Protein AF-0000000067829157 (afdb_homodimer)

Sequence (468 aa):
MIIGLIGLFISGYERGKSITTNKYKAIVAKLESEYAKNDQARYQAIAEAEQQARIRLQQQTEHIRSLMKELGEVRKTLTKERNEFKGKINEVSKRADSYCLGLPSEWVSTYNQVLGLTSSSNNTRGKNAHTRGSASDTGTAGTTNARIQQNQLAYSSSLIQQHTSKQNNQSNVLEKESFIKQSSNNTLPASSSQTNESIVTPKDLLSHIQDYGLYCRRIETQLHAIGELLEAQQMIIGLIGLFISGYERGKSITTNKYKAIVAKLESEYAKNDQARYQAIAEAEQQARIRLQQQTEHIRSLMKELGEVRKTLTKERNEFKGKINEVSKRADSYCLGLPSEWVSTYNQVLGLTSSSNNTRGKNAHTRGSASDTGTAGTTNARIQQNQLAYSSSLIQQHTSKQNNQSNVLEKESFIKQSSNNTLPASSSQTNESIVTPKDLLSHIQDYGLYCRRIETQLHAIGELLEAQQ

Solvent-accessible surface area (backbone atoms only — not comparable to full-atom values): 24348 Å² total; per-residue (Å²): 110,70,69,59,54,53,49,36,22,50,51,19,18,52,51,18,28,52,56,36,46,53,54,44,52,51,51,47,50,51,53,52,50,52,50,50,51,53,50,48,52,50,52,49,52,49,50,51,38,49,51,51,22,49,53,43,36,52,52,44,51,52,51,50,51,52,48,49,52,50,52,51,49,50,53,51,50,52,54,53,50,53,62,60,41,52,61,51,46,56,55,38,26,59,63,30,45,81,36,23,78,20,37,43,54,66,44,50,51,49,51,32,48,42,52,50,29,39,80,75,58,57,58,68,73,65,64,64,64,67,64,66,66,75,64,75,76,78,79,77,70,57,83,60,43,56,47,28,51,6,38,28,26,29,47,40,40,52,47,44,39,62,65,60,17,68,59,55,57,45,48,54,50,51,50,50,48,51,49,23,54,42,50,68,46,71,52,57,75,61,74,92,83,83,81,91,73,61,46,46,38,62,45,40,50,48,54,49,44,34,54,51,23,47,52,41,51,51,52,49,51,50,45,49,50,53,50,50,54,44,54,66,69,90,111,70,69,58,53,53,48,36,21,51,51,17,19,52,51,19,28,50,56,36,46,54,54,44,52,51,53,48,50,50,52,53,50,52,50,51,52,54,49,50,53,49,52,49,53,49,49,51,38,48,51,51,24,50,52,42,38,51,53,43,51,52,50,50,51,52,49,49,52,50,52,51,49,50,52,50,50,53,54,52,49,53,61,61,43,53,62,51,46,56,56,40,26,61,64,32,46,82,37,22,77,20,38,44,54,67,44,51,51,49,52,31,47,44,53,49,30,38,81,76,56,56,61,64,71,67,66,64,66,67,64,67,66,76,63,72,77,76,77,74,71,59,82,60,44,55,46,26,50,5,39,26,28,28,47,39,40,51,47,42,38,62,64,60,17,69,59,55,57,45,50,54,50,51,51,52,49,49,49,23,54,41,50,68,57,69,46,58,75,61,80,88,86,85,81,91,70,61,49,46,38,62,46,38,51,48,54,50,43,33,54,51,24,48,51,42,50,50,51,49,50,50,44,48,50,53,50,50,53,43,53,66,70,90

Secondary structure (DSSP, 8-state):
-HHHHHHHHHHHHHHHHHHHHHHHHHHHHHHHHHHHHHHHHHHHHHHHHHHHHHHHHHHHHHHHHHHHHHHHHHHHHHHHHHHHHHHHHHHHHHHHTTTB--B-HHHHHHHHHHTT-SGGGGTTTSSTTT-S----------HHHHHHHHHHHHHHHHHHHHHS-HHHHHHHHHHHHHHHHHHHSS-S---S---SS-PBPHHHHHHHHHHHHHHHHHHHHHHHHHHHHHHHT-/-HHHHHHHHHHHHHHHHHHHHHHHHHHHHHHHHHHHHHHHHHHHHHHHHHHHHHHHHHHHHHHHHHHHHHHHHHHHHHHHHHHHHHHHHHHHHHHHTTTB--B-HHHHHHHHHHTT-SGGGGGTTSSTTT-S----------HHHHHHHHHHHHHHHHHHHHHS-HHHHHHHHHHHHHHHHHHHTT-S---S---SS-PBPHHHHHHHHHHHHHHHHHHHHHHHHHHHHHHHT-

pLDDT: mean 71.31, std 21.66, range [22.89, 96.38]

Organism: Lawsonia intracellularis (strain PHE/MN1-00) (NCBI:txid363253)

Foldseek 3Di:
DVVVVVVVVVVVVVVVVVVVVVVVVVVVVVVVVVVVVVVVVVVVVVVVVVVVVVVVVVVVVVVVVVVVVVVVVVVVVVVVVVVVCVVVCVVVVVVCCVVDVDDDPVLVVLLCVLLLNDPVSPPDPVVVVPPPDDPDPPPDDDPVVVVVLVVVVVVLVVVLPVVCDVVVVVVLVVLVVVVVVCVVVVCLPDPDDDDDDRDQDSVSVSVSSSSVSVSVVVVVVSVVVVVSSVSVSD/DVVVVVVVVVVVVVVVVVVVVVVVVVVVVVVVVVVVVVVVVVVVVVVVVVVVVVVVVVVVVVVVVVVVVVVVVVVVVVVVVVVVCVVVCVVVVVVCCVVDVDDDPVLVVLLCVLLLNDPVSPPDDVVVVPPPDPPDPPPDDDDVVVVVLVVVVVVLVVVLPVVCDPVVVVVLVVLVVVVVVCVVVVALPQPDDDDDDRDQDS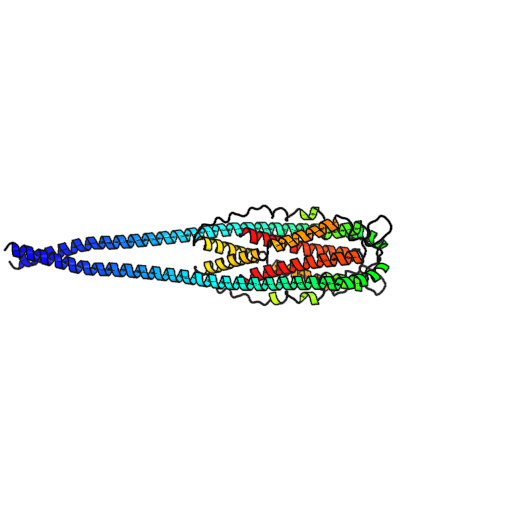VSVSVSSSSVSVSVVVVVVSVVVVVSSVSVSD

Structure (mmCIF, N/CA/C/O backbone):
data_AF-0000000067829157-model_v1
#
loop_
_entity.id
_entity.type
_entity.pdbx_description
1 polymer NA
#
loop_
_atom_site.group_PDB
_atom_site.id
_atom_site.type_symbol
_atom_site.label_atom_id
_atom_site.label_alt_id
_atom_site.label_comp_id
_atom_site.label_asym_id
_atom_site.label_entity_id
_atom_site.label_seq_id
_atom_site.pdbx_PDB_ins_code
_atom_site.Cartn_x
_atom_site.Cartn_y
_atom_site.Cartn_z
_atom_site.occupancy
_atom_site.B_iso_or_equiv
_atom_site.auth_seq_id
_atom_site.auth_comp_id
_atom_site.auth_asym_id
_atom_site.auth_atom_id
_atom_site.pdbx_PDB_model_num
ATOM 1 N N . MET A 1 1 ? 4.711 -92.625 -34 1 72 1 MET A N 1
ATOM 2 C CA . MET A 1 1 ? 4.418 -91.688 -35.062 1 72 1 MET A CA 1
ATOM 3 C C . MET A 1 1 ? 3.568 -90.5 -34.562 1 72 1 MET A C 1
ATOM 5 O O . MET A 1 1 ? 3.916 -89.375 -34.75 1 72 1 MET A O 1
ATOM 9 N N . ILE A 1 2 ? 2.598 -90.875 -33.812 1 80.44 2 ILE A N 1
ATOM 10 C CA . ILE A 1 2 ? 1.7 -89.812 -33.281 1 80.44 2 ILE A CA 1
ATOM 11 C C . ILE A 1 2 ? 2.434 -89 -32.25 1 80.44 2 ILE A C 1
ATOM 13 O O . ILE A 1 2 ? 2.307 -87.75 -32.25 1 80.44 2 ILE A O 1
ATOM 17 N N . ILE A 1 3 ? 3.338 -89.5 -31.438 1 82.25 3 ILE A N 1
ATOM 18 C CA . ILE A 1 3 ? 4.078 -88.812 -30.359 1 82.25 3 ILE A CA 1
ATOM 19 C C . ILE A 1 3 ? 5.066 -87.812 -30.969 1 82.25 3 ILE A C 1
ATOM 21 O O . ILE A 1 3 ? 5.223 -86.688 -30.453 1 82.25 3 ILE A O 1
ATOM 25 N N . GLY A 1 4 ? 5.621 -88.125 -32.094 1 81.94 4 GLY A N 1
ATOM 26 C CA . GLY A 1 4 ? 6.562 -87.25 -32.781 1 81.94 4 GLY A CA 1
ATOM 27 C C . GLY A 1 4 ? 5.906 -86 -33.438 1 81.94 4 GLY A C 1
ATOM 28 O O . GLY A 1 4 ? 6.453 -84.938 -33.375 1 81.94 4 GLY A O 1
ATOM 29 N N . LEU A 1 5 ? 4.625 -86.312 -33.969 1 85.56 5 LEU A N 1
ATOM 30 C CA . LEU A 1 5 ? 3.861 -85.25 -34.594 1 85.56 5 LEU A CA 1
ATOM 31 C C . LEU A 1 5 ? 3.402 -84.188 -33.562 1 85.56 5 LEU A C 1
ATOM 33 O O . LEU A 1 5 ? 3.463 -83 -33.812 1 85.56 5 LEU A O 1
ATOM 37 N N . ILE A 1 6 ? 3.049 -84.625 -32.375 1 85.38 6 ILE A N 1
ATOM 38 C CA . ILE A 1 6 ? 2.646 -83.75 -31.266 1 85.38 6 ILE A CA 1
ATOM 39 C C . ILE A 1 6 ? 3.848 -82.938 -30.766 1 85.38 6 ILE A C 1
ATOM 41 O O . ILE A 1 6 ? 3.73 -81.75 -30.5 1 85.38 6 ILE A O 1
ATOM 45 N N . GLY A 1 7 ? 4.992 -83.5 -30.75 1 87.75 7 GLY A N 1
ATOM 46 C CA . GLY A 1 7 ? 6.227 -82.875 -30.344 1 87.75 7 GLY A CA 1
ATOM 47 C C . GLY A 1 7 ? 6.625 -81.688 -31.25 1 87.75 7 GLY A C 1
ATOM 48 O O . GLY A 1 7 ? 7.074 -80.688 -30.781 1 87.75 7 GLY A O 1
ATOM 49 N N . LEU A 1 8 ? 6.395 -81.938 -32.625 1 88.81 8 LEU A N 1
ATOM 50 C CA . LEU A 1 8 ? 6.73 -80.938 -33.594 1 88.81 8 LEU A CA 1
ATOM 51 C C . LEU A 1 8 ? 5.797 -79.75 -33.469 1 88.81 8 LEU A C 1
ATOM 53 O O . LEU A 1 8 ? 6.238 -78.625 -33.594 1 88.81 8 LEU A O 1
ATOM 57 N N . PHE A 1 9 ? 4.504 -79.938 -33.312 1 89 9 PHE A N 1
ATOM 58 C CA . PHE A 1 9 ? 3.539 -78.812 -33.094 1 89 9 PHE A CA 1
ATOM 59 C C . PHE A 1 9 ? 3.896 -78.062 -31.828 1 89 9 PHE A C 1
ATOM 61 O O . PHE A 1 9 ? 3.902 -76.812 -31.844 1 89 9 PHE A O 1
ATOM 68 N N . ILE A 1 10 ? 4.258 -78.812 -30.719 1 90 10 ILE A N 1
ATOM 69 C CA . ILE A 1 10 ? 4.578 -78.188 -29.438 1 90 10 ILE A CA 1
ATOM 70 C C . ILE A 1 10 ? 5.852 -77.375 -29.578 1 90 10 ILE A C 1
ATOM 72 O O . ILE A 1 10 ? 5.938 -76.25 -29.047 1 90 10 ILE A O 1
ATOM 76 N N . SER A 1 11 ? 6.805 -77.812 -30.344 1 91.06 11 SER A N 1
ATOM 77 C CA . SER A 1 11 ? 8.047 -77.062 -30.578 1 91.06 11 SER A CA 1
ATOM 78 C C . SER A 1 11 ? 7.801 -75.75 -31.344 1 91.06 11 SER A C 1
ATOM 80 O O . SER A 1 11 ? 8.352 -74.75 -31 1 91.06 11 SER A O 1
ATOM 82 N N . GLY A 1 12 ? 6.957 -75.875 -32.375 1 91.25 12 GLY A N 1
ATOM 83 C CA . GLY A 1 12 ? 6.559 -74.688 -33.125 1 91.25 12 GLY A CA 1
ATOM 84 C C . GLY A 1 12 ? 5.824 -73.688 -32.25 1 91.25 12 GLY A C 1
ATOM 85 O O . GLY A 1 12 ? 6.113 -72.5 -32.312 1 91.25 12 GLY A O 1
ATOM 86 N N . TYR A 1 13 ? 4.918 -74.188 -31.453 1 92.5 13 TYR A N 1
ATOM 87 C CA . TYR A 1 13 ? 4.145 -73.375 -30.531 1 92.5 13 TYR A CA 1
ATOM 88 C C . TYR A 1 13 ? 5.059 -72.562 -29.562 1 92.5 13 TYR A C 1
ATOM 90 O O . TYR A 1 13 ? 4.922 -71.375 -29.391 1 92.5 13 TYR A O 1
ATOM 98 N N . GLU A 1 14 ? 5.996 -73.25 -29 1 93.5 14 GLU A N 1
ATOM 99 C CA . GLU A 1 14 ? 6.902 -72.688 -28.016 1 93.5 14 GLU A CA 1
ATOM 100 C C . GLU A 1 14 ? 7.824 -71.625 -28.656 1 93.5 14 GLU A C 1
ATOM 102 O O . GLU A 1 14 ? 8.117 -70.625 -28.062 1 93.5 14 GLU A O 1
ATOM 107 N N . ARG A 1 15 ? 8.219 -71.938 -29.922 1 92.25 15 ARG A N 1
ATOM 108 C CA . ARG A 1 15 ? 9.062 -71 -30.641 1 92.25 15 ARG A CA 1
ATOM 109 C C . ARG A 1 15 ? 8.289 -69.75 -30.984 1 92.25 15 ARG A C 1
ATOM 111 O O . ARG A 1 15 ? 8.789 -68.625 -30.797 1 92.25 15 ARG A O 1
ATOM 118 N N . GLY A 1 16 ? 7.07 -69.875 -31.422 1 92.69 16 GLY A N 1
ATOM 119 C CA . GLY A 1 16 ? 6.207 -68.75 -31.703 1 92.69 16 GLY A CA 1
ATOM 120 C C . GLY A 1 16 ? 5.918 -67.875 -30.469 1 92.69 16 GLY A C 1
ATOM 121 O O . GLY A 1 16 ? 6.008 -66.688 -30.5 1 92.69 16 GLY A O 1
ATOM 122 N N . LYS A 1 17 ? 5.66 -68.562 -29.422 1 94 17 LYS A N 1
ATOM 123 C CA . LYS A 1 17 ? 5.398 -67.938 -28.141 1 94 17 LYS A CA 1
ATOM 124 C C . LYS A 1 17 ? 6.617 -67.125 -27.656 1 94 17 LYS A C 1
ATOM 126 O O . LYS A 1 17 ? 6.5 -66 -27.25 1 94 17 LYS A O 1
ATOM 131 N N . SER A 1 18 ? 7.758 -67.75 -27.781 1 94.12 18 SER A N 1
ATOM 132 C CA . SER A 1 18 ? 8.992 -67.188 -27.266 1 94.12 18 SER A CA 1
ATOM 133 C C . SER A 1 18 ? 9.383 -65.938 -28.047 1 94.12 18 SER A C 1
ATOM 135 O O . SER A 1 18 ? 9.688 -64.875 -27.453 1 94.12 18 SER A O 1
ATOM 137 N N . ILE A 1 19 ? 9.266 -65.938 -29.391 1 95.12 19 ILE A N 1
ATOM 138 C CA . ILE A 1 19 ? 9.648 -64.812 -30.25 1 95.12 19 ILE A CA 1
ATOM 139 C C . ILE A 1 19 ? 8.703 -63.656 -30.031 1 95.12 19 ILE A C 1
ATOM 141 O O . ILE A 1 19 ? 9.141 -62.531 -29.891 1 95.12 19 ILE A O 1
ATOM 145 N N . THR A 1 20 ? 7.48 -64 -29.922 1 96.31 20 THR A N 1
ATOM 146 C CA . THR A 1 20 ? 6.457 -62.969 -29.75 1 96.31 20 THR A CA 1
ATOM 147 C C . THR A 1 20 ? 6.555 -62.344 -28.359 1 96.31 20 THR A C 1
ATOM 149 O O . THR A 1 20 ? 6.41 -61.125 -28.219 1 96.31 20 THR A O 1
ATOM 152 N N . THR A 1 21 ? 6.805 -63.125 -27.344 1 95.5 21 THR A N 1
ATOM 153 C CA . THR A 1 21 ? 6.988 -62.656 -25.984 1 95.5 21 THR A CA 1
ATOM 154 C C . THR A 1 21 ? 8.141 -61.656 -25.922 1 95.5 21 THR A C 1
ATOM 156 O O . THR A 1 21 ? 7.992 -60.562 -25.359 1 95.5 21 THR A O 1
ATOM 159 N N . ASN A 1 22 ? 9.219 -62 -26.625 1 95.75 22 ASN A N 1
ATOM 160 C CA . ASN A 1 22 ? 10.383 -61.125 -26.609 1 95.75 22 ASN A CA 1
ATOM 161 C C . ASN A 1 22 ? 10.102 -59.781 -27.312 1 95.75 22 ASN A C 1
ATOM 163 O O . ASN A 1 22 ? 10.516 -58.719 -26.844 1 95.75 22 ASN A O 1
ATOM 167 N N . LYS A 1 23 ? 9.359 -59.875 -28.406 1 95.69 23 LYS A N 1
ATOM 168 C CA . LYS A 1 23 ? 8.984 -58.656 -29.156 1 95.69 23 LYS A CA 1
ATOM 169 C C . LYS A 1 23 ? 8.141 -57.719 -28.297 1 95.69 23 LYS A C 1
ATOM 171 O O . LYS A 1 23 ? 8.43 -56.531 -28.203 1 95.69 23 LYS A O 1
ATOM 176 N N . TYR A 1 24 ? 7.238 -58.281 -27.641 1 95.69 24 TYR A N 1
ATOM 177 C CA . TYR A 1 24 ? 6.289 -57.438 -26.922 1 95.69 24 TYR A CA 1
ATOM 178 C C . TYR A 1 24 ? 6.875 -56.969 -25.578 1 95.69 24 TYR A C 1
ATOM 180 O O . TYR A 1 24 ? 6.574 -55.875 -25.109 1 95.69 24 TYR A O 1
ATOM 188 N N . LYS A 1 25 ? 7.715 -57.781 -24.984 1 94.75 25 LYS A N 1
ATOM 189 C CA . LYS A 1 25 ? 8.445 -57.312 -23.812 1 94.75 25 LYS A CA 1
ATOM 190 C C . LYS A 1 25 ? 9.266 -56.062 -24.125 1 94.75 25 LYS A C 1
ATOM 192 O O . LYS A 1 25 ? 9.328 -55.125 -23.328 1 94.75 25 LYS A O 1
ATOM 197 N N . ALA A 1 26 ? 9.773 -56.031 -25.312 1 95.81 26 ALA A N 1
ATOM 198 C CA . ALA A 1 26 ? 10.539 -54.844 -25.75 1 95.81 26 ALA A CA 1
ATOM 199 C C . ALA A 1 26 ? 9.633 -53.656 -25.953 1 95.81 26 ALA A C 1
ATOM 201 O O . ALA A 1 26 ? 9.992 -52.531 -25.578 1 95.81 26 ALA A O 1
ATOM 202 N N . ILE A 1 27 ? 8.469 -53.875 -26.484 1 95.31 27 ILE A N 1
ATOM 203 C CA . ILE A 1 27 ? 7.5 -52.812 -26.719 1 95.31 27 ILE A CA 1
ATOM 204 C C . ILE A 1 27 ? 7.047 -52.25 -25.391 1 95.31 27 ILE A C 1
ATOM 206 O O . ILE A 1 27 ? 7.023 -51.031 -25.203 1 95.31 27 ILE A O 1
ATOM 210 N N . VAL A 1 28 ? 6.754 -53.094 -24.469 1 95.31 28 VAL A N 1
ATOM 211 C CA . VAL A 1 28 ? 6.301 -52.688 -23.141 1 95.31 28 VAL A CA 1
ATOM 212 C C . VAL A 1 28 ? 7.414 -51.906 -22.438 1 95.31 28 VAL A C 1
ATOM 214 O O . VAL A 1 28 ? 7.164 -50.875 -21.828 1 95.31 28 VAL A O 1
ATOM 217 N N . ALA A 1 29 ? 8.57 -52.406 -22.547 1 94.75 29 ALA A N 1
ATOM 218 C CA . ALA A 1 29 ? 9.711 -51.75 -21.922 1 94.75 29 ALA A CA 1
ATOM 219 C C . ALA A 1 29 ? 9.922 -50.344 -22.484 1 94.75 29 ALA A C 1
ATOM 221 O O . ALA A 1 29 ? 10.203 -49.406 -21.75 1 94.75 29 ALA A O 1
ATOM 222 N N . LYS A 1 30 ? 9.758 -50.219 -23.766 1 94.75 30 LYS A N 1
ATOM 223 C CA . LYS A 1 30 ? 9.906 -48.906 -24.406 1 94.75 30 LYS A CA 1
ATOM 224 C C . LYS A 1 30 ? 8.828 -47.938 -23.953 1 94.75 30 LYS A C 1
ATOM 226 O O . LYS A 1 30 ? 9.117 -46.781 -23.656 1 94.75 30 LYS A O 1
ATOM 231 N N . LEU A 1 31 ? 7.633 -48.406 -23.859 1 93.19 31 LEU A N 1
ATOM 232 C CA . LEU A 1 31 ? 6.516 -47.594 -23.406 1 93.19 31 LEU A CA 1
ATOM 233 C C . LEU A 1 31 ? 6.723 -47.125 -21.969 1 93.19 31 LEU A C 1
ATOM 235 O O . LEU A 1 31 ? 6.527 -45.938 -21.656 1 93.19 31 LEU A O 1
ATOM 239 N N . GLU A 1 32 ? 7.141 -48.031 -21.156 1 93 32 GLU A N 1
ATOM 240 C CA . GLU A 1 32 ? 7.395 -47.688 -19.75 1 93 32 GLU A CA 1
ATOM 241 C C . GLU A 1 32 ? 8.523 -46.688 -19.609 1 93 32 GLU A C 1
ATOM 243 O O . GLU A 1 32 ? 8.453 -45.781 -18.781 1 93 32 GLU A O 1
ATOM 248 N N . SER A 1 33 ? 9.508 -46.875 -20.391 1 94.06 33 SER A N 1
ATOM 249 C CA . SER A 1 33 ? 10.633 -45.938 -20.359 1 94.06 33 SER A CA 1
ATOM 250 C C . SER A 1 33 ? 10.203 -44.531 -20.781 1 94.06 33 SER A C 1
ATOM 252 O O . SER A 1 33 ? 10.617 -43.531 -20.172 1 94.06 33 SER A O 1
ATOM 254 N N . GLU A 1 34 ? 9.422 -44.438 -21.812 1 93.06 34 GLU A N 1
ATOM 255 C CA . GLU A 1 34 ? 8.93 -43.156 -22.281 1 93.06 34 GLU A CA 1
ATOM 256 C C . GLU A 1 34 ? 8.07 -42.469 -21.234 1 93.06 34 GLU A C 1
ATOM 258 O O . GLU A 1 34 ? 8.219 -41.25 -21 1 93.06 34 GLU A O 1
ATOM 263 N N . TYR A 1 35 ? 7.289 -43.188 -20.562 1 91.38 35 TYR A N 1
ATOM 264 C CA . TYR A 1 35 ? 6.441 -42.625 -19.516 1 91.38 35 TYR A CA 1
ATOM 265 C C . TYR A 1 35 ? 7.277 -42.156 -18.328 1 91.38 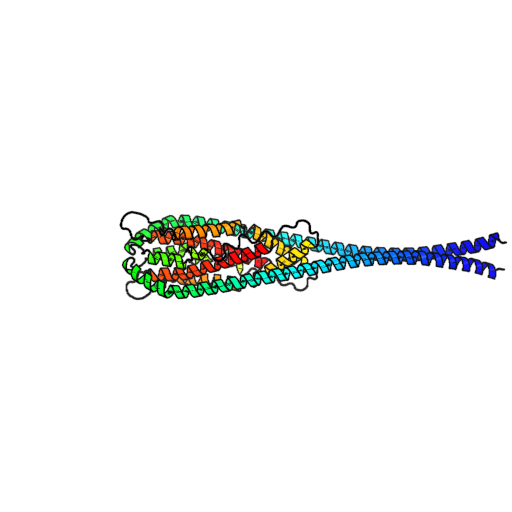35 TYR A C 1
ATOM 267 O O . TYR A 1 35 ? 7.023 -41.094 -17.766 1 91.38 35 TYR A O 1
ATOM 275 N N . ALA A 1 36 ? 8.211 -42.938 -18.031 1 90.75 36 ALA A N 1
ATOM 276 C CA . ALA A 1 36 ? 9.102 -42.594 -16.938 1 90.75 36 ALA A CA 1
ATOM 277 C C . ALA A 1 36 ? 9.867 -41.312 -17.234 1 90.75 36 ALA A C 1
ATOM 279 O O . ALA A 1 36 ? 10.031 -40.438 -16.375 1 90.75 36 ALA A O 1
ATOM 280 N N . LYS A 1 37 ? 10.266 -41.156 -18.453 1 93.31 37 LYS A N 1
ATOM 281 C CA . LYS A 1 37 ? 10.984 -39.969 -18.875 1 93.31 37 LYS A CA 1
ATOM 282 C C . LYS A 1 37 ? 10.086 -38.719 -18.797 1 93.31 37 LYS A C 1
ATOM 284 O O . LYS A 1 37 ? 10.516 -37.656 -18.328 1 93.31 37 LYS A O 1
ATOM 289 N N . ASN A 1 38 ? 8.906 -38.875 -19.203 1 89.88 38 ASN A N 1
ATOM 290 C CA . ASN A 1 38 ? 7.949 -37.781 -19.141 1 89.88 38 ASN A CA 1
ATOM 291 C C . ASN A 1 38 ? 7.648 -37.375 -17.703 1 89.88 38 ASN A C 1
ATOM 293 O O . ASN A 1 38 ? 7.59 -36.188 -17.391 1 89.88 38 ASN A O 1
ATOM 297 N N . ASP A 1 39 ? 7.551 -38.375 -16.875 1 85.94 39 ASP A N 1
ATOM 298 C CA . ASP A 1 39 ? 7.297 -38.125 -15.469 1 85.94 39 ASP A CA 1
ATOM 299 C C . ASP A 1 39 ? 8.477 -37.406 -14.82 1 85.94 39 ASP A C 1
ATOM 301 O O . ASP A 1 39 ? 8.281 -36.438 -14.047 1 85.94 39 ASP A O 1
ATOM 305 N N . GLN A 1 40 ? 9.586 -37.812 -15.172 1 90.44 40 GLN A N 1
ATOM 306 C CA . GLN A 1 40 ? 10.781 -37.188 -14.625 1 90.44 40 GLN A CA 1
ATOM 307 C C . GLN A 1 40 ? 10.898 -35.75 -15.078 1 90.44 40 GLN A C 1
ATOM 309 O O . GLN A 1 40 ? 11.25 -34.875 -14.289 1 90.44 40 GLN A O 1
ATOM 314 N N . ALA A 1 41 ? 10.617 -35.531 -16.281 1 86.88 41 ALA A N 1
ATOM 315 C CA . ALA A 1 41 ? 10.656 -34.156 -16.812 1 86.88 41 ALA A CA 1
ATOM 316 C C . ALA A 1 41 ? 9.656 -33.281 -16.094 1 86.88 41 ALA A C 1
ATOM 318 O O . ALA A 1 41 ? 9.961 -32.125 -15.781 1 86.88 41 ALA A O 1
ATOM 319 N N . ARG A 1 42 ? 8.594 -33.812 -15.805 1 81.12 42 ARG A N 1
ATOM 320 C CA . ARG A 1 42 ? 7.555 -33.062 -15.109 1 81.12 42 ARG A CA 1
ATOM 321 C C . ARG A 1 42 ? 7.98 -32.719 -13.68 1 81.12 42 ARG A C 1
ATOM 323 O O . ARG A 1 42 ? 7.816 -31.609 -13.211 1 81.12 42 ARG A O 1
ATOM 330 N N . TYR A 1 43 ? 8.523 -33.688 -13.055 1 80.31 43 TYR A N 1
ATOM 331 C CA . TYR A 1 43 ? 8.969 -33.5 -11.68 1 80.31 43 TYR A CA 1
ATOM 332 C C . TYR A 1 43 ? 10.086 -32.469 -11.617 1 80.31 43 TYR A C 1
ATOM 334 O O . TYR A 1 43 ? 10.109 -31.625 -10.711 1 80.31 43 TYR A O 1
ATOM 342 N N . GLN A 1 44 ? 10.859 -32.531 -12.555 1 82.44 44 GLN A N 1
ATOM 343 C CA . GLN A 1 44 ? 11.961 -31.562 -12.602 1 82.44 44 GLN A CA 1
ATOM 344 C C . GLN A 1 44 ? 11.438 -30.156 -12.844 1 82.44 44 GLN A C 1
ATOM 346 O O . GLN A 1 44 ? 11.906 -29.188 -12.227 1 82.44 44 GLN A O 1
ATOM 351 N N . ALA A 1 45 ? 10.492 -30.062 -13.641 1 77.62 45 ALA A N 1
ATOM 352 C CA . ALA A 1 45 ? 9.891 -28.766 -13.922 1 77.62 45 ALA A CA 1
ATOM 353 C C . ALA A 1 45 ? 9.219 -28.188 -12.68 1 77.62 45 ALA A C 1
ATOM 355 O O . ALA A 1 45 ? 9.359 -27 -12.391 1 77.62 45 ALA A O 1
ATOM 356 N N . ILE A 1 46 ? 8.664 -29.047 -11.945 1 69.06 46 ILE A N 1
ATOM 357 C CA . ILE A 1 46 ? 7.984 -28.609 -10.727 1 69.06 46 ILE A CA 1
ATOM 358 C C . ILE A 1 46 ? 9.016 -28.203 -9.68 1 69.06 46 ILE A C 1
ATOM 360 O O . ILE A 1 46 ? 8.867 -27.172 -9.023 1 69.06 46 ILE A O 1
ATOM 364 N N . ALA A 1 47 ? 9.977 -28.953 -9.602 1 75.31 47 ALA A N 1
ATOM 365 C CA . ALA A 1 47 ? 11.039 -28.672 -8.641 1 75.31 47 ALA A CA 1
ATOM 366 C C . ALA A 1 47 ? 11.711 -27.328 -8.953 1 75.31 47 ALA A C 1
ATOM 368 O O . ALA A 1 47 ? 11.992 -26.547 -8.047 1 75.31 47 ALA A O 1
ATOM 369 N N . GLU A 1 48 ? 11.914 -27.141 -10.172 1 78.12 48 GLU A N 1
ATOM 370 C CA . GLU A 1 48 ? 12.523 -25.891 -10.594 1 78.12 48 GLU A CA 1
ATOM 371 C C . GLU A 1 48 ? 11.602 -24.703 -10.32 1 78.12 48 GLU A C 1
ATOM 373 O O . GLU A 1 48 ? 12.055 -23.656 -9.852 1 78.12 48 GLU A O 1
ATOM 378 N N . ALA A 1 49 ? 10.453 -24.922 -10.531 1 66.06 49 ALA A N 1
ATOM 379 C CA . ALA A 1 49 ? 9.477 -23.875 -10.266 1 66.06 49 ALA A CA 1
ATOM 380 C C . ALA A 1 49 ? 9.398 -23.562 -8.773 1 66.06 49 ALA A C 1
ATOM 382 O O . ALA A 1 49 ? 9.312 -22.391 -8.383 1 66.06 49 ALA A O 1
ATOM 383 N N . GLU A 1 50 ? 9.523 -24.578 -7.996 1 67.31 50 GLU A N 1
ATOM 384 C CA . GLU A 1 50 ? 9.5 -24.422 -6.547 1 67.31 50 GLU A CA 1
ATOM 385 C C . GLU A 1 50 ? 10.742 -23.703 -6.047 1 67.31 50 GLU A C 1
ATOM 387 O O . GLU A 1 50 ? 10.664 -22.859 -5.152 1 67.31 50 GLU A O 1
ATOM 392 N N . GLN A 1 51 ? 11.773 -24.125 -6.645 1 75.81 51 GLN A N 1
ATOM 393 C CA . GLN A 1 51 ? 13.023 -23.469 -6.258 1 75.81 51 GLN A CA 1
ATOM 394 C C . GLN A 1 51 ? 12.992 -21.984 -6.609 1 75.81 51 GLN A C 1
ATOM 396 O O . GLN A 1 51 ? 13.391 -21.141 -5.801 1 75.81 51 GLN A O 1
ATOM 401 N N . GLN A 1 52 ? 12.5 -21.672 -7.715 1 70.44 52 GLN A N 1
ATOM 402 C CA . GLN A 1 52 ? 12.406 -20.266 -8.141 1 70.44 52 GLN A CA 1
ATOM 403 C C . GLN A 1 52 ? 11.445 -19.484 -7.25 1 70.44 52 GLN A C 1
ATOM 405 O O . GLN A 1 52 ? 11.719 -18.344 -6.883 1 70.44 52 GLN A O 1
ATOM 410 N N . ALA A 1 53 ? 10.469 -20.156 -6.855 1 62.88 53 ALA A N 1
ATOM 411 C CA . ALA A 1 53 ? 9.492 -19.516 -5.969 1 62.88 53 ALA A CA 1
ATOM 412 C C . ALA A 1 53 ? 10.102 -19.234 -4.602 1 62.88 53 ALA A C 1
ATOM 414 O O . ALA A 1 53 ? 9.859 -18.172 -4.016 1 62.88 53 ALA A O 1
ATOM 415 N N . ARG A 1 54 ? 10.914 -20.109 -4.18 1 70.19 54 ARG A N 1
ATOM 416 C CA . ARG A 1 54 ? 11.562 -19.938 -2.883 1 70.19 54 ARG A CA 1
ATOM 417 C C . ARG A 1 54 ? 12.57 -18.797 -2.922 1 70.19 54 ARG A C 1
ATOM 419 O O . ARG A 1 54 ? 12.641 -18 -1.983 1 70.19 54 ARG A O 1
ATOM 426 N N . ILE A 1 55 ? 13.266 -18.719 -3.963 1 70.81 55 ILE A N 1
ATOM 427 C CA . ILE A 1 55 ? 14.25 -17.656 -4.121 1 70.81 55 ILE A CA 1
ATOM 428 C C . ILE A 1 55 ? 13.547 -16.297 -4.152 1 70.81 55 ILE A C 1
ATOM 430 O O . ILE A 1 55 ? 13.961 -15.359 -3.469 1 70.81 55 ILE A O 1
ATOM 434 N N . ARG A 1 56 ? 12.539 -16.172 -4.781 1 64.75 56 ARG A N 1
ATOM 435 C CA . ARG A 1 56 ? 11.781 -14.938 -4.887 1 64.75 56 ARG A CA 1
ATOM 436 C C . ARG A 1 56 ? 11.195 -14.531 -3.537 1 64.75 56 ARG A C 1
ATOM 438 O O . ARG A 1 56 ? 11.234 -13.359 -3.164 1 64.75 56 ARG A O 1
ATOM 445 N N . LEU A 1 57 ? 10.75 -15.594 -2.885 1 61.75 57 LEU A N 1
ATOM 446 C CA . LEU A 1 57 ? 10.195 -15.336 -1.56 1 61.75 57 LEU A CA 1
ATOM 447 C C . LEU A 1 57 ? 11.266 -14.789 -0.621 1 61.75 57 LEU A C 1
ATOM 449 O O . LEU A 1 57 ? 11.008 -13.859 0.148 1 61.75 57 LEU A O 1
ATOM 453 N N . GLN A 1 58 ? 12.297 -15.359 -0.749 1 70.69 58 GLN A N 1
ATOM 454 C CA . GLN A 1 58 ? 13.398 -14.906 0.093 1 70.69 58 GLN A CA 1
ATOM 455 C C . GLN A 1 58 ? 13.805 -13.477 -0.245 1 70.69 58 GLN A C 1
ATOM 457 O O . GLN A 1 58 ? 14.031 -12.664 0.652 1 70.69 58 GLN A O 1
ATOM 462 N N . GLN A 1 59 ? 13.836 -13.133 -1.444 1 70.12 59 GLN A N 1
ATOM 463 C CA . GLN A 1 59 ? 14.195 -11.789 -1.888 1 70.12 59 GLN A CA 1
ATOM 464 C C . GLN A 1 59 ? 13.148 -10.773 -1.442 1 70.12 59 GLN A C 1
ATOM 466 O O . GLN A 1 59 ? 13.492 -9.688 -0.97 1 70.12 59 GLN A O 1
ATOM 471 N N . GLN A 1 60 ? 11.977 -11.148 -1.491 1 64.38 60 GLN A N 1
ATOM 472 C CA . GLN A 1 60 ? 10.883 -10.266 -1.077 1 64.38 60 GLN A CA 1
ATOM 473 C C . GLN A 1 60 ? 10.906 -10.039 0.432 1 64.38 60 GLN A C 1
ATOM 475 O O . GLN A 1 60 ? 10.688 -8.922 0.899 1 64.38 60 GLN A O 1
ATOM 480 N N . THR A 1 61 ? 11.164 -11.102 1.075 1 65.81 61 THR A N 1
ATOM 481 C CA . THR A 1 61 ? 11.227 -11.008 2.529 1 65.81 61 THR A CA 1
ATOM 482 C C . THR A 1 61 ? 12.359 -10.086 2.965 1 65.81 61 THR A C 1
ATOM 484 O O . THR A 1 61 ? 12.195 -9.273 3.877 1 65.81 61 THR A O 1
ATOM 487 N N . GLU A 1 62 ? 13.438 -10.18 2.285 1 73.44 62 GLU A N 1
ATOM 488 C CA . GLU A 1 62 ? 14.578 -9.328 2.609 1 73.44 62 GLU A CA 1
ATOM 489 C C . GLU A 1 62 ? 14.289 -7.871 2.279 1 73.44 62 GLU A C 1
ATOM 491 O O . GLU A 1 62 ? 14.664 -6.973 3.035 1 73.44 62 GLU A O 1
ATOM 496 N N . HIS A 1 63 ? 13.633 -7.668 1.195 1 70.88 63 HIS A N 1
ATOM 497 C CA . HIS A 1 63 ? 13.258 -6.316 0.813 1 70.88 63 HIS A CA 1
ATOM 498 C C . HIS A 1 63 ? 12.297 -5.703 1.833 1 70.88 63 HIS A C 1
ATOM 500 O O . HIS A 1 63 ? 12.484 -4.559 2.254 1 70.88 63 HIS A O 1
ATOM 506 N N . ILE A 1 64 ? 11.344 -6.473 2.279 1 65.31 64 ILE A N 1
ATOM 507 C CA . ILE A 1 64 ? 10.359 -6.016 3.258 1 65.31 64 ILE A CA 1
ATOM 508 C C . ILE A 1 64 ? 11.062 -5.699 4.578 1 65.31 64 ILE A C 1
ATOM 510 O O . ILE A 1 64 ? 10.773 -4.68 5.207 1 65.31 64 ILE A O 1
ATOM 514 N N . ARG A 1 65 ? 11.953 -6.516 4.938 1 69.62 65 ARG A N 1
ATOM 515 C CA . ARG A 1 65 ? 12.695 -6.297 6.172 1 69.62 65 ARG A CA 1
ATOM 516 C C . ARG A 1 65 ? 13.484 -4.996 6.117 1 69.62 65 ARG A C 1
ATOM 518 O O . ARG A 1 65 ? 13.523 -4.246 7.094 1 69.62 65 ARG A O 1
ATOM 525 N N . SER A 1 66 ? 14.078 -4.785 5.027 1 75.5 66 SER A N 1
ATOM 526 C CA . SER A 1 66 ? 14.844 -3.557 4.844 1 75.5 66 SER A CA 1
ATOM 527 C C . SER A 1 66 ? 13.945 -2.328 4.93 1 75.5 66 SER A C 1
ATOM 529 O O . SER A 1 66 ? 14.297 -1.336 5.57 1 75.5 66 SER A O 1
ATOM 531 N N . LEU A 1 67 ? 12.773 -2.387 4.363 1 70.12 67 LEU A N 1
ATOM 532 C CA . LEU A 1 67 ? 11.812 -1.284 4.375 1 70.12 67 LEU A CA 1
ATOM 533 C C . LEU A 1 67 ? 11.297 -1.031 5.789 1 70.12 67 LEU A C 1
ATOM 535 O O . LEU A 1 67 ? 11.141 0.121 6.199 1 70.12 67 LEU A O 1
ATOM 539 N N . MET A 1 68 ? 11.133 -2.078 6.477 1 70.12 68 MET A N 1
ATOM 540 C CA . MET A 1 68 ? 10.641 -1.948 7.848 1 70.12 68 MET A CA 1
ATOM 541 C C . MET A 1 68 ? 11.703 -1.315 8.742 1 70.12 68 MET A C 1
ATOM 543 O O . MET A 1 68 ? 11.375 -0.523 9.633 1 70.12 68 MET A O 1
ATOM 547 N N . LYS A 1 69 ? 12.844 -1.719 8.5 1 75.88 69 LYS A N 1
ATOM 548 C CA . LYS A 1 69 ? 13.938 -1.094 9.234 1 75.88 69 LYS A CA 1
ATOM 549 C C . LYS A 1 69 ? 14.008 0.404 8.953 1 75.88 69 LYS A C 1
ATOM 551 O O . LYS A 1 69 ? 14.18 1.208 9.867 1 75.88 69 LYS A O 1
ATOM 556 N N . GLU A 1 70 ? 13.844 0.764 7.738 1 74.25 70 GLU A N 1
ATOM 557 C CA . GLU A 1 70 ? 13.852 2.168 7.34 1 74.25 70 GLU A CA 1
ATOM 558 C C . GLU A 1 70 ? 12.703 2.932 7.98 1 74.25 70 GLU A C 1
ATOM 560 O O . GLU A 1 70 ? 12.883 4.047 8.477 1 74.25 70 GLU A O 1
ATOM 565 N N . LEU A 1 71 ? 11.5 2.309 8.008 1 73.31 71 LEU A N 1
ATOM 566 C CA . LEU A 1 71 ? 10.336 2.943 8.617 1 73.31 71 LEU A CA 1
ATOM 567 C C . LEU A 1 71 ? 10.555 3.146 10.109 1 73.31 71 LEU A C 1
ATOM 569 O O . LEU A 1 71 ? 10.18 4.184 10.664 1 73.31 71 LEU A O 1
ATOM 573 N N . GLY A 1 72 ? 11.164 2.164 10.688 1 74.75 72 GLY A N 1
ATOM 574 C CA . GLY A 1 72 ? 11.5 2.289 12.102 1 74.75 72 GLY A CA 1
ATOM 575 C C . GLY A 1 72 ? 12.477 3.418 12.383 1 74.75 72 GLY A C 1
ATOM 576 O O . GLY A 1 72 ? 12.312 4.16 13.352 1 74.75 72 GLY A O 1
ATOM 577 N N . GLU A 1 73 ? 13.438 3.615 11.508 1 81.31 73 GLU A N 1
ATOM 578 C CA . GLU A 1 73 ? 14.422 4.688 11.656 1 81.31 73 GLU A CA 1
ATOM 579 C C . GLU A 1 73 ? 13.773 6.055 11.461 1 81.31 73 GLU A C 1
ATOM 581 O O . GLU A 1 73 ? 14.094 7.004 12.18 1 81.31 73 GLU A O 1
ATOM 586 N N . VAL A 1 74 ? 12.883 6.109 10.531 1 77.94 74 VAL A N 1
ATOM 587 C CA . VAL A 1 74 ? 12.164 7.359 10.305 1 77.94 74 VAL A CA 1
ATOM 588 C C . VAL A 1 74 ? 11.344 7.723 11.539 1 77.94 74 VAL A C 1
ATOM 590 O O . VAL A 1 74 ? 11.344 8.875 11.977 1 77.94 74 VAL A O 1
ATOM 593 N N . ARG A 1 75 ? 10.703 6.75 12.141 1 77.75 75 ARG A N 1
ATOM 594 C CA . ARG A 1 75 ? 9.906 6.992 13.336 1 77.75 75 ARG A CA 1
ATOM 595 C C . ARG A 1 75 ? 10.773 7.492 14.484 1 77.75 75 ARG A C 1
ATOM 597 O O . ARG A 1 75 ? 10.391 8.406 15.211 1 77.75 75 ARG A O 1
ATOM 604 N N . LYS A 1 76 ? 11.922 6.871 14.562 1 82.88 76 LYS A N 1
ATOM 605 C CA . LYS A 1 76 ? 12.859 7.301 15.602 1 82.88 76 LYS A CA 1
ATOM 606 C C . LYS A 1 76 ? 13.328 8.734 15.359 1 82.88 76 LYS A C 1
ATOM 608 O O . LYS A 1 76 ? 13.398 9.531 16.297 1 82.88 76 LYS A O 1
ATOM 613 N N . THR A 1 77 ? 13.625 9.039 14.156 1 84.94 77 THR A N 1
ATOM 614 C CA . THR A 1 77 ? 14.078 10.375 13.789 1 84.94 77 THR A CA 1
ATOM 615 C C . THR A 1 77 ? 12.992 11.414 14.078 1 84.94 77 THR A C 1
ATOM 617 O O . THR A 1 77 ? 13.273 12.477 14.633 1 84.94 77 THR A O 1
ATOM 620 N N . LEU A 1 78 ? 11.711 11.102 13.766 1 81.75 78 LEU A N 1
ATOM 621 C CA . LEU A 1 78 ? 10.594 12.008 13.992 1 81.75 78 LEU A CA 1
ATOM 622 C C . LEU A 1 78 ? 10.375 12.234 15.484 1 81.75 78 LEU A C 1
ATOM 624 O O . LEU A 1 78 ? 10.094 13.359 15.914 1 81.75 78 LEU A O 1
ATOM 628 N N . THR A 1 79 ? 10.578 11.18 16.25 1 82.56 79 THR A N 1
ATOM 629 C CA . THR A 1 79 ? 10.438 11.305 17.688 1 82.56 79 THR A CA 1
ATOM 630 C C . THR A 1 79 ? 11.539 12.188 18.266 1 82.56 79 THR A C 1
ATOM 632 O O . THR A 1 79 ? 11.281 13.023 19.141 1 82.56 79 THR A O 1
ATOM 635 N N . LYS A 1 80 ? 12.734 11.992 17.781 1 87.69 80 LYS A N 1
ATOM 636 C CA . LYS A 1 80 ? 13.852 12.828 18.203 1 87.69 80 LYS A CA 1
ATOM 637 C C . LYS A 1 80 ? 13.617 14.297 17.844 1 87.69 80 LYS A C 1
ATOM 639 O O . LYS A 1 80 ? 13.867 15.188 18.656 1 87.69 80 LYS A O 1
ATOM 644 N N . GLU A 1 81 ? 13.156 14.539 16.625 1 84.69 81 GLU A N 1
ATOM 645 C CA . GLU A 1 81 ? 12.844 15.891 16.172 1 84.69 81 GLU A CA 1
ATOM 646 C C . GLU A 1 81 ? 11.797 16.547 17.062 1 84.69 81 GLU A C 1
ATOM 648 O O . GLU A 1 81 ? 11.898 17.734 17.375 1 84.69 81 GLU A O 1
ATOM 653 N N . ARG A 1 82 ? 10.812 15.805 17.516 1 84.94 82 ARG A N 1
ATOM 654 C CA . ARG A 1 82 ? 9.758 16.328 18.391 1 84.94 82 ARG A CA 1
ATOM 655 C C . ARG A 1 82 ? 10.352 16.906 19.672 1 84.94 82 ARG A C 1
ATOM 657 O O . ARG A 1 82 ? 9.977 18 20.094 1 84.94 82 ARG A O 1
ATOM 664 N N . ASN A 1 83 ? 11.258 16.156 20.188 1 88 83 ASN A N 1
ATOM 665 C CA . ASN A 1 83 ? 11.859 16.562 21.438 1 88 83 ASN A CA 1
ATOM 666 C C . ASN A 1 83 ? 12.766 17.781 21.266 1 88 83 ASN A C 1
ATOM 668 O O . ASN A 1 83 ? 12.836 18.641 22.141 1 88 83 ASN A O 1
ATOM 672 N N . GLU A 1 84 ? 13.422 17.906 20.156 1 87.25 84 GLU A N 1
ATOM 673 C CA . GLU A 1 84 ? 14.305 19.016 19.859 1 87.25 84 GLU A CA 1
ATOM 674 C C . GLU A 1 84 ? 13.508 20.312 19.656 1 87.25 84 GLU A C 1
ATOM 676 O O . GLU A 1 84 ? 13.938 21.375 20.094 1 87.25 84 GLU A O 1
ATOM 681 N N . PHE A 1 85 ? 12.297 20.125 19.141 1 90.5 85 PHE A N 1
ATOM 682 C CA . PHE A 1 85 ? 11.523 21.312 18.812 1 90.5 85 PHE A CA 1
ATOM 683 C C . PHE A 1 85 ? 10.766 21.828 20.031 1 90.5 85 PHE A C 1
ATOM 685 O O . PHE A 1 85 ? 10.375 23 20.078 1 90.5 85 PHE A O 1
ATOM 692 N N . LYS A 1 86 ? 10.648 21.047 21.078 1 86.88 86 LYS A N 1
ATOM 693 C CA . LYS A 1 86 ? 9.914 21.484 22.266 1 86.88 86 LYS A CA 1
ATOM 694 C C . LYS A 1 86 ? 10.516 22.766 22.844 1 86.88 86 LYS A C 1
ATOM 696 O O . LYS A 1 86 ? 9.789 23.703 23.156 1 86.88 86 LYS A O 1
ATOM 701 N N . GLY A 1 87 ? 11.828 22.797 22.984 1 87.69 87 GLY A N 1
ATOM 702 C CA . GLY A 1 87 ? 12.508 23.984 23.484 1 87.69 87 GLY A CA 1
ATOM 703 C C . GLY A 1 87 ? 12.406 25.172 22.547 1 87.69 87 GLY A C 1
ATOM 704 O O . GLY A 1 87 ? 12.125 26.297 22.969 1 87.69 87 GLY A O 1
ATOM 705 N N . LYS A 1 88 ? 12.578 24.891 21.281 1 91.38 88 LYS A N 1
ATOM 706 C CA . LYS A 1 88 ? 12.516 25.938 20.266 1 91.38 88 LYS A CA 1
ATOM 707 C C . LYS A 1 88 ? 11.117 26.547 20.172 1 91.38 88 LYS A C 1
ATOM 709 O O . LYS A 1 88 ? 10.961 27.766 20.047 1 91.38 88 LYS A O 1
ATOM 714 N N . ILE A 1 89 ? 10.07 25.75 20.281 1 93 89 ILE A N 1
ATOM 715 C CA . ILE A 1 89 ? 8.68 26.203 20.219 1 93 89 ILE A CA 1
ATOM 716 C C . ILE A 1 89 ? 8.398 27.172 21.359 1 93 89 ILE A C 1
ATOM 718 O O . ILE A 1 89 ? 7.777 28.219 21.141 1 93 89 ILE A O 1
ATOM 722 N N . ASN A 1 90 ? 8.914 26.828 22.562 1 91.5 90 ASN A N 1
ATOM 723 C CA . ASN A 1 90 ? 8.719 27.719 23.703 1 91.5 90 ASN A CA 1
ATOM 724 C C . ASN A 1 90 ? 9.367 29.078 23.469 1 91.5 90 ASN A C 1
ATOM 726 O O . ASN A 1 90 ? 8.75 30.125 23.719 1 91.5 90 ASN A O 1
ATOM 730 N N . GLU A 1 91 ? 10.547 29.094 22.875 1 92.62 91 GLU A N 1
ATOM 731 C CA . GLU A 1 91 ? 11.312 30.328 22.656 1 92.62 91 GLU A CA 1
ATOM 732 C C . GLU A 1 91 ? 10.664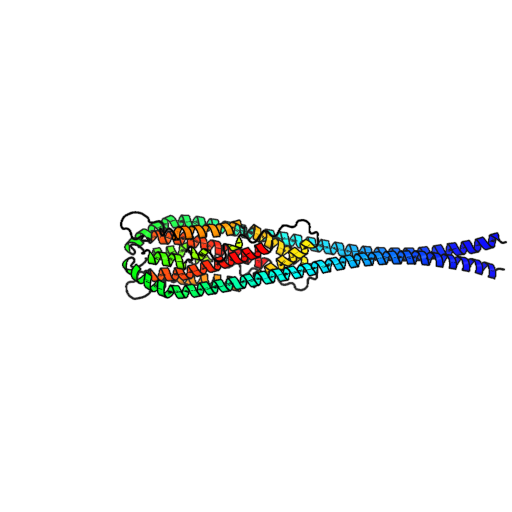 31.203 21.594 1 92.62 91 GLU A C 1
ATOM 734 O O . GLU A 1 91 ? 10.414 32.406 21.844 1 92.62 91 GLU A O 1
ATOM 739 N N . VAL A 1 92 ? 10.336 30.625 20.453 1 91.88 92 VAL A N 1
ATOM 740 C CA . VAL A 1 92 ? 9.82 31.422 19.344 1 91.88 92 VAL A CA 1
ATOM 741 C C . VAL A 1 92 ? 8.406 31.891 19.656 1 91.88 92 VAL A C 1
ATOM 743 O O . VAL A 1 92 ? 7.984 32.969 19.203 1 91.88 92 VAL A O 1
ATOM 746 N N . SER A 1 93 ? 7.672 31.125 20.438 1 92.25 93 SER A N 1
ATOM 747 C CA . SER A 1 93 ? 6.305 31.5 20.797 1 92.25 93 SER A CA 1
ATOM 748 C C . SER A 1 93 ? 6.285 32.688 21.75 1 92.25 93 SER A C 1
ATOM 750 O O . SER A 1 93 ? 5.371 33.5 21.703 1 92.25 93 SER A O 1
ATOM 752 N N . LYS A 1 94 ? 7.301 32.781 22.641 1 91.19 94 LYS A N 1
ATOM 753 C CA . LYS A 1 94 ? 7.395 33.906 23.547 1 91.19 94 LYS A CA 1
ATOM 754 C C . LYS A 1 94 ? 7.527 35.219 22.766 1 91.19 94 LYS A C 1
ATOM 756 O O . LYS A 1 94 ? 6.887 36.219 23.109 1 91.19 94 LYS A O 1
ATOM 761 N N . ARG A 1 95 ? 8.242 35.188 21.719 1 89.5 95 ARG A N 1
ATOM 762 C CA . ARG A 1 95 ? 8.414 36.375 20.891 1 89.5 95 ARG A CA 1
ATOM 763 C C . ARG A 1 95 ? 7.145 36.688 20.094 1 89.5 95 ARG A C 1
ATOM 765 O O . ARG A 1 95 ? 6.797 37.844 19.891 1 89.5 95 ARG A O 1
ATOM 772 N N . ALA A 1 96 ? 6.473 35.625 19.688 1 91.81 96 ALA A N 1
ATOM 773 C CA . ALA A 1 96 ? 5.258 35.781 18.875 1 91.81 96 ALA A CA 1
ATOM 774 C C . ALA A 1 96 ? 4.105 36.312 19.719 1 91.81 96 ALA A C 1
ATOM 776 O O . ALA A 1 96 ? 3.162 36.906 19.188 1 91.81 96 ALA A O 1
ATOM 777 N N . ASP A 1 97 ? 4.203 36.188 21.016 1 90.38 97 ASP A N 1
ATOM 778 C CA . ASP A 1 97 ? 3.133 36.625 21.906 1 90.38 97 ASP A CA 1
ATOM 779 C C . ASP A 1 97 ? 2.922 38.125 21.844 1 90.38 97 ASP A C 1
ATOM 781 O O . ASP A 1 97 ? 1.826 38.625 22.109 1 90.38 97 ASP A O 1
ATOM 785 N N . SER A 1 98 ? 3.947 38.812 21.484 1 88.19 98 SER A N 1
ATOM 786 C CA . SER A 1 98 ? 3.838 40.25 21.391 1 88.19 98 SER A CA 1
ATOM 787 C C . SER A 1 98 ? 3.059 40.656 20.141 1 88.19 98 SER A C 1
ATOM 789 O O . SER A 1 98 ? 2.551 41.781 20.062 1 88.19 98 SER A O 1
ATOM 791 N N . TYR A 1 99 ? 2.939 39.719 19.156 1 88.44 99 TYR A N 1
ATOM 792 C CA . TYR A 1 99 ? 2.305 40.031 17.875 1 88.44 99 TYR A CA 1
ATOM 793 C C . TYR A 1 99 ? 0.923 39.406 17.781 1 88.44 99 TYR A C 1
ATOM 795 O O . TYR A 1 99 ? 0.1 39.812 16.953 1 88.44 99 TYR A O 1
ATOM 803 N N . CYS A 1 100 ? 0.722 38.438 18.594 1 90.81 100 CYS A N 1
ATOM 804 C CA . CYS A 1 100 ? -0.518 37.688 18.562 1 90.81 100 CYS A CA 1
ATOM 805 C C . CYS A 1 100 ? -0.975 37.312 19.969 1 90.81 100 CYS A C 1
ATOM 807 O O . CYS A 1 100 ? -0.336 36.5 20.641 1 90.81 100 CYS A O 1
ATOM 809 N N . LEU A 1 101 ? -2.082 37.875 20.328 1 87.12 101 LEU A N 1
ATOM 810 C CA . LEU A 1 101 ? -2.611 37.656 21.672 1 87.12 101 LEU A CA 1
ATOM 811 C C . LEU A 1 101 ? -3.361 36.312 21.734 1 87.12 101 LEU A C 1
ATOM 813 O O . LEU A 1 101 ? -3.678 35.844 22.828 1 87.12 101 LEU A O 1
ATOM 817 N N . GLY A 1 102 ? -3.598 35.781 20.578 1 88.56 102 GLY A N 1
ATOM 818 C CA . GLY A 1 102 ? -4.359 34.531 20.5 1 88.56 102 GLY A CA 1
ATOM 819 C C . GLY A 1 102 ? -5.348 34.531 19.344 1 88.56 102 GLY A C 1
ATOM 820 O O . GLY A 1 102 ? -5.66 35.594 18.766 1 88.56 102 GLY A O 1
ATOM 821 N N . LEU A 1 103 ? -5.711 33.344 19 1 90.75 103 LEU A N 1
ATOM 822 C CA . LEU A 1 103 ? -6.672 33.188 17.906 1 90.75 103 LEU A CA 1
ATOM 823 C C . LEU A 1 103 ? -8.039 32.781 18.453 1 90.75 103 LEU A C 1
ATOM 825 O O . LEU A 1 103 ? -8.133 31.906 19.328 1 90.75 103 LEU A O 1
ATOM 829 N N . PRO A 1 104 ? -9.094 33.438 18 1 87.81 104 PRO A N 1
ATOM 830 C CA . PRO A 1 104 ? -10.43 33.188 18.547 1 87.81 104 PRO A CA 1
ATOM 831 C C . PRO A 1 104 ? -10.977 31.797 18.188 1 87.81 104 PRO A C 1
ATOM 833 O O . PRO A 1 104 ? -10.484 31.156 17.25 1 87.81 104 PRO A O 1
ATOM 836 N N . SER A 1 105 ? -12.039 31.406 18.797 1 86 105 SER A N 1
ATOM 837 C CA . SER A 1 105 ? -12.625 30.062 18.719 1 86 105 SER A CA 1
ATOM 838 C C . SER A 1 105 ? -13.117 29.766 17.312 1 86 105 SER A C 1
ATOM 840 O O . SER A 1 105 ? -12.992 28.625 16.844 1 86 105 SER A O 1
ATOM 842 N N . GLU A 1 106 ? -13.672 30.688 16.641 1 88.56 106 GLU A N 1
ATOM 843 C CA . GLU A 1 106 ? -14.172 30.438 15.297 1 88.56 106 GLU A CA 1
ATOM 844 C C . GLU A 1 106 ? -13.039 30.125 14.336 1 88.56 106 GLU A C 1
ATOM 846 O O . GLU A 1 106 ? -13.188 29.281 13.453 1 88.56 106 GLU A O 1
ATOM 851 N N . TRP A 1 107 ? -11.945 30.906 14.477 1 92.12 107 TRP A N 1
ATOM 852 C CA . TRP A 1 107 ? -10.758 30.625 13.672 1 92.12 107 TRP A CA 1
ATOM 853 C C . TRP A 1 107 ? -10.242 29.219 13.945 1 92.12 107 TRP A C 1
ATOM 855 O O . TRP A 1 107 ? -9.945 28.469 13.016 1 92.12 107 TRP A O 1
ATOM 865 N N . VAL A 1 108 ? -10.219 28.844 15.188 1 90.56 108 VAL A N 1
ATOM 866 C CA . VAL A 1 108 ? -9.719 27.531 15.594 1 90.56 108 VAL A CA 1
ATOM 867 C C . VAL A 1 108 ? -10.656 26.438 15.094 1 90.56 108 VAL A C 1
ATOM 869 O O . VAL A 1 108 ? -10.211 25.375 14.656 1 90.56 108 VAL A O 1
ATOM 872 N N . SER A 1 109 ? -11.906 26.656 15.18 1 88.12 109 SER A N 1
ATOM 873 C CA . SER A 1 109 ? -12.883 25.719 14.656 1 88.12 109 SER A CA 1
ATOM 874 C C . SER A 1 109 ? -12.672 25.469 13.164 1 88.12 109 SER A C 1
ATOM 876 O O . SER A 1 109 ? -12.688 24.312 12.711 1 88.12 109 SER A O 1
ATOM 878 N N . THR A 1 110 ? -12.492 26.531 12.414 1 89.75 110 THR A N 1
ATOM 879 C CA . THR A 1 110 ? -12.227 26.406 10.984 1 89.75 110 THR A CA 1
ATOM 880 C C . THR A 1 110 ? -10.906 25.672 10.734 1 89.75 110 THR A C 1
ATOM 882 O O . THR A 1 110 ? -10.812 24.828 9.836 1 89.75 110 THR A O 1
ATOM 885 N N . TYR A 1 111 ? -9.859 26.062 11.578 1 91.81 111 TYR A N 1
ATOM 886 C CA . TYR A 1 111 ? -8.57 25.391 11.547 1 91.81 111 TYR A CA 1
ATOM 887 C C . TYR A 1 111 ? -8.75 23.875 11.688 1 91.81 111 TYR A C 1
ATOM 889 O O . TYR A 1 111 ? -8.203 23.109 10.898 1 91.81 111 TYR A O 1
ATOM 897 N N . ASN A 1 112 ? -9.539 23.438 12.594 1 89.25 112 ASN A N 1
ATOM 898 C CA . ASN A 1 112 ? -9.789 22.016 12.82 1 89.25 112 ASN A CA 1
ATOM 899 C C . ASN A 1 112 ? -10.594 21.391 11.672 1 89.25 112 ASN A C 1
ATOM 901 O O . ASN A 1 112 ? -10.336 20.266 11.273 1 89.25 112 ASN A O 1
ATOM 905 N N . GLN A 1 113 ? -11.5 22.109 11.172 1 87.88 113 GLN A N 1
ATOM 906 C CA . GLN A 1 113 ? -12.328 21.609 10.078 1 87.88 113 GLN A CA 1
ATOM 907 C C . GLN A 1 113 ? -11.5 21.344 8.828 1 87.88 113 GLN A C 1
ATOM 909 O O . GLN A 1 113 ? -11.641 20.297 8.188 1 87.88 113 GLN A O 1
ATOM 914 N N . VAL A 1 114 ? -10.625 22.297 8.523 1 89.31 114 VAL A N 1
ATOM 915 C CA . VAL A 1 114 ? -9.883 22.172 7.273 1 89.31 114 VAL A CA 1
ATOM 916 C C . VAL A 1 114 ? -8.844 21.062 7.406 1 89.31 114 VAL A C 1
ATOM 918 O O . VAL A 1 114 ? -8.414 20.484 6.402 1 89.31 114 VAL A O 1
ATOM 921 N N . LEU A 1 115 ? -8.469 20.719 8.641 1 88.94 115 LEU A N 1
ATOM 922 C CA . LEU A 1 115 ? -7.57 19.594 8.891 1 88.94 115 LEU A CA 1
ATOM 923 C C . LEU A 1 115 ? -8.344 18.281 8.922 1 88.94 115 LEU A C 1
ATOM 925 O O . LEU A 1 115 ? -7.75 17.203 9.008 1 88.94 115 LEU A O 1
ATOM 929 N N . GLY A 1 116 ? -9.656 18.391 8.852 1 85 116 GLY A N 1
ATOM 930 C CA . GLY A 1 116 ? -10.492 17.203 8.898 1 85 116 GLY A CA 1
ATOM 931 C C . GLY A 1 116 ? -10.625 16.625 10.297 1 85 116 GLY A C 1
ATOM 932 O O . GLY A 1 116 ? -10.789 15.414 10.453 1 85 116 GLY A O 1
ATOM 933 N N . LEU A 1 117 ? -10.438 17.375 11.336 1 84.5 117 LEU A N 1
ATOM 934 C CA . LEU A 1 117 ? -10.422 16.891 12.711 1 84.5 117 LEU A CA 1
ATOM 935 C C . LEU A 1 117 ? -11.797 17.062 13.359 1 84.5 117 LEU A C 1
ATOM 937 O O . LEU A 1 117 ? -11.891 17.234 14.57 1 84.5 117 LEU A O 1
ATOM 941 N N . THR A 1 118 ? -12.766 17.203 12.617 1 77.12 118 THR A N 1
ATOM 942 C CA . THR A 1 118 ? -14.117 17.297 13.156 1 77.12 118 THR A CA 1
ATOM 943 C C . THR A 1 118 ? -14.82 15.938 13.102 1 77.12 118 THR A C 1
ATOM 945 O O . THR A 1 118 ? -14.438 15.062 12.328 1 77.12 118 THR A O 1
ATOM 948 N N . SER A 1 119 ? -15.539 15.586 14.203 1 58.28 119 SER A N 1
ATOM 949 C CA . SER A 1 119 ? -16.219 14.305 14.359 1 58.28 119 SER A CA 1
ATOM 950 C C . SER A 1 119 ? -16.828 13.844 13.039 1 58.28 119 SER A C 1
ATOM 952 O O . SER A 1 119 ? -16.922 12.641 12.781 1 58.28 119 SER A O 1
ATOM 954 N N . SER A 1 120 ? -17.375 14.641 12.297 1 50.78 120 SER A N 1
ATOM 955 C CA . SER A 1 120 ? -18.047 14.203 11.078 1 50.78 120 SER A CA 1
ATOM 956 C C . SER A 1 120 ? -17.047 13.664 10.062 1 50.78 120 SER A C 1
ATOM 958 O O . SER A 1 120 ? -17.438 13.039 9.07 1 50.78 120 SER A O 1
ATOM 960 N N . SER A 1 121 ? -15.914 14.125 10.18 1 48.22 121 SER A N 1
ATOM 961 C CA . SER A 1 121 ? -14.922 13.781 9.164 1 48.22 121 SER A CA 1
ATOM 962 C C . SER A 1 121 ? -14.523 12.312 9.258 1 48.22 121 SER A C 1
ATOM 964 O O . SER A 1 121 ? -13.898 11.773 8.336 1 48.22 121 SER A O 1
ATOM 966 N N . ASN A 1 122 ? -14.672 11.688 10.484 1 41.72 122 ASN A N 1
ATOM 967 C CA . ASN A 1 122 ? -14.328 10.289 10.695 1 41.72 122 ASN A CA 1
ATOM 968 C C . ASN A 1 122 ? -15.133 9.367 9.781 1 41.72 122 ASN A C 1
ATOM 970 O O . ASN A 1 122 ? -14.891 8.156 9.742 1 41.72 122 ASN A O 1
ATOM 974 N N . ASN A 1 123 ? -16.422 9.734 9.633 1 37.91 123 ASN A N 1
ATOM 975 C CA . ASN A 1 123 ? -17.359 8.695 9.219 1 37.91 123 ASN A CA 1
ATOM 976 C C . ASN A 1 123 ? -16.938 8.047 7.902 1 37.91 123 ASN A C 1
ATOM 978 O O . ASN A 1 123 ? -17.641 7.168 7.391 1 37.91 123 ASN A O 1
ATOM 982 N N . THR A 1 124 ? -16.391 8.789 7.145 1 37.03 124 THR A N 1
ATOM 983 C CA . THR A 1 124 ? -16.578 7.984 5.941 1 37.03 124 THR A CA 1
ATOM 984 C C . THR A 1 124 ? -15.93 6.609 6.109 1 37.03 124 THR A C 1
ATOM 986 O O . THR A 1 124 ? -16.562 5.586 5.832 1 37.03 124 THR A O 1
ATOM 989 N N . ARG A 1 125 ? -14.602 6.336 5.59 1 38.19 125 ARG A N 1
ATOM 990 C CA . ARG A 1 125 ? -14.203 4.965 5.289 1 38.19 125 ARG A CA 1
ATOM 991 C C . ARG A 1 125 ? -13.625 4.277 6.523 1 38.19 125 ARG A C 1
ATOM 993 O O . ARG A 1 125 ? -13.227 3.111 6.465 1 38.19 125 ARG A O 1
ATOM 1000 N N . GLY A 1 126 ? -13.438 4.887 7.746 1 32.81 126 GLY A N 1
ATOM 1001 C CA . GLY A 1 126 ? -12.867 4.098 8.828 1 32.81 126 GLY A CA 1
ATOM 1002 C C . GLY A 1 126 ? -13.719 2.9 9.203 1 32.81 126 GLY A C 1
ATOM 1003 O O . GLY A 1 126 ? -13.281 2.035 9.969 1 32.81 126 GLY A O 1
ATOM 1004 N N . LYS A 1 127 ? -15.055 3.27 9.477 1 31.2 127 LYS A N 1
ATOM 1005 C CA . LYS A 1 127 ? -15.867 2.195 10.047 1 31.2 127 LYS A CA 1
ATOM 1006 C C . LYS A 1 127 ? -15.781 0.935 9.188 1 31.2 127 LYS A C 1
ATOM 1008 O O . LYS A 1 127 ? -16.094 -0.163 9.656 1 31.2 127 LYS A O 1
ATOM 1013 N N . ASN A 1 128 ? -15.914 1.039 7.922 1 28.53 128 ASN A N 1
ATOM 1014 C CA . ASN A 1 128 ? -16.188 -0.223 7.246 1 28.53 128 ASN A CA 1
ATOM 1015 C C . ASN A 1 128 ? -14.961 -1.121 7.203 1 28.53 128 ASN A C 1
ATOM 1017 O O . ASN A 1 128 ? -14.961 -2.152 6.527 1 28.53 128 ASN A O 1
ATOM 1021 N N . ALA A 1 129 ? -13.914 -0.465 7.492 1 30.03 129 ALA A N 1
ATOM 1022 C CA . ALA A 1 129 ? -12.828 -1.438 7.398 1 30.03 129 ALA A CA 1
ATOM 1023 C C . ALA A 1 129 ? -12.922 -2.475 8.516 1 30.03 129 ALA A C 1
ATOM 1025 O O . ALA A 1 129 ? -12.148 -3.432 8.547 1 30.03 129 ALA A O 1
ATOM 1026 N N . HIS A 1 130 ? -13.578 -2.15 9.703 1 27.73 130 HIS A N 1
ATOM 1027 C CA . HIS A 1 130 ? -13.578 -3.219 10.695 1 27.73 130 HIS A CA 1
ATOM 1028 C C . HIS A 1 130 ? -14.133 -4.516 10.109 1 27.73 130 HIS A C 1
ATOM 1030 O O . HIS A 1 130 ? -13.758 -5.605 10.539 1 27.73 130 HIS A O 1
ATOM 1036 N N . THR A 1 131 ? -15.5 -4.414 9.727 1 25.88 131 THR A N 1
ATOM 1037 C CA . THR A 1 131 ? -16.266 -5.66 9.742 1 25.88 131 THR A CA 1
ATOM 1038 C C . THR A 1 131 ? -15.844 -6.57 8.594 1 25.88 131 THR A C 1
ATOM 1040 O O . THR A 1 131 ? -16.5 -7.57 8.312 1 25.88 131 THR A O 1
ATOM 1043 N N . ARG A 1 132 ? -15.32 -5.926 7.625 1 26.5 132 ARG A N 1
ATOM 1044 C CA . ARG A 1 132 ? -15.391 -7.055 6.703 1 26.5 132 ARG A CA 1
ATOM 1045 C C . ARG A 1 132 ? -14.539 -8.219 7.195 1 26.5 132 ARG A C 1
ATOM 1047 O O . ARG A 1 132 ? -13.367 -8.031 7.551 1 26.5 132 ARG A O 1
ATOM 1054 N N . GLY A 1 133 ? -15.125 -9.289 7.652 1 22.92 133 GLY A N 1
ATOM 1055 C CA . GLY A 1 133 ? -14.805 -10.617 8.164 1 22.92 133 GLY A CA 1
ATOM 1056 C C . GLY A 1 133 ? -13.578 -11.219 7.512 1 22.92 133 GLY A C 1
ATOM 1057 O O . GLY A 1 133 ? -13.297 -10.953 6.34 1 22.92 133 GLY A O 1
ATOM 1058 N N . SER A 1 134 ? -12.641 -11.578 8.352 1 24.88 134 SER A N 1
ATOM 1059 C CA . SER A 1 134 ? -11.609 -12.586 8.117 1 24.88 134 SER A CA 1
ATOM 1060 C C . SER A 1 134 ? -12.102 -13.656 7.145 1 24.88 134 SER A C 1
ATOM 1062 O O . SER A 1 134 ? -13.062 -14.367 7.426 1 24.88 134 SER A O 1
ATOM 1064 N N . ALA A 1 135 ? -12.188 -13.328 5.922 1 26.42 135 ALA A N 1
ATOM 1065 C CA . ALA A 1 135 ? -12.391 -14.578 5.203 1 26.42 135 ALA A CA 1
ATOM 1066 C C . ALA A 1 135 ? -11.625 -15.727 5.871 1 26.42 135 ALA A C 1
ATOM 1068 O O . ALA A 1 135 ? -10.531 -15.523 6.395 1 26.42 135 ALA A O 1
ATOM 1069 N N . SER A 1 136 ? -12.328 -16.688 6.398 1 22.97 136 SER A N 1
ATOM 1070 C CA . SER A 1 136 ? -11.922 -17.984 6.926 1 22.97 136 SER A CA 1
ATOM 1071 C C . SER A 1 136 ? -10.719 -18.547 6.164 1 22.97 136 SER A C 1
ATOM 1073 O O . SER A 1 136 ? -10.648 -18.406 4.941 1 22.97 136 SER A O 1
ATOM 1075 N N . ASP A 1 137 ? -9.578 -18.625 6.82 1 25.97 137 ASP A N 1
ATOM 1076 C CA . ASP A 1 137 ? -8.461 -19.531 6.566 1 25.97 137 ASP A CA 1
ATOM 1077 C C . ASP A 1 137 ? -8.953 -20.891 6.082 1 25.97 137 ASP A C 1
ATOM 1079 O O . ASP A 1 137 ? -9.328 -21.75 6.887 1 25.97 137 ASP A O 1
ATOM 1083 N N . THR A 1 138 ? -9.992 -21.062 5.332 1 24.59 138 THR A N 1
ATOM 1084 C CA . THR A 1 138 ? -10.102 -22.5 5.102 1 24.59 138 THR A CA 1
ATOM 1085 C C . THR A 1 138 ? -8.742 -23.094 4.727 1 24.59 138 THR A C 1
ATOM 1087 O O . THR A 1 138 ? -8.047 -22.562 3.859 1 24.59 138 THR A O 1
ATOM 1090 N N . GLY A 1 139 ? -7.98 -23.844 5.684 1 24.38 139 GLY A N 1
ATOM 1091 C CA . GLY A 1 139 ? -6.891 -24.781 5.879 1 24.38 139 GLY A CA 1
ATOM 1092 C C . GLY A 1 139 ? -6.5 -25.516 4.609 1 24.38 139 GLY A C 1
ATOM 1093 O O . GLY A 1 139 ? -5.328 -25.844 4.41 1 24.38 139 GLY A O 1
ATOM 1094 N N . THR A 1 140 ? -7.398 -26.469 4.16 1 23.73 140 THR A N 1
ATOM 1095 C CA . THR A 1 140 ? -6.973 -27.719 3.57 1 23.73 140 THR A CA 1
ATOM 1096 C C . THR A 1 140 ? -6.352 -27.5 2.197 1 23.73 140 THR A C 1
ATOM 1098 O O . THR A 1 140 ? -6.137 -28.453 1.442 1 23.73 140 THR A O 1
ATOM 1101 N N . ALA A 1 141 ? -6.703 -26.391 1.452 1 25.84 141 ALA A N 1
ATOM 1102 C CA . ALA A 1 141 ? -6.676 -26.719 0.031 1 25.84 141 ALA A CA 1
ATOM 1103 C C . ALA A 1 141 ? -5.242 -26.922 -0.457 1 25.84 141 ALA A C 1
ATOM 1105 O O . ALA A 1 141 ? -4.355 -26.125 -0.129 1 25.84 141 ALA A O 1
ATOM 1106 N N . GLY A 1 142 ? -4.836 -28.078 -0.913 1 25.48 142 GLY A N 1
ATOM 1107 C CA . GLY A 1 142 ? -3.648 -28.719 -1.462 1 25.48 142 GLY A CA 1
ATOM 1108 C C . GLY A 1 142 ? -2.83 -27.797 -2.342 1 25.48 142 GLY A C 1
ATOM 1109 O O . GLY A 1 142 ? -3.188 -26.625 -2.527 1 25.48 142 GLY A O 1
ATOM 1110 N N . THR A 1 143 ? -1.846 -28.359 -3.066 1 30.94 143 THR A N 1
ATOM 1111 C CA . THR A 1 143 ? -0.767 -27.922 -3.943 1 30.94 143 THR A CA 1
ATOM 1112 C C . THR A 1 143 ? -1.271 -26.891 -4.941 1 30.94 143 THR A C 1
ATOM 1114 O O . THR A 1 143 ? -0.529 -25.984 -5.336 1 30.94 143 THR A O 1
ATOM 1117 N N . THR A 1 144 ? -2.453 -27.125 -5.41 1 34.66 144 THR A N 1
ATOM 1118 C CA . THR A 1 144 ? -2.996 -26.297 -6.477 1 34.66 144 THR A CA 1
ATOM 1119 C C . THR A 1 144 ? -3.354 -24.906 -5.953 1 34.66 144 THR A C 1
ATOM 1121 O O . THR A 1 144 ? -3.324 -23.938 -6.699 1 34.66 144 THR A O 1
ATOM 1124 N N . ASN A 1 145 ? -3.688 -24.906 -4.625 1 38.94 145 ASN A N 1
ATOM 1125 C CA . ASN A 1 145 ? -4.23 -23.719 -3.992 1 38.94 145 ASN A CA 1
ATOM 1126 C C . ASN A 1 145 ? -3.176 -22.625 -3.855 1 38.94 145 ASN A C 1
ATOM 1128 O O . ASN A 1 145 ? -3.484 -21.438 -3.98 1 38.94 145 ASN A O 1
ATOM 1132 N N . ALA A 1 146 ? -2.049 -23.141 -3.664 1 39.16 146 ALA A N 1
ATOM 1133 C CA . ALA A 1 146 ? -0.975 -22.172 -3.506 1 39.16 146 ALA A CA 1
ATOM 1134 C C . ALA A 1 146 ? -0.796 -21.344 -4.773 1 39.16 146 ALA A C 1
ATOM 1136 O O . ALA A 1 146 ? -0.565 -20.125 -4.707 1 39.16 146 ALA A O 1
ATOM 1137 N N . ARG A 1 147 ? -1.035 -22.062 -5.957 1 42.94 147 ARG A N 1
ATOM 1138 C CA . ARG A 1 147 ? -0.863 -21.359 -7.234 1 42.94 147 ARG A CA 1
ATOM 1139 C C . ARG A 1 147 ? -1.923 -20.281 -7.418 1 42.94 147 ARG A C 1
ATOM 1141 O O . ARG A 1 147 ? -1.625 -19.188 -7.906 1 42.94 147 ARG A O 1
ATOM 1148 N N . ILE A 1 148 ? -3 -20.703 -6.988 1 44.84 148 ILE A N 1
ATOM 1149 C CA . ILE A 1 148 ? -4.121 -19.797 -7.18 1 44.84 148 ILE A CA 1
ATOM 1150 C C . ILE A 1 148 ? -3.934 -18.562 -6.293 1 44.84 148 ILE A C 1
ATOM 1152 O O . ILE A 1 148 ? -4.137 -17.422 -6.742 1 44.84 148 ILE A O 1
ATOM 1156 N N . GLN A 1 149 ? -3.562 -18.875 -5.215 1 46.66 149 GLN A N 1
ATOM 1157 C CA . GLN A 1 149 ? -3.387 -17.781 -4.27 1 46.66 149 GLN A CA 1
ATOM 1158 C C . GLN A 1 149 ? -2.289 -16.828 -4.727 1 46.66 149 GLN A C 1
ATOM 1160 O O . GLN A 1 149 ? -2.434 -15.609 -4.617 1 46.66 149 GLN A O 1
ATOM 1165 N N . GLN A 1 150 ? -1.332 -17.469 -5.352 1 45.34 150 GLN A N 1
ATOM 1166 C CA . GLN A 1 150 ? -0.195 -16.672 -5.824 1 45.34 150 GLN A CA 1
ATOM 1167 C C . GLN A 1 150 ? -0.595 -15.773 -6.988 1 45.34 150 GLN A C 1
ATOM 1169 O O . GLN A 1 150 ? -0.19 -14.617 -7.047 1 45.34 150 GLN A O 1
ATOM 1174 N N . ASN A 1 151 ? -1.364 -16.344 -7.859 1 46.31 151 ASN A N 1
ATOM 1175 C CA . ASN A 1 151 ? -1.831 -15.586 -9.016 1 46.31 151 ASN A CA 1
ATOM 1176 C C . ASN A 1 151 ? -2.695 -14.406 -8.594 1 46.31 151 ASN A C 1
ATOM 1178 O O . ASN A 1 151 ? -2.598 -13.32 -9.172 1 46.31 151 ASN A O 1
ATOM 1182 N N . GLN A 1 152 ? -3.242 -14.633 -7.59 1 48.53 152 GLN A N 1
ATOM 1183 C CA . GLN A 1 152 ? -4.16 -13.602 -7.129 1 48.53 152 GLN A CA 1
ATOM 1184 C C . GLN A 1 152 ? -3.402 -12.406 -6.547 1 48.53 152 GLN A C 1
ATOM 1186 O O . GLN A 1 152 ? -3.754 -11.258 -6.805 1 48.53 152 GLN A O 1
ATOM 1191 N N . LEU A 1 153 ? -2.502 -12.742 -5.863 1 47.34 153 LEU A N 1
ATOM 1192 C CA . LEU A 1 153 ? -1.735 -11.688 -5.203 1 47.34 153 LEU A CA 1
ATOM 1193 C C . LEU A 1 153 ? -0.94 -10.875 -6.219 1 47.34 153 LEU A C 1
ATOM 1195 O O . LEU A 1 153 ? -0.852 -9.648 -6.105 1 47.34 153 LEU A O 1
ATOM 1199 N N . ALA A 1 154 ? -0.315 -11.617 -7.195 1 48.12 154 ALA A N 1
ATOM 1200 C CA . ALA A 1 154 ? 0.407 -10.914 -8.25 1 48.12 154 ALA A CA 1
ATOM 1201 C C . ALA A 1 154 ? -0.512 -9.945 -8.992 1 48.12 154 ALA A C 1
ATOM 1203 O O . ALA A 1 154 ? -0.112 -8.828 -9.312 1 48.12 154 ALA A O 1
ATOM 1204 N N . TYR A 1 155 ? -1.528 -10.438 -9.219 1 48.34 155 TYR A N 1
ATOM 1205 C CA . TYR A 1 155 ? -2.486 -9.609 -9.938 1 48.34 155 TYR A CA 1
ATOM 1206 C C . TYR A 1 155 ? -2.881 -8.391 -9.109 1 48.34 155 TYR A C 1
ATOM 1208 O O . TYR A 1 155 ? -2.932 -7.27 -9.625 1 48.34 155 TYR A O 1
ATOM 1216 N N . SER A 1 156 ? -3.004 -8.703 -7.898 1 49.84 156 SER A N 1
ATOM 1217 C CA . SER A 1 156 ? -3.383 -7.602 -7.02 1 49.84 156 SER A CA 1
ATOM 1218 C C . SER A 1 156 ? -2.287 -6.547 -6.949 1 49.84 156 SER A C 1
ATOM 1220 O O . SER A 1 156 ? -2.568 -5.348 -7 1 49.84 156 SER A O 1
ATOM 1222 N N . SER A 1 157 ? -1.105 -7.043 -6.828 1 50.31 157 SER A N 1
ATOM 1223 C CA . SER A 1 157 ? 0.013 -6.109 -6.766 1 50.31 157 SER A CA 1
ATOM 1224 C C . SER A 1 157 ? 0.11 -5.277 -8.039 1 50.31 157 SER A C 1
ATOM 1226 O O . SER A 1 157 ? 0.365 -4.07 -7.984 1 50.31 157 SER A O 1
ATOM 1228 N N . SER A 1 158 ? -0.096 -6.012 -9.117 1 51 158 SER A N 1
ATOM 1229 C CA . SER A 1 158 ? -0.061 -5.305 -10.391 1 51 158 SER A CA 1
ATOM 1230 C C . SER A 1 158 ? -1.155 -4.246 -10.469 1 51 158 SER A C 1
ATOM 1232 O O . SER A 1 158 ? -0.931 -3.15 -10.984 1 51 158 SER A O 1
ATOM 1234 N N . LEU A 1 159 ? -2.146 -4.676 -9.922 1 49.66 159 LEU A N 1
ATOM 1235 C CA . LEU A 1 159 ? -3.279 -3.76 -9.969 1 49.66 159 LEU A CA 1
ATOM 1236 C C . LEU A 1 159 ? -3.055 -2.574 -9.039 1 49.66 159 LEU A C 1
ATOM 1238 O O . LEU A 1 159 ? -3.367 -1.434 -9.391 1 49.66 159 LEU A O 1
ATOM 1242 N N . ILE A 1 160 ? -2.574 -2.969 -7.941 1 53 160 ILE A N 1
ATOM 1243 C CA . ILE A 1 160 ? -2.279 -1.912 -6.98 1 53 160 ILE A CA 1
ATOM 1244 C C . ILE A 1 160 ? -1.255 -0.946 -7.574 1 53 160 ILE A C 1
ATOM 1246 O O . ILE A 1 160 ? -1.387 0.272 -7.43 1 53 160 ILE A O 1
ATOM 1250 N N . GLN A 1 161 ? -0.339 -1.536 -8.172 1 52.22 161 GLN A N 1
ATOM 1251 C CA . GLN A 1 161 ? 0.689 -0.721 -8.812 1 52.22 161 GLN A CA 1
ATOM 1252 C C . GLN A 1 161 ? 0.079 0.224 -9.844 1 52.22 161 GLN A C 1
ATOM 1254 O O . GLN A 1 161 ? 0.476 1.388 -9.938 1 52.22 161 GLN A O 1
ATOM 1259 N N . GLN A 1 162 ? -0.66 -0.418 -10.594 1 46.84 162 GLN A N 1
ATOM 1260 C CA . GLN A 1 162 ? -1.283 0.369 -11.648 1 46.84 162 GLN A CA 1
ATOM 1261 C C . GLN A 1 162 ? -2.084 1.532 -11.07 1 46.84 162 GLN A C 1
ATOM 1263 O O . GLN A 1 162 ? -2.137 2.611 -11.664 1 46.84 162 GLN A O 1
ATOM 1268 N N . HIS A 1 163 ? -2.619 1.219 -10.031 1 43.06 163 HIS A N 1
ATOM 1269 C CA . HIS A 1 163 ? -3.568 2.199 -9.516 1 43.06 163 HIS A CA 1
ATOM 1270 C C . HIS A 1 163 ? -2.934 3.061 -8.43 1 43.06 163 HIS A C 1
ATOM 1272 O O . HIS A 1 163 ? -3.469 4.113 -8.078 1 43.06 163 HIS A O 1
ATOM 1278 N N . THR A 1 164 ? -2.117 2.43 -7.609 1 47.31 164 THR A N 1
ATOM 1279 C CA . THR A 1 164 ? -1.264 3.32 -6.832 1 47.31 164 THR A CA 1
ATOM 1280 C C . THR A 1 164 ? -0.238 4.004 -7.73 1 47.31 164 THR A C 1
ATOM 1282 O O . THR A 1 164 ? 0.845 3.467 -7.969 1 47.31 164 THR A O 1
ATOM 1285 N N . SER A 1 165 ? -0.852 4.359 -8.781 1 48.75 165 SER A N 1
ATOM 1286 C CA . SER A 1 165 ? -0.107 4.828 -9.945 1 48.75 165 SER A CA 1
ATOM 1287 C C . SER A 1 165 ? 1.106 5.652 -9.531 1 48.75 165 SER A C 1
ATOM 1289 O O . SER A 1 165 ? 1.082 6.328 -8.5 1 48.75 165 SER A O 1
ATOM 1291 N N . LYS A 1 166 ? 2.219 5.215 -10.047 1 55 166 LYS A N 1
ATOM 1292 C CA . LYS A 1 166 ? 3.371 6.109 -10.125 1 55 166 LYS A CA 1
ATOM 1293 C C . LYS A 1 166 ? 2.932 7.57 -10.203 1 55 166 LYS A C 1
ATOM 1295 O O . LYS A 1 166 ? 3.551 8.438 -9.586 1 55 166 LYS A O 1
ATOM 1300 N N . GLN A 1 167 ? 1.768 7.5 -10.742 1 55.56 167 GLN A N 1
ATOM 1301 C CA . GLN A 1 167 ? 1.284 8.859 -10.984 1 55.56 167 GLN A CA 1
ATOM 1302 C C . GLN A 1 167 ? 0.805 9.508 -9.695 1 55.56 167 GLN A C 1
ATOM 1304 O O . GLN A 1 167 ? 1.078 10.688 -9.445 1 55.56 167 GLN A O 1
ATOM 1309 N N . ASN A 1 168 ? 0.104 8.688 -8.852 1 58.22 168 ASN A N 1
ATOM 1310 C CA . ASN A 1 168 ? -0.405 9.273 -7.617 1 58.22 168 ASN A CA 1
ATOM 1311 C C . ASN A 1 168 ? 0.724 9.594 -6.641 1 58.22 168 ASN A C 1
ATOM 1313 O O . ASN A 1 168 ? 0.718 10.641 -5.996 1 58.22 168 ASN A O 1
ATOM 1317 N N . ASN A 1 169 ? 1.623 8.695 -6.582 1 64.19 169 ASN A N 1
ATOM 1318 C CA . ASN A 1 169 ? 2.789 8.961 -5.742 1 64.19 169 ASN A CA 1
ATOM 1319 C C . ASN A 1 169 ? 3.576 10.172 -6.242 1 64.19 169 ASN A C 1
ATOM 1321 O O . ASN A 1 169 ? 4.047 10.977 -5.441 1 64.19 169 ASN A O 1
ATOM 1325 N N . GLN A 1 170 ? 3.557 10.219 -7.535 1 69.38 170 GLN A N 1
ATOM 1326 C CA . GLN A 1 170 ? 4.262 11.359 -8.117 1 69.38 170 GLN A CA 1
ATOM 1327 C C . GLN A 1 170 ? 3.541 12.672 -7.809 1 69.38 170 GLN A C 1
ATOM 1329 O O . GLN A 1 170 ? 4.184 13.688 -7.551 1 69.38 170 GLN A O 1
ATOM 1334 N N . SER A 1 171 ? 2.246 12.594 -7.816 1 74.75 171 SER A N 1
ATOM 1335 C CA . SER A 1 171 ? 1.468 13.789 -7.508 1 74.75 171 SER A CA 1
ATOM 1336 C C . SER A 1 171 ? 1.681 14.234 -6.066 1 74.75 171 SER A C 1
ATOM 1338 O O . SER A 1 171 ? 1.813 15.43 -5.789 1 74.75 171 SER A O 1
ATOM 1340 N N . ASN A 1 172 ? 1.751 13.289 -5.129 1 76.19 172 ASN A N 1
ATOM 1341 C CA . ASN A 1 172 ? 1.999 13.609 -3.727 1 76.19 172 ASN A CA 1
ATOM 1342 C C . ASN A 1 172 ? 3.375 14.242 -3.531 1 76.19 172 ASN A C 1
ATOM 1344 O O . ASN A 1 172 ? 3.52 15.211 -2.787 1 76.19 172 ASN A O 1
ATOM 1348 N N . VAL A 1 173 ? 4.301 13.742 -4.289 1 76.38 173 VAL A N 1
ATOM 1349 C CA . VAL A 1 173 ? 5.668 14.25 -4.184 1 76.38 173 VAL A CA 1
ATOM 1350 C C . VAL A 1 173 ? 5.73 15.68 -4.723 1 76.38 173 VAL A C 1
ATOM 1352 O O . VAL A 1 173 ? 6.348 16.547 -4.113 1 76.38 173 VAL A O 1
ATOM 1355 N N . LEU A 1 174 ? 5.094 15.859 -5.789 1 79.81 174 LEU A N 1
ATOM 1356 C CA . LEU A 1 174 ? 5.082 17.188 -6.398 1 79.81 174 LEU A CA 1
ATOM 1357 C C . LEU A 1 174 ? 4.379 18.188 -5.5 1 79.81 174 LEU A C 1
ATOM 1359 O O . LEU A 1 174 ? 4.812 19.344 -5.391 1 79.81 174 LEU A O 1
ATOM 1363 N N . GLU A 1 175 ? 3.367 17.766 -4.961 1 83.5 175 GLU A N 1
ATOM 1364 C CA . GLU A 1 175 ? 2.643 18.672 -4.062 1 83.5 175 GLU A CA 1
ATOM 1365 C C . GLU A 1 175 ? 3.48 19.016 -2.834 1 83.5 175 GLU A C 1
ATOM 1367 O O . GLU A 1 175 ? 3.514 20.156 -2.402 1 83.5 175 GLU A O 1
ATOM 1372 N N . LYS A 1 176 ? 4.125 18.078 -2.279 1 84.19 176 LYS A N 1
ATOM 1373 C CA . LYS A 1 176 ? 5.02 18.344 -1.158 1 84.19 176 LYS A CA 1
ATOM 1374 C C . LYS A 1 176 ? 6.129 19.312 -1.562 1 84.19 176 LYS A C 1
ATOM 1376 O O . LYS A 1 176 ? 6.469 20.234 -0.807 1 84.19 176 LYS A O 1
ATOM 1381 N N . GLU A 1 177 ? 6.59 19.078 -2.703 1 82 177 GLU A N 1
ATOM 1382 C CA . GLU A 1 177 ? 7.621 19.969 -3.227 1 82 177 GLU A CA 1
ATOM 1383 C C . GLU A 1 177 ? 7.102 21.391 -3.352 1 82 177 GLU A C 1
ATOM 1385 O O . GLU A 1 177 ? 7.84 22.344 -3.107 1 82 177 GLU A O 1
ATOM 1390 N N . SER A 1 178 ? 5.898 21.5 -3.744 1 84.56 178 SER A N 1
ATOM 1391 C CA . SER A 1 178 ? 5.293 22.828 -3.836 1 84.56 178 SER A CA 1
ATOM 1392 C C . SER A 1 178 ? 5.215 23.484 -2.467 1 84.56 178 SER A C 1
ATOM 1394 O O . SER A 1 178 ? 5.434 24.703 -2.346 1 84.56 178 SER A O 1
ATOM 1396 N N . PHE A 1 179 ? 4.953 22.719 -1.431 1 83.75 179 PHE A N 1
ATOM 1397 C CA . PHE A 1 179 ? 4.941 23.234 -0.071 1 83.75 179 PHE A CA 1
ATOM 1398 C C . PHE A 1 179 ? 6.34 23.688 0.35 1 83.75 179 PHE A C 1
ATOM 1400 O O . PHE A 1 179 ? 6.5 24.719 0.982 1 83.75 179 PHE A O 1
ATOM 1407 N N . ILE A 1 180 ? 7.266 22.938 -0.028 1 79.06 180 ILE A N 1
ATOM 1408 C CA . ILE A 1 180 ? 8.648 23.234 0.318 1 79.06 180 ILE A CA 1
ATOM 1409 C C . ILE A 1 180 ? 9.078 24.531 -0.369 1 79.06 180 ILE A C 1
ATOM 1411 O O . ILE A 1 180 ? 9.68 25.406 0.258 1 79.06 180 ILE A O 1
ATOM 1415 N N . LYS A 1 181 ? 8.758 24.609 -1.636 1 81.44 181 LYS A N 1
ATOM 1416 C CA . LYS A 1 181 ? 9.094 25.812 -2.391 1 81.44 181 LYS A CA 1
ATOM 1417 C C . LYS A 1 181 ? 8.422 27.047 -1.785 1 81.44 181 LYS A C 1
ATOM 1419 O O . LYS A 1 181 ? 9.047 28.109 -1.679 1 81.44 181 LYS A O 1
ATOM 1424 N N . GLN A 1 182 ? 7.172 26.828 -1.397 1 77.19 182 GLN A N 1
ATOM 1425 C CA . GLN A 1 182 ? 6.438 27.922 -0.774 1 77.19 182 GLN A CA 1
ATOM 1426 C C . GLN A 1 182 ? 7.062 28.312 0.561 1 77.19 182 GLN A C 1
ATOM 1428 O O . GLN A 1 182 ? 7.109 29.484 0.907 1 77.19 182 GLN A O 1
ATOM 1433 N N . SER A 1 183 ? 7.48 27.312 1.339 1 75.25 183 SER A N 1
ATOM 1434 C CA . SER A 1 183 ? 8.078 27.547 2.65 1 75.25 183 SER A CA 1
ATOM 1435 C C . SER A 1 183 ? 9.438 28.219 2.525 1 75.25 183 SER A C 1
ATOM 1437 O O . SER A 1 183 ? 9.844 28.984 3.408 1 75.25 183 SER A O 1
ATOM 1439 N N . SER A 1 184 ? 10.227 27.719 1.512 1 64.62 184 SER A N 1
ATOM 1440 C CA . SER A 1 184 ? 11.539 28.312 1.295 1 64.62 184 SER A CA 1
ATOM 1441 C C . SER A 1 184 ? 11.422 29.797 0.935 1 64.62 184 SER A C 1
ATOM 1443 O O . SER A 1 184 ? 12.312 30.594 1.235 1 64.62 184 SER A O 1
ATOM 1445 N N . ASN A 1 185 ? 10.367 29.984 0.017 1 54.56 185 ASN A N 1
ATOM 1446 C CA . ASN A 1 185 ? 10.18 31.406 -0.271 1 54.56 185 ASN A CA 1
ATOM 1447 C C . ASN A 1 185 ? 9.562 32.125 0.913 1 54.56 185 ASN A C 1
ATOM 1449 O O . ASN A 1 185 ? 8.461 31.797 1.356 1 54.56 185 ASN A O 1
ATOM 1453 N N . ASN A 1 186 ? 10.039 32.219 2.047 1 47.69 186 ASN A N 1
ATOM 1454 C CA . ASN A 1 186 ? 9.633 32.875 3.287 1 47.69 186 ASN A CA 1
ATOM 1455 C C . ASN A 1 186 ? 8.203 33.406 3.205 1 47.69 186 ASN A C 1
ATOM 1457 O O . ASN A 1 186 ? 7.754 34.125 4.082 1 47.69 186 ASN A O 1
ATOM 1461 N N . THR A 1 187 ? 7.551 33.594 1.917 1 42.12 187 THR A N 1
ATOM 1462 C CA . THR A 1 187 ? 6.297 34.312 1.728 1 42.12 187 THR A CA 1
ATOM 1463 C C . THR A 1 187 ? 5.105 33.406 1.987 1 42.12 187 THR A C 1
ATOM 1465 O O . THR A 1 187 ? 4.758 32.562 1.147 1 42.12 187 THR A O 1
ATOM 1468 N N . LEU A 1 188 ? 4.836 32.688 2.949 1 48.09 188 LEU A N 1
ATOM 1469 C CA . LEU A 1 188 ? 3.393 32.469 2.949 1 48.09 188 LEU A CA 1
ATOM 1470 C C . LEU A 1 188 ? 2.666 33.594 2.266 1 48.09 188 LEU A C 1
ATOM 1472 O O . LEU A 1 188 ? 3.117 34.75 2.322 1 48.09 188 LEU A O 1
ATOM 1476 N N . PRO A 1 189 ? 1.796 33.438 1.205 1 36.31 189 PRO A N 1
ATOM 1477 C CA . PRO A 1 189 ? 1.305 34.625 0.5 1 36.31 189 PRO A CA 1
ATOM 1478 C C . PRO A 1 189 ? 1.051 35.812 1.437 1 36.31 189 PRO A C 1
ATOM 1480 O O . PRO A 1 189 ? 0.294 35.688 2.402 1 36.31 189 PRO A O 1
ATOM 1483 N N . ALA A 1 190 ? 1.949 36.75 1.68 1 33.16 190 ALA A N 1
ATOM 1484 C CA . ALA A 1 190 ? 1.87 38.094 2.262 1 33.16 190 ALA A CA 1
ATOM 1485 C C . ALA A 1 190 ? 0.686 38.875 1.691 1 33.16 190 ALA A C 1
ATOM 1487 O O . ALA A 1 190 ? 0.603 39.094 0.481 1 33.16 190 ALA A O 1
ATOM 1488 N N . SER A 1 191 ? -0.641 38.781 1.982 1 33.59 191 SER A N 1
ATOM 1489 C CA . SER A 1 191 ? -1.334 39.969 1.494 1 33.59 191 SER A CA 1
ATOM 1490 C C . SER A 1 191 ? -0.399 41.188 1.438 1 33.59 191 SER A C 1
ATOM 1492 O O . SER A 1 191 ? 0.708 41.125 1.979 1 33.59 191 SER A O 1
ATOM 1494 N N . SER A 1 192 ? -1.123 42.562 1.749 1 32.06 192 SER A N 1
ATOM 1495 C CA . SER A 1 192 ? -0.807 43.938 1.396 1 32.06 192 SER A CA 1
ATOM 1496 C C . SER A 1 192 ? 0.613 44.312 1.812 1 32.06 192 SER A C 1
ATOM 1498 O O . SER A 1 192 ? 1.261 43.562 2.551 1 32.06 192 SER A O 1
ATOM 1500 N N . SER A 1 193 ? 0.751 45.781 2.273 1 31.7 193 SER A N 1
ATOM 1501 C CA . SER A 1 193 ? 1.569 46.969 2.193 1 31.7 193 SER A CA 1
ATOM 1502 C C . SER A 1 193 ? 2.879 46.812 2.955 1 31.7 193 SER A C 1
ATOM 1504 O O . SER A 1 193 ? 3.943 47.188 2.465 1 31.7 193 SER A O 1
ATOM 1506 N N . GLN A 1 194 ? 2.965 47.375 4.332 1 35.56 194 GLN A N 1
ATOM 1507 C CA . GLN A 1 194 ? 4.004 48.25 4.867 1 35.56 194 GLN A CA 1
ATOM 1508 C C . GLN A 1 194 ? 5.289 47.469 5.133 1 35.56 194 GLN A C 1
ATOM 1510 O O . GLN A 1 194 ? 5.332 46.25 4.961 1 35.56 194 GLN A O 1
ATOM 1515 N N . THR A 1 195 ? 5.938 47.531 6.504 1 40.88 195 THR A N 1
ATOM 1516 C CA . THR A 1 195 ? 7.309 47.438 6.992 1 40.88 195 THR A CA 1
ATOM 1517 C C . THR A 1 195 ? 7.848 46.031 6.789 1 40.88 195 THR A C 1
ATOM 1519 O O . THR A 1 195 ? 7.074 45.062 6.695 1 40.88 195 THR A O 1
ATOM 1522 N N . ASN A 1 196 ? 9.281 45.656 6.598 1 41.72 196 ASN A N 1
ATOM 1523 C CA . ASN A 1 196 ? 10.281 44.688 6.184 1 41.72 196 ASN A CA 1
ATOM 1524 C C . ASN A 1 196 ? 9.984 43.281 6.738 1 41.72 196 ASN A C 1
ATOM 1526 O O . ASN A 1 196 ? 10.672 42.312 6.402 1 41.72 196 ASN A O 1
ATOM 1530 N N . GLU A 1 197 ? 9.633 43.062 8.039 1 52.12 197 GLU A N 1
ATOM 1531 C CA . GLU A 1 197 ? 9.672 41.75 8.719 1 52.12 197 GLU A CA 1
ATOM 1532 C C . GLU A 1 197 ? 8.484 40.875 8.305 1 52.12 197 GLU A C 1
ATOM 1534 O O . GLU A 1 197 ? 7.332 41.312 8.406 1 52.12 197 GLU A O 1
ATOM 1539 N N . SER A 1 198 ? 8.594 40 7.309 1 58.5 198 SER A N 1
ATOM 1540 C CA . SER A 1 198 ? 7.613 39.125 6.68 1 58.5 198 SER A CA 1
ATOM 1541 C C . SER A 1 198 ? 6.688 38.5 7.719 1 58.5 198 SER A C 1
ATOM 1543 O O . SER A 1 198 ? 7.145 37.844 8.656 1 58.5 198 SER A O 1
ATOM 1545 N N . ILE A 1 199 ? 5.539 39.094 8.117 1 74.81 199 ILE A N 1
ATOM 1546 C CA . ILE A 1 199 ? 4.547 38.625 9.086 1 74.81 199 ILE A CA 1
ATOM 1547 C C . ILE A 1 199 ? 3.508 37.75 8.398 1 74.81 199 ILE A C 1
ATOM 1549 O O . ILE A 1 199 ? 3.08 38.062 7.277 1 74.81 199 ILE A O 1
ATOM 1553 N N . VAL A 1 200 ? 3.262 36.562 8.852 1 86.62 200 VAL A N 1
ATOM 1554 C CA . VAL A 1 200 ? 2.219 35.656 8.391 1 86.62 200 VAL A CA 1
ATOM 1555 C C . VAL A 1 200 ? 0.918 35.938 9.141 1 86.62 200 VAL A C 1
ATOM 1557 O O . VAL A 1 200 ? 0.889 35.906 10.375 1 86.62 200 VAL A O 1
ATOM 1560 N N . THR A 1 201 ? -0.106 36.281 8.352 1 89.38 201 THR A N 1
ATOM 1561 C CA . THR A 1 201 ? -1.392 36.625 8.938 1 89.38 201 THR A CA 1
ATOM 1562 C C . THR A 1 201 ? -2.193 35.375 9.289 1 89.38 201 THR A C 1
ATOM 1564 O O . THR A 1 201 ? -1.866 34.281 8.828 1 89.38 201 THR A O 1
ATOM 1567 N N . PRO A 1 202 ? -3.182 35.531 10.117 1 91.06 202 PRO A N 1
ATOM 1568 C CA . PRO A 1 202 ? -4.074 34.406 10.391 1 91.06 202 PRO A CA 1
ATOM 1569 C C . PRO A 1 202 ? -4.707 33.844 9.117 1 91.06 202 PRO A C 1
ATOM 1571 O O . PRO A 1 202 ? -4.91 32.625 9.016 1 91.06 202 PRO A O 1
ATOM 1574 N N . LYS A 1 203 ? -4.98 34.719 8.164 1 91.38 203 LYS A N 1
ATOM 1575 C CA . LYS A 1 203 ? -5.547 34.25 6.902 1 91.38 203 LYS A CA 1
ATOM 1576 C C . LYS A 1 203 ? -4.555 33.375 6.145 1 91.38 203 LYS A C 1
ATOM 1578 O O . LYS A 1 203 ? -4.918 32.281 5.645 1 91.38 203 LYS A O 1
ATOM 1583 N N . ASP A 1 204 ? -3.324 33.781 6.035 1 90.75 204 ASP A N 1
ATOM 1584 C CA . ASP A 1 204 ? -2.277 33.031 5.367 1 90.75 204 ASP A CA 1
ATOM 1585 C C . ASP A 1 204 ? -2.096 31.641 6.02 1 90.75 204 ASP A C 1
ATOM 1587 O O . ASP A 1 204 ? -1.951 30.641 5.324 1 90.75 204 ASP A O 1
ATOM 1591 N N . LEU A 1 205 ? -2.076 31.688 7.297 1 91.88 205 LEU A N 1
ATOM 1592 C CA . LEU A 1 205 ? -1.882 30.453 8.047 1 91.88 205 LEU A CA 1
ATOM 1593 C C . LEU A 1 205 ? -3.02 29.469 7.785 1 91.88 205 LEU A C 1
ATOM 1595 O O . LEU A 1 205 ? -2.777 28.297 7.492 1 91.88 205 LEU A O 1
ATOM 1599 N N . LEU A 1 206 ? -4.242 29.953 7.867 1 92.31 206 LEU A N 1
ATOM 1600 C CA . LEU A 1 206 ? -5.398 29.094 7.656 1 92.31 206 LEU A CA 1
ATOM 1601 C C . LEU A 1 206 ? -5.434 28.578 6.223 1 92.31 206 LEU A C 1
ATOM 1603 O O . LEU A 1 206 ? -5.777 27.422 5.984 1 92.31 206 LEU A O 1
ATOM 1607 N N . SER A 1 207 ? -5.102 29.375 5.258 1 91.06 207 SER A N 1
ATOM 1608 C CA . SER A 1 207 ? -5.047 28.953 3.865 1 91.06 207 SER A CA 1
ATOM 1609 C C . SER A 1 207 ? -3.994 27.859 3.664 1 91.06 207 SER A C 1
ATOM 1611 O O . SER A 1 207 ? -4.238 26.875 2.967 1 91.06 207 SER A O 1
ATOM 1613 N N . HIS A 1 208 ? -2.871 28.047 4.258 1 91.06 208 HIS A N 1
ATOM 1614 C CA . HIS A 1 208 ? -1.819 27.031 4.156 1 91.06 208 HIS A CA 1
ATOM 1615 C C . HIS A 1 208 ? -2.25 25.719 4.797 1 91.06 208 HIS A C 1
ATOM 1617 O O . HIS A 1 208 ? -2.027 24.656 4.23 1 91.06 208 HIS A O 1
ATOM 1623 N N . ILE A 1 209 ? -2.848 25.875 5.953 1 92.12 209 ILE A N 1
ATOM 1624 C CA . ILE A 1 209 ? -3.266 24.688 6.688 1 92.12 209 ILE A CA 1
ATOM 1625 C C . ILE A 1 209 ? -4.348 23.938 5.906 1 92.12 209 ILE A C 1
ATOM 1627 O O . ILE A 1 209 ? -4.398 22.719 5.918 1 92.12 209 ILE A O 1
ATOM 1631 N N . GLN A 1 210 ? -5.23 24.688 5.27 1 91.19 210 GLN A N 1
ATOM 1632 C CA . GLN A 1 210 ? -6.234 24.047 4.43 1 91.19 210 GLN A CA 1
ATOM 1633 C C . GLN A 1 210 ? -5.586 23.172 3.361 1 91.19 210 GLN A C 1
ATOM 1635 O O . GLN A 1 210 ? -5.957 22 3.191 1 91.19 210 GLN A O 1
ATOM 1640 N N . ASP A 1 211 ? -4.605 23.656 2.631 1 89.75 211 ASP A N 1
ATOM 1641 C CA . ASP A 1 211 ? -3.932 22.922 1.575 1 89.75 211 ASP A CA 1
ATOM 1642 C C . ASP A 1 211 ? -3.131 21.75 2.152 1 89.75 211 ASP A C 1
ATOM 1644 O O . ASP A 1 211 ? -3.16 20.641 1.612 1 89.75 211 ASP A O 1
ATOM 1648 N N . TYR A 1 212 ? -2.443 22.047 3.195 1 90.5 212 TYR A N 1
ATOM 1649 C CA . TYR A 1 212 ? -1.644 21 3.82 1 90.5 212 TYR A CA 1
ATOM 1650 C C . TYR A 1 212 ? -2.533 19.891 4.387 1 90.5 212 TYR A C 1
ATOM 1652 O O . TYR A 1 212 ? -2.197 18.719 4.301 1 90.5 212 TYR A O 1
ATOM 1660 N N . GLY A 1 213 ? -3.635 20.359 5.066 1 91.38 213 GLY A N 1
ATOM 1661 C CA . GLY A 1 213 ? -4.594 19.375 5.562 1 91.38 213 GLY A CA 1
ATOM 1662 C C . GLY A 1 213 ? -5.168 18.5 4.473 1 91.38 213 GLY A C 1
ATOM 1663 O O . GLY A 1 213 ? -5.309 17.281 4.656 1 91.38 213 GLY A O 1
ATOM 1664 N N . LEU A 1 214 ? -5.504 19.094 3.355 1 89 214 LEU A N 1
ATOM 1665 C CA . LEU A 1 214 ? -6 18.328 2.217 1 89 214 LEU A CA 1
ATOM 1666 C C . LEU A 1 214 ? -4.953 17.328 1.731 1 89 214 LEU A C 1
ATOM 1668 O O . LEU A 1 214 ? -5.285 16.203 1.394 1 89 214 LEU A O 1
ATOM 1672 N N . TYR A 1 215 ? -3.805 17.844 1.658 1 87.88 215 TYR A N 1
ATOM 1673 C CA . TYR A 1 215 ? -2.688 16.984 1.274 1 87.88 215 TYR A CA 1
ATOM 1674 C C . TYR A 1 215 ? -2.574 15.781 2.205 1 87.88 215 TYR A C 1
ATOM 1676 O O . TYR A 1 215 ? -2.512 14.633 1.749 1 87.88 215 TYR A O 1
ATOM 1684 N N . CYS A 1 216 ? -2.584 15.961 3.502 1 90.25 216 CYS A N 1
ATOM 1685 C CA . CYS A 1 216 ? -2.463 14.898 4.492 1 90.25 216 CYS A CA 1
ATOM 1686 C C . CYS A 1 216 ? -3.645 13.938 4.406 1 90.25 216 CYS A C 1
ATOM 1688 O O . CYS A 1 216 ? -3.465 12.719 4.43 1 90.25 216 CYS A O 1
ATOM 1690 N N . ARG A 1 217 ? -4.789 14.445 4.262 1 86.88 217 ARG A N 1
ATOM 1691 C CA . ARG A 1 217 ? -5.988 13.625 4.207 1 86.88 217 ARG A CA 1
ATOM 1692 C C . ARG A 1 217 ? -6 12.75 2.955 1 86.88 217 ARG A C 1
ATOM 1694 O O . ARG A 1 217 ? -6.469 11.609 2.988 1 86.88 217 ARG A O 1
ATOM 1701 N N . ARG A 1 218 ? -5.504 13.266 1.878 1 84.06 218 ARG A N 1
ATOM 1702 C CA . ARG A 1 218 ? -5.402 12.477 0.658 1 84.06 218 ARG A CA 1
ATOM 1703 C C . ARG A 1 218 ? -4.441 11.305 0.845 1 84.06 218 ARG A C 1
ATOM 1705 O O . ARG A 1 218 ? -4.742 10.172 0.453 1 84.06 218 ARG A O 1
ATOM 1712 N N . ILE A 1 219 ? -3.307 11.578 1.412 1 83.75 219 ILE A N 1
ATOM 1713 C CA . ILE A 1 219 ? -2.311 10.539 1.646 1 83.75 219 ILE A CA 1
ATOM 1714 C C . ILE A 1 219 ? -2.875 9.484 2.602 1 83.75 219 ILE A C 1
ATOM 1716 O O . ILE A 1 219 ? -2.674 8.289 2.404 1 83.75 219 ILE A O 1
ATOM 1720 N N . GLU A 1 220 ? -3.588 9.938 3.605 1 83.69 220 GLU A N 1
ATOM 1721 C CA . GLU A 1 220 ? -4.227 9.039 4.562 1 83.69 220 GLU A CA 1
ATOM 1722 C C . GLU A 1 220 ? -5.215 8.102 3.865 1 83.69 220 GLU A C 1
ATOM 1724 O O . GLU A 1 220 ? -5.219 6.898 4.113 1 83.69 220 GLU A O 1
ATOM 1729 N N . THR A 1 221 ? -6.016 8.664 3.045 1 80.88 221 THR A N 1
ATOM 1730 C CA . THR A 1 221 ? -7.02 7.891 2.324 1 80.88 221 THR A CA 1
ATOM 1731 C C . THR A 1 221 ? -6.359 6.859 1.416 1 80.88 221 THR A C 1
ATOM 1733 O O . THR A 1 221 ? -6.816 5.719 1.328 1 80.88 221 THR A O 1
ATOM 1736 N N . GLN A 1 222 ? -5.285 7.27 0.756 1 78.06 222 GLN A N 1
ATOM 1737 C CA . GLN A 1 222 ? -4.539 6.359 -0.105 1 78.06 222 GLN A CA 1
ATOM 1738 C C . GLN A 1 222 ? -3.963 5.195 0.695 1 78.06 222 GLN A C 1
ATOM 1740 O O . GLN A 1 222 ? -4.047 4.039 0.27 1 78.06 222 GLN A O 1
ATOM 1745 N N . LEU A 1 223 ? -3.383 5.496 1.775 1 78.81 223 LEU A N 1
ATOM 1746 C CA . LEU A 1 223 ? -2.797 4.461 2.623 1 78.81 223 LEU A CA 1
ATOM 1747 C C . LEU A 1 223 ? -3.863 3.48 3.098 1 78.81 223 LEU A C 1
ATOM 1749 O O . LEU A 1 223 ? -3.643 2.266 3.088 1 78.81 223 LEU A O 1
ATOM 1753 N N . HIS A 1 224 ? -5.035 4.027 3.451 1 74.81 224 HIS A N 1
ATOM 1754 C CA . HIS A 1 224 ? -6.137 3.176 3.891 1 74.81 224 HIS A CA 1
ATOM 1755 C C . HIS A 1 224 ? -6.617 2.27 2.762 1 74.81 224 HIS A C 1
ATOM 1757 O O . HIS A 1 224 ? -6.879 1.085 2.98 1 74.81 224 HIS A O 1
ATOM 1763 N N . ALA A 1 225 ? -6.734 2.844 1.612 1 72.62 225 ALA A N 1
ATOM 1764 C CA . ALA A 1 225 ? -7.176 2.064 0.458 1 72.62 225 ALA A CA 1
ATOM 1765 C C . ALA A 1 225 ? -6.199 0.931 0.157 1 72.62 225 ALA A C 1
ATOM 1767 O O . ALA A 1 225 ? -6.617 -0.195 -0.127 1 72.62 225 ALA A O 1
ATOM 1768 N N . ILE A 1 226 ? -4.918 1.224 0.212 1 71.12 226 ILE A N 1
ATOM 1769 C CA . ILE A 1 226 ? -3.895 0.213 -0.031 1 71.12 226 ILE A CA 1
ATOM 1770 C C . ILE A 1 226 ? -3.963 -0.861 1.052 1 71.12 226 ILE A C 1
ATOM 1772 O O . ILE A 1 226 ? -3.826 -2.053 0.764 1 71.12 226 ILE A O 1
ATOM 1776 N N . GLY A 1 227 ? -4.195 -0.402 2.254 1 67.44 227 GLY A N 1
ATOM 1777 C CA . GLY A 1 227 ? -4.363 -1.352 3.344 1 67.44 227 GLY A CA 1
ATOM 1778 C C . GLY A 1 227 ? -5.527 -2.301 3.133 1 67.44 227 GLY A C 1
ATOM 1779 O O . GLY A 1 227 ? -5.406 -3.504 3.371 1 67.44 227 GLY A O 1
ATOM 1780 N N . GLU A 1 228 ? -6.672 -1.794 2.652 1 68.12 228 GLU A N 1
ATOM 1781 C CA . GLU A 1 228 ? -7.848 -2.617 2.377 1 68.12 228 GLU A CA 1
ATOM 1782 C C . GLU A 1 228 ? -7.566 -3.625 1.267 1 68.12 228 GLU A C 1
ATOM 1784 O O . GLU A 1 228 ? -8.008 -4.773 1.339 1 68.12 228 GLU A O 1
ATOM 1789 N N . LEU A 1 229 ? -6.844 -3.152 0.33 1 65.69 229 LEU A N 1
ATOM 1790 C CA . LEU A 1 229 ? -6.516 -4.023 -0.792 1 65.69 229 LEU A CA 1
ATOM 1791 C C . LEU A 1 229 ? -5.613 -5.172 -0.343 1 65.69 229 LEU A C 1
ATOM 1793 O O . LEU A 1 229 ? -5.789 -6.312 -0.776 1 65.69 229 LEU A O 1
ATOM 1797 N N . LEU A 1 230 ? -4.754 -4.863 0.441 1 64.62 230 LEU A N 1
ATOM 1798 C CA . LEU A 1 230 ? -3.818 -5.875 0.925 1 64.62 230 LEU A CA 1
ATOM 1799 C C . LEU A 1 230 ? -4.52 -6.867 1.845 1 64.62 230 LEU A C 1
ATOM 1801 O O . LEU A 1 230 ? -4.203 -8.062 1.837 1 64.62 230 LEU A O 1
ATOM 1805 N N . GLU A 1 231 ? -5.559 -6.348 2.602 1 61 231 GLU A N 1
ATOM 1806 C CA . GLU A 1 231 ? -6.324 -7.215 3.494 1 61 231 GLU A CA 1
ATOM 1807 C C . GLU A 1 231 ? -7.25 -8.141 2.707 1 61 231 GLU A C 1
ATOM 1809 O O . GLU A 1 231 ? -7.477 -9.281 3.104 1 61 231 GLU A O 1
ATOM 1814 N N . ALA A 1 232 ? -7.793 -7.578 1.694 1 57.31 232 ALA A N 1
ATOM 1815 C CA . ALA A 1 232 ? -8.711 -8.359 0.875 1 57.31 232 ALA A CA 1
ATOM 1816 C C . ALA A 1 232 ? -7.984 -9.516 0.188 1 57.31 232 ALA A C 1
ATOM 1818 O O . ALA A 1 232 ? -8.609 -10.492 -0.229 1 57.31 232 ALA A O 1
ATOM 1819 N N . GLN A 1 233 ? -6.723 -9.414 0.099 1 55.06 233 GLN A N 1
ATOM 1820 C CA . GLN A 1 233 ? -5.945 -10.477 -0.526 1 55.06 233 GLN A CA 1
ATOM 1821 C C . GLN A 1 233 ? -5.668 -11.609 0.463 1 55.06 233 GLN A C 1
ATOM 1823 O O . GLN A 1 233 ? -5.215 -12.688 0.071 1 55.06 233 GLN A O 1
ATOM 1828 N N . GLN A 1 234 ? -5.984 -11.32 1.7 1 46.19 234 GLN A N 1
ATOM 1829 C CA . GLN A 1 234 ? -5.828 -12.406 2.662 1 46.19 234 GLN A CA 1
ATOM 1830 C C . GLN A 1 234 ? -7.016 -13.367 2.607 1 46.19 234 GLN A C 1
ATOM 1832 O O . GLN A 1 234 ? -8.133 -12.961 2.277 1 46.19 234 GLN A O 1
ATOM 1837 N N . MET B 1 1 ? 5.816 -86.938 -46.438 1 71.5 1 MET B N 1
ATOM 1838 C CA . MET B 1 1 ? 6.062 -87.125 -45 1 71.5 1 MET B CA 1
ATOM 1839 C C . MET B 1 1 ? 6.77 -85.875 -44.438 1 71.5 1 MET B C 1
ATOM 1841 O O . MET B 1 1 ? 6.316 -85.312 -43.469 1 71.5 1 MET B O 1
ATOM 1845 N N . ILE B 1 2 ? 7.75 -85.438 -45.156 1 81.38 2 ILE B N 1
ATOM 1846 C CA . ILE B 1 2 ? 8.523 -84.312 -44.719 1 81.38 2 ILE B CA 1
ATOM 1847 C C . ILE B 1 2 ? 7.668 -83.062 -44.812 1 81.38 2 ILE B C 1
ATOM 1849 O O . ILE B 1 2 ? 7.668 -82.188 -43.906 1 81.38 2 ILE B O 1
ATOM 1853 N N . ILE B 1 3 ? 6.785 -82.812 -45.75 1 83.06 3 ILE B N 1
ATOM 1854 C CA . ILE B 1 3 ? 5.941 -81.688 -46 1 83.06 3 ILE B CA 1
ATOM 1855 C C . ILE B 1 3 ? 4.887 -81.562 -44.906 1 83.06 3 ILE B C 1
ATOM 1857 O O . ILE B 1 3 ? 4.602 -80.438 -44.406 1 83.06 3 ILE B O 1
ATOM 1861 N N . GLY B 1 4 ? 4.383 -82.625 -44.406 1 82.12 4 GLY B N 1
ATOM 1862 C CA . GLY B 1 4 ? 3.395 -82.688 -43.344 1 82.12 4 GLY B CA 1
ATOM 1863 C C . GLY B 1 4 ? 3.959 -82.312 -42 1 82.12 4 GLY B C 1
ATOM 1864 O O . GLY B 1 4 ? 3.309 -81.562 -41.219 1 82.12 4 GLY B O 1
ATOM 1865 N N . LEU B 1 5 ? 5.273 -82.75 -41.781 1 85.56 5 LEU B N 1
ATOM 1866 C CA . LEU B 1 5 ? 5.961 -82.438 -40.531 1 85.56 5 LEU B CA 1
ATOM 1867 C C . LEU B 1 5 ? 6.273 -80.938 -40.438 1 85.56 5 LEU B C 1
ATOM 1869 O O . LEU B 1 5 ? 6.105 -80.312 -39.375 1 85.56 5 LEU B O 1
ATOM 1873 N N . ILE B 1 6 ? 6.625 -80.312 -41.5 1 85.56 6 ILE B N 1
ATOM 1874 C CA . ILE B 1 6 ? 6.895 -78.875 -41.594 1 85.56 6 ILE B CA 1
ATOM 1875 C C . ILE B 1 6 ? 5.605 -78.062 -41.375 1 85.56 6 ILE B C 1
ATOM 1877 O O . ILE B 1 6 ? 5.594 -77.062 -40.656 1 85.56 6 ILE B O 1
ATOM 1881 N N . GLY B 1 7 ? 4.52 -78.562 -41.875 1 87.88 7 GLY B N 1
ATOM 1882 C CA . GLY B 1 7 ? 3.213 -77.938 -41.688 1 87.88 7 GLY B CA 1
ATOM 1883 C C . GLY B 1 7 ? 2.748 -77.875 -40.25 1 87.88 7 GLY B C 1
ATOM 1884 O O . GLY B 1 7 ? 2.186 -76.875 -39.812 1 87.88 7 GLY B O 1
ATOM 1885 N N . LEU B 1 8 ? 3.041 -79.062 -39.531 1 88.75 8 LEU B N 1
ATOM 1886 C CA . LEU B 1 8 ? 2.658 -79.125 -38.125 1 88.75 8 LEU B CA 1
ATOM 1887 C C . LEU B 1 8 ? 3.469 -78.188 -37.281 1 88.75 8 LEU B C 1
ATOM 1889 O O . LEU B 1 8 ? 2.932 -77.5 -36.344 1 88.75 8 LEU B O 1
ATOM 1893 N N . PHE B 1 9 ? 4.758 -78.062 -37.5 1 89.62 9 PHE B N 1
ATOM 1894 C CA . PHE B 1 9 ? 5.609 -77.062 -36.812 1 89.62 9 PHE B CA 1
ATOM 1895 C C . PHE B 1 9 ? 5.133 -75.688 -37.094 1 89.62 9 PHE B C 1
ATOM 1897 O O . PHE B 1 9 ? 5.023 -74.875 -36.156 1 89.62 9 PHE B O 1
ATOM 1904 N N . ILE B 1 10 ? 4.805 -75.375 -38.344 1 90.06 10 ILE B N 1
ATOM 1905 C CA . ILE B 1 10 ? 4.371 -74 -38.75 1 90.06 10 ILE B CA 1
ATOM 1906 C C . ILE B 1 10 ? 3.035 -73.688 -38.094 1 90.06 10 ILE B C 1
ATOM 1908 O O . ILE B 1 10 ? 2.826 -72.562 -37.625 1 90.06 10 ILE B O 1
ATOM 1912 N N . SER B 1 11 ? 2.16 -74.625 -37.969 1 91.06 11 SER B N 1
ATOM 1913 C CA . SER B 1 11 ? 0.866 -74.438 -37.312 1 91.06 11 SER B CA 1
ATOM 1914 C C . SER B 1 11 ? 1.031 -74.125 -35.812 1 91.06 11 SER B C 1
ATOM 1916 O O . SER B 1 11 ? 0.372 -73.25 -35.281 1 91.06 11 SER B O 1
ATOM 1918 N N . GLY B 1 12 ? 1.935 -74.875 -35.188 1 91.19 12 GLY B N 1
ATOM 1919 C CA . GLY B 1 12 ? 2.256 -74.625 -33.781 1 91.19 12 GLY B CA 1
ATOM 1920 C C . GLY B 1 12 ? 2.854 -73.25 -33.594 1 91.19 12 GLY B C 1
ATOM 1921 O O . GLY B 1 12 ? 2.459 -72.5 -32.656 1 91.19 12 GLY B O 1
ATOM 1922 N N . TYR B 1 13 ? 3.768 -72.875 -34.438 1 92.31 13 TYR B N 1
ATOM 1923 C CA . TYR B 1 13 ? 4.418 -71.562 -34.406 1 92.31 13 TYR B CA 1
ATOM 1924 C C . TYR B 1 13 ? 3.396 -70.438 -34.5 1 92.31 13 TYR B C 1
ATOM 1926 O O . TYR B 1 13 ? 3.412 -69.5 -33.719 1 92.31 13 TYR B O 1
ATOM 1934 N N . GLU B 1 14 ? 2.496 -70.562 -35.438 1 93.69 14 GLU B N 1
ATOM 1935 C CA . GLU B 1 14 ? 1.492 -69.562 -35.688 1 93.69 14 GLU B CA 1
ATOM 1936 C C . GLU B 1 14 ? 0.512 -69.438 -34.531 1 93.69 14 GLU B C 1
ATOM 1938 O O . GLU B 1 14 ? 0.096 -68.312 -34.156 1 93.69 14 GLU B O 1
ATOM 1943 N N . ARG B 1 15 ? 0.201 -70.625 -33.938 1 92.19 15 ARG B N 1
ATOM 1944 C CA . ARG B 1 15 ? -0.69 -70.625 -32.781 1 92.19 15 ARG B CA 1
ATOM 1945 C C . ARG B 1 15 ? -0.023 -69.938 -31.578 1 92.19 15 ARG B C 1
ATOM 1947 O O . ARG B 1 15 ? -0.634 -69.125 -30.906 1 92.19 15 ARG B O 1
ATOM 1954 N N . GLY B 1 16 ? 1.224 -70.25 -31.328 1 92.75 16 GLY B N 1
ATOM 1955 C CA . GLY B 1 16 ? 1.989 -69.625 -30.266 1 92.75 16 GLY B CA 1
ATOM 1956 C C . GLY B 1 16 ? 2.148 -68.125 -30.453 1 92.75 16 GLY B C 1
ATOM 1957 O O . GLY B 1 16 ? 1.949 -67.375 -29.516 1 92.75 16 GLY B O 1
ATOM 1958 N N . LYS B 1 17 ? 2.408 -67.75 -31.641 1 94.12 17 LYS B N 1
ATOM 1959 C CA . LYS B 1 17 ? 2.557 -66.375 -32 1 94.12 17 LYS B CA 1
ATOM 1960 C C . LYS B 1 17 ? 1.252 -65.562 -31.781 1 94.12 17 LYS B C 1
ATOM 1962 O O . LYS B 1 17 ? 1.245 -64.5 -31.188 1 94.12 17 LYS B O 1
ATOM 1967 N N . SER B 1 18 ? 0.189 -66.188 -32.219 1 94.31 18 SER B N 1
ATOM 1968 C CA . SER B 1 18 ? -1.113 -65.562 -32.188 1 94.31 18 SER B CA 1
ATOM 1969 C C . SER B 1 18 ? -1.589 -65.375 -30.734 1 94.31 18 SER B C 1
ATOM 1971 O O . SER B 1 18 ? -2.014 -64.25 -30.375 1 94.31 18 SER B O 1
ATOM 1973 N N . ILE B 1 19 ? -1.418 -66.375 -29.844 1 95.12 19 ILE B N 1
ATOM 1974 C CA . ILE B 1 19 ? -1.869 -66.312 -28.469 1 95.12 19 ILE B CA 1
ATOM 1975 C C . ILE B 1 19 ? -1.039 -65.25 -27.688 1 95.12 19 ILE B C 1
ATOM 1977 O O . ILE B 1 19 ? -1.585 -64.438 -26.953 1 95.12 19 ILE B O 1
ATOM 1981 N N . THR B 1 20 ? 0.188 -65.312 -27.984 1 96.38 20 THR B N 1
ATOM 1982 C CA . THR B 1 20 ? 1.104 -64.375 -27.281 1 96.38 20 THR B CA 1
ATOM 1983 C C . THR B 1 20 ? 0.893 -62.938 -27.75 1 96.38 20 THR B C 1
ATOM 1985 O O . THR B 1 20 ? 0.915 -62.031 -26.938 1 96.38 20 THR B O 1
ATOM 1988 N N . THR B 1 21 ? 0.676 -62.75 -29.016 1 95.5 21 THR B N 1
ATOM 1989 C CA . THR B 1 21 ? 0.391 -61.406 -29.562 1 95.5 21 THR B CA 1
ATOM 1990 C C . THR B 1 21 ? -0.847 -60.812 -28.906 1 95.5 21 THR B C 1
ATOM 1992 O O . THR B 1 21 ? -0.826 -59.656 -28.469 1 95.5 21 THR B O 1
ATOM 1995 N N . ASN B 1 22 ? -1.849 -61.656 -28.734 1 95.88 22 ASN B N 1
ATOM 1996 C CA . ASN B 1 22 ? -3.092 -61.188 -28.141 1 95.88 22 ASN B CA 1
ATOM 1997 C C . ASN B 1 22 ? -2.908 -60.812 -26.672 1 95.88 22 ASN B C 1
ATOM 1999 O O . ASN B 1 22 ? -3.43 -59.781 -26.219 1 95.88 22 ASN B O 1
ATOM 2003 N N . LYS B 1 23 ? -2.123 -61.594 -25.984 1 95.75 23 LYS B N 1
ATOM 2004 C CA . LYS B 1 23 ? -1.827 -61.312 -24.578 1 95.75 23 LYS B CA 1
ATOM 2005 C C . LYS B 1 23 ? -1.105 -60 -24.406 1 95.75 23 LYS B C 1
ATOM 2007 O O . LYS B 1 23 ? -1.513 -59.156 -23.594 1 95.75 23 LYS B O 1
ATOM 2012 N N . TYR B 1 24 ? -0.184 -59.781 -25.203 1 95.81 24 TYR B N 1
ATOM 2013 C CA . TYR B 1 24 ? 0.653 -58.594 -25.031 1 95.81 24 TYR B CA 1
ATOM 2014 C C . TYR B 1 24 ? -0.028 -57.375 -25.594 1 95.81 24 TYR B C 1
ATOM 2016 O O . TYR B 1 24 ? 0.158 -56.25 -25.078 1 95.81 24 TYR B O 1
ATOM 2024 N N . LYS B 1 25 ? -0.825 -57.5 -26.625 1 94.81 25 LYS B N 1
ATOM 2025 C CA . LYS B 1 25 ? -1.64 -56.406 -27.094 1 94.81 25 LYS B CA 1
ATOM 2026 C C . LYS B 1 25 ? -2.557 -55.875 -25.984 1 94.81 25 LYS B C 1
ATOM 2028 O O . LYS B 1 25 ? -2.738 -54.656 -25.828 1 94.81 25 LYS B O 1
ATOM 2033 N N . ALA B 1 26 ? -3.014 -56.812 -25.188 1 95.88 26 ALA B N 1
ATOM 2034 C CA . ALA B 1 26 ? -3.863 -56.438 -24.062 1 95.88 26 ALA B CA 1
ATOM 2035 C C . ALA B 1 26 ? -3.062 -55.688 -22.984 1 95.88 26 ALA B C 1
ATOM 2037 O O . ALA B 1 26 ? -3.537 -54.719 -22.422 1 95.88 26 ALA B O 1
ATOM 2038 N N . ILE B 1 27 ? -1.855 -56.156 -22.766 1 95.44 27 ILE B N 1
ATOM 2039 C CA . ILE B 1 27 ? -0.985 -55.531 -21.766 1 95.44 27 ILE B CA 1
ATOM 2040 C C . ILE B 1 27 ? -0.641 -54.094 -22.203 1 95.44 27 ILE B C 1
ATOM 2042 O O . ILE B 1 27 ? -0.734 -53.156 -21.406 1 95.44 27 ILE B O 1
ATOM 2046 N N . VAL B 1 28 ? -0.313 -53.969 -23.438 1 95.44 28 VAL B N 1
ATOM 2047 C CA . VAL B 1 28 ? 0.05 -52.656 -23.984 1 95.44 28 VAL B CA 1
ATOM 2048 C C . VAL B 1 28 ? -1.154 -51.719 -23.938 1 95.44 28 VAL B C 1
ATOM 2050 O O . VAL B 1 28 ? -1.027 -50.562 -23.547 1 95.44 28 VAL B O 1
ATOM 2053 N N . ALA B 1 29 ? -2.254 -52.25 -24.266 1 94.75 29 ALA B N 1
ATOM 2054 C CA . ALA B 1 29 ? -3.475 -51.438 -24.234 1 94.75 29 ALA B CA 1
ATOM 2055 C C . ALA B 1 29 ? -3.791 -50.969 -22.828 1 94.75 29 ALA B C 1
ATOM 2057 O O . ALA B 1 29 ? -4.191 -49.812 -22.625 1 94.75 29 ALA B O 1
ATOM 2058 N N . LYS B 1 30 ? -3.594 -51.812 -21.875 1 94.88 30 LYS B N 1
ATOM 2059 C CA . LYS B 1 30 ? -3.834 -51.438 -20.484 1 94.88 30 LYS B CA 1
ATOM 2060 C C . LYS B 1 30 ? -2.871 -50.344 -20.016 1 94.88 30 LYS B C 1
ATOM 2062 O O . LYS B 1 30 ? -3.279 -49.406 -19.359 1 94.88 30 LYS B O 1
ATOM 2067 N N . LEU B 1 31 ? -1.646 -50.469 -20.375 1 93.31 31 LEU B N 1
ATOM 2068 C CA . LEU B 1 31 ? -0.627 -49.5 -20.016 1 93.31 31 LEU B CA 1
ATOM 2069 C C . LEU B 1 31 ? -0.934 -48.125 -20.625 1 93.31 31 LEU B C 1
ATOM 2071 O O . LEU B 1 31 ? -0.866 -47.125 -19.953 1 93.31 31 LEU B O 1
ATOM 2075 N N . GLU B 1 32 ? -1.286 -48.156 -21.875 1 92.94 32 GLU B N 1
ATOM 2076 C CA . GLU B 1 32 ? -1.624 -46.938 -22.578 1 92.94 32 GLU B CA 1
ATOM 2077 C C . GLU B 1 32 ? -2.848 -46.281 -21.969 1 92.94 32 GLU B C 1
ATOM 2079 O O . GLU B 1 32 ? -2.893 -45.031 -21.844 1 92.94 32 GLU B O 1
ATOM 2084 N N . SER B 1 33 ? -3.791 -47.031 -21.609 1 94.06 33 SER B N 1
ATOM 2085 C CA . SER B 1 33 ? -4.996 -46.5 -20.984 1 94.06 33 SER B CA 1
ATOM 2086 C C . SER B 1 33 ? -4.676 -45.875 -19.641 1 94.06 33 SER B C 1
ATOM 2088 O O . SER B 1 33 ? -5.203 -44.781 -19.312 1 94.06 33 SER B O 1
ATOM 2090 N N . GLU B 1 34 ? -3.852 -46.469 -18.859 1 93.19 34 GLU B N 1
ATOM 2091 C CA . GLU B 1 34 ? -3.449 -45.938 -17.562 1 93.19 34 GLU B CA 1
ATOM 2092 C C . GLU B 1 34 ? -2.711 -44.625 -17.734 1 93.19 34 GLU B C 1
ATOM 2094 O O . GLU B 1 34 ? -2.969 -43.656 -17 1 93.19 34 GLU B O 1
ATOM 2099 N N . TYR B 1 35 ? -1.904 -44.531 -18.688 1 91.25 35 TYR B N 1
ATOM 2100 C CA . TYR B 1 35 ? -1.161 -43.312 -18.953 1 91.25 35 TYR B CA 1
ATOM 2101 C C . TYR B 1 35 ? -2.094 -42.188 -19.422 1 91.25 35 TYR B C 1
ATOM 2103 O O . TYR B 1 35 ? -1.962 -41.031 -18.984 1 91.25 35 TYR B O 1
ATOM 2111 N N . ALA B 1 36 ? -2.959 -42.594 -20.234 1 90.69 36 ALA B N 1
ATOM 2112 C CA . ALA B 1 36 ? -3.924 -41.625 -20.734 1 90.69 36 ALA B CA 1
ATOM 2113 C C . ALA B 1 36 ? -4.789 -41.062 -19.609 1 90.69 36 ALA B C 1
ATOM 2115 O O . ALA B 1 36 ? -5.062 -39.875 -19.547 1 90.69 36 ALA B O 1
ATOM 2116 N N . LYS B 1 37 ? -5.141 -41.906 -18.703 1 93.25 37 LYS B N 1
ATOM 2117 C CA . LYS B 1 37 ? -5.941 -41.5 -17.547 1 93.25 37 LYS B CA 1
ATOM 2118 C C . LYS B 1 37 ? -5.16 -40.531 -16.656 1 93.25 37 LYS B C 1
ATOM 2120 O O . LYS B 1 37 ? -5.703 -39.531 -16.188 1 93.25 37 LYS B O 1
ATOM 2125 N N . ASN B 1 38 ? -3.955 -40.844 -16.438 1 89.81 38 ASN B N 1
ATOM 2126 C CA . ASN B 1 38 ? -3.096 -39.969 -15.633 1 89.81 38 ASN B CA 1
ATOM 2127 C C . ASN B 1 38 ? -2.898 -38.625 -16.281 1 89.81 38 ASN B C 1
ATOM 2129 O O . ASN B 1 38 ? -2.957 -37.594 -15.602 1 89.81 38 ASN B O 1
ATOM 2133 N N . ASP B 1 39 ? -2.754 -38.656 -17.562 1 85.88 39 ASP B N 1
ATOM 2134 C CA . ASP B 1 39 ? -2.584 -37.406 -18.297 1 85.88 39 ASP B CA 1
ATOM 2135 C C . ASP B 1 39 ? -3.85 -36.562 -18.234 1 85.88 39 ASP B C 1
ATOM 2137 O O . ASP B 1 39 ? -3.779 -35.344 -18.031 1 85.88 39 ASP B O 1
ATOM 2141 N N . GLN B 1 40 ? -4.91 -37.219 -18.375 1 90.56 40 GLN B N 1
ATOM 2142 C CA . GLN B 1 40 ? -6.184 -36.5 -18.312 1 90.56 40 GLN B CA 1
ATOM 2143 C C . GLN B 1 40 ? -6.41 -35.875 -16.938 1 90.56 40 GLN B C 1
ATOM 2145 O O . GLN B 1 40 ? -6.863 -34.75 -16.828 1 90.56 40 GLN B O 1
ATOM 2150 N N . ALA B 1 41 ? -6.086 -36.594 -15.961 1 87 41 ALA B N 1
ATOM 2151 C CA . ALA B 1 41 ? -6.223 -36.094 -14.602 1 87 41 ALA B CA 1
ATOM 2152 C C . ALA B 1 41 ? -5.34 -34.875 -14.367 1 87 41 ALA B C 1
ATOM 2154 O O . ALA B 1 41 ? -5.77 -33.906 -13.742 1 87 41 ALA B O 1
ATOM 2155 N N . ARG B 1 42 ? -4.254 -34.906 -14.914 1 81.5 42 ARG B N 1
ATOM 2156 C CA . ARG B 1 42 ? -3.318 -33.781 -14.781 1 81.5 42 ARG B CA 1
ATOM 2157 C C . ARG B 1 42 ? -3.832 -32.562 -15.516 1 81.5 42 ARG B C 1
ATOM 2159 O O . ARG B 1 42 ? -3.791 -31.453 -14.984 1 81.5 42 ARG B O 1
ATOM 2166 N N . TYR B 1 43 ? -4.289 -32.781 -16.656 1 80.31 43 TYR B N 1
ATOM 2167 C CA . TYR B 1 43 ? -4.809 -31.672 -17.453 1 80.31 43 TYR B CA 1
ATOM 2168 C C . TYR B 1 43 ? -6.02 -31.047 -16.781 1 80.31 43 TYR B C 1
ATOM 2170 O O . TYR B 1 43 ? -6.164 -29.812 -16.766 1 80.31 43 TYR B O 1
ATOM 2178 N N . GLN B 1 44 ? -6.758 -31.875 -16.234 1 82.44 44 GLN B N 1
ATOM 2179 C CA . GLN B 1 44 ? -7.938 -31.359 -15.547 1 82.44 44 GLN B CA 1
ATOM 2180 C C . GLN B 1 44 ? -7.543 -30.562 -14.305 1 82.44 44 GLN B C 1
ATOM 2182 O O . GLN B 1 44 ? -8.125 -29.516 -14.031 1 82.44 44 GLN B O 1
ATOM 2187 N N . ALA B 1 45 ? -6.582 -31 -13.68 1 77.19 45 ALA B N 1
ATOM 2188 C CA . ALA B 1 45 ? -6.098 -30.297 -12.5 1 77.19 45 ALA B CA 1
ATOM 2189 C C . ALA B 1 45 ? -5.535 -28.922 -12.875 1 77.19 45 ALA B C 1
ATOM 2191 O O . ALA B 1 45 ? -5.793 -27.938 -12.188 1 77.19 45 ALA B O 1
ATOM 2192 N N . ILE B 1 46 ? -4.926 -28.906 -13.953 1 69 46 ILE B N 1
ATOM 2193 C CA . ILE B 1 46 ? -4.34 -27.656 -14.43 1 69 46 ILE B CA 1
ATOM 2194 C C . ILE B 1 46 ? -5.445 -26.688 -14.867 1 69 46 ILE B C 1
ATOM 2196 O O . ILE B 1 46 ? -5.414 -25.5 -14.531 1 69 46 ILE B O 1
ATOM 2200 N N . ALA B 1 47 ? -6.34 -27.219 -15.531 1 75.31 47 ALA B N 1
ATOM 2201 C CA . ALA B 1 47 ? -7.461 -26.406 -16 1 75.31 47 ALA B CA 1
ATOM 2202 C C . ALA B 1 47 ? -8.242 -25.812 -14.836 1 75.31 47 ALA B C 1
ATOM 2204 O O . ALA B 1 47 ? -8.633 -24.641 -14.875 1 75.31 47 ALA B O 1
ATOM 2205 N N . GLU B 1 48 ? -8.414 -26.609 -13.875 1 78.12 48 GLU B N 1
ATOM 2206 C CA . GLU B 1 48 ? -9.125 -26.141 -12.688 1 78.12 48 GLU B CA 1
ATOM 2207 C C . GLU B 1 48 ? -8.328 -25.078 -11.953 1 78.12 48 GLU B C 1
ATOM 2209 O O . GLU B 1 48 ? -8.891 -24.078 -11.508 1 78.12 48 GLU B O 1
ATOM 2214 N N . ALA B 1 49 ? -7.156 -25.281 -11.93 1 66.19 49 ALA B N 1
ATOM 2215 C CA . ALA B 1 49 ? -6.293 -24.297 -11.281 1 66.19 49 ALA B CA 1
ATOM 2216 C C . ALA B 1 49 ? -6.305 -22.969 -12.039 1 66.19 49 ALA B C 1
ATOM 2218 O O . ALA B 1 49 ? -6.336 -21.891 -11.43 1 66.19 49 ALA B O 1
ATOM 2219 N N . GLU B 1 50 ? -6.359 -23.078 -13.328 1 67.31 50 GLU B N 1
ATOM 2220 C CA . GLU B 1 50 ? -6.398 -21.891 -14.172 1 67.31 50 GLU B CA 1
ATOM 2221 C C . GLU B 1 50 ? -7.727 -21.156 -14.023 1 67.31 50 GLU B C 1
ATOM 2223 O O . GLU B 1 50 ? -7.758 -19.922 -13.992 1 67.31 50 GLU B O 1
ATOM 2228 N N . GLN B 1 51 ? -8.695 -21.984 -13.992 1 76.25 51 GLN B N 1
ATOM 2229 C CA . GLN B 1 51 ? -10.008 -21.375 -13.82 1 76.25 51 GLN B CA 1
ATOM 2230 C C . GLN B 1 51 ? -10.109 -20.656 -12.477 1 76.25 51 GLN B C 1
ATOM 2232 O O . GLN B 1 51 ? -10.617 -19.531 -12.406 1 76.25 51 GLN B O 1
ATOM 2237 N N . GLN B 1 52 ? -9.609 -21.203 -11.477 1 70.19 52 GLN B N 1
ATOM 2238 C CA . GLN B 1 52 ? -9.633 -20.594 -10.156 1 70.19 52 GLN B CA 1
ATOM 2239 C C . 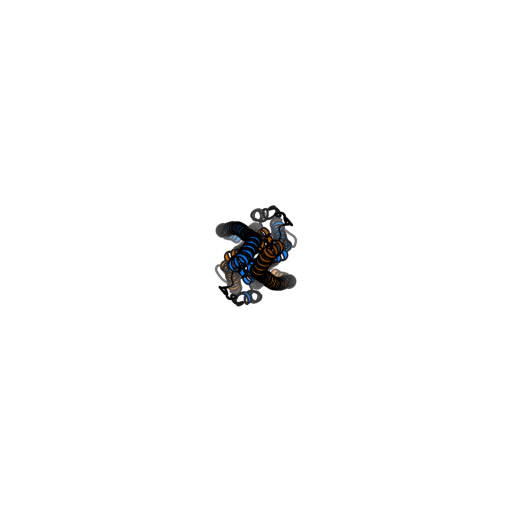GLN B 1 52 ? -8.781 -19.328 -10.125 1 70.19 52 GLN B C 1
ATOM 2241 O O . GLN B 1 52 ? -9.172 -18.328 -9.523 1 70.19 52 GLN B O 1
ATOM 2246 N N . ALA B 1 53 ? -7.758 -19.391 -10.836 1 62.97 53 ALA B N 1
ATOM 2247 C CA . ALA B 1 53 ? -6.879 -18.219 -10.914 1 62.97 53 ALA B CA 1
ATOM 2248 C C . ALA B 1 53 ? -7.566 -17.062 -11.641 1 62.97 53 ALA B C 1
ATOM 2250 O O . ALA B 1 53 ? -7.449 -15.914 -11.227 1 62.97 53 ALA B O 1
ATOM 2251 N N . ARG B 1 54 ? -8.297 -17.406 -12.602 1 70.12 54 ARG B N 1
ATOM 2252 C CA . ARG B 1 54 ? -9.008 -16.391 -13.375 1 70.12 54 ARG B CA 1
ATOM 2253 C C . ARG B 1 54 ? -10.117 -15.758 -12.539 1 70.12 54 ARG B C 1
ATOM 2255 O O . ARG B 1 54 ? -10.305 -14.539 -12.578 1 70.12 54 ARG B O 1
ATOM 2262 N N . ILE B 1 55 ? -10.789 -16.547 -11.82 1 71.25 55 ILE B N 1
ATOM 2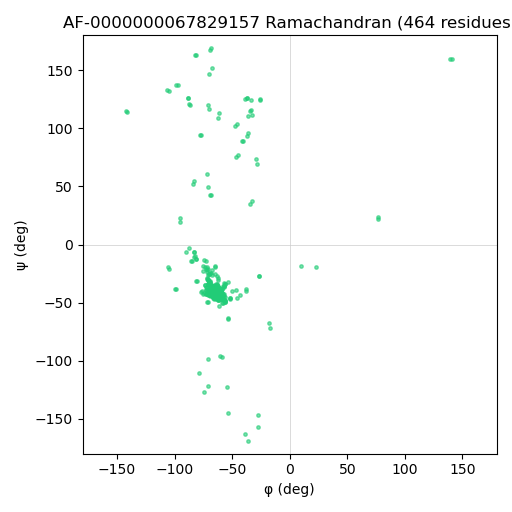263 C CA . ILE B 1 55 ? -11.859 -16.047 -10.969 1 71.25 55 ILE B CA 1
ATOM 2264 C C . ILE B 1 55 ? -11.289 -15.109 -9.906 1 71.25 55 ILE B C 1
ATOM 2266 O O . ILE B 1 55 ? -11.812 -14.016 -9.688 1 71.25 55 ILE B O 1
ATOM 2270 N N . ARG B 1 56 ? -10.273 -15.398 -9.359 1 64.81 56 ARG B N 1
ATOM 2271 C CA . ARG B 1 56 ? -9.633 -14.586 -8.328 1 64.81 56 ARG B CA 1
ATOM 2272 C C . ARG B 1 56 ? -9.141 -13.266 -8.906 1 64.81 56 ARG B C 1
ATOM 2274 O O . ARG B 1 56 ? -9.297 -12.211 -8.281 1 64.81 56 ARG B O 1
ATOM 2281 N N . LEU B 1 57 ? -8.609 -13.445 -10.109 1 61.78 57 LEU B N 1
ATOM 2282 C CA . LEU B 1 57 ? -8.133 -12.234 -10.773 1 61.78 57 LEU B CA 1
ATOM 2283 C C . LEU B 1 57 ? -9.289 -11.273 -11.039 1 61.78 57 LEU B C 1
ATOM 2285 O O . LEU B 1 57 ? -9.148 -10.062 -10.844 1 61.78 57 LEU B O 1
ATOM 2289 N N . GLN B 1 58 ? -10.258 -11.836 -11.43 1 71.19 58 GLN B N 1
ATOM 2290 C CA . GLN B 1 58 ? -11.43 -11.016 -11.703 1 71.19 58 GLN B CA 1
ATOM 2291 C C . GLN B 1 58 ? -11.945 -10.359 -10.43 1 71.19 58 GLN B C 1
ATOM 2293 O O . GLN B 1 58 ? -12.281 -9.172 -10.43 1 71.19 58 GLN B O 1
ATOM 2298 N N . GLN B 1 59 ? -11.969 -11.031 -9.367 1 70.31 59 GLN B N 1
ATOM 2299 C CA . GLN B 1 59 ? -12.43 -10.5 -8.086 1 70.31 59 GLN B CA 1
ATOM 2300 C C . GLN B 1 59 ? -11.5 -9.406 -7.578 1 70.31 59 GLN B C 1
ATOM 2302 O O . GLN B 1 59 ? -11.961 -8.367 -7.102 1 70.31 59 GLN B O 1
ATOM 2307 N N . GLN B 1 60 ? -10.289 -9.586 -7.773 1 64.38 60 GLN B N 1
ATOM 2308 C CA . GLN B 1 60 ? -9.305 -8.594 -7.344 1 64.38 60 GLN B CA 1
ATOM 2309 C C . GLN B 1 60 ? -9.406 -7.324 -8.172 1 64.38 60 GLN B C 1
ATOM 2311 O O . GLN B 1 60 ? -9.312 -6.215 -7.641 1 64.38 60 GLN B O 1
ATOM 2316 N N . THR B 1 61 ? -9.594 -7.574 -9.414 1 65.81 61 THR B N 1
ATOM 2317 C CA . THR B 1 61 ? -9.711 -6.434 -10.312 1 65.81 61 THR B CA 1
ATOM 2318 C C . THR B 1 61 ? -10.945 -5.602 -9.961 1 65.81 61 THR B C 1
ATOM 2320 O O . THR B 1 61 ? -10.891 -4.371 -9.961 1 65.81 61 THR B O 1
ATOM 2323 N N . GLU B 1 62 ? -11.992 -6.27 -9.633 1 74 62 GLU B N 1
ATOM 2324 C CA . GLU B 1 62 ? -13.219 -5.57 -9.266 1 74 62 GLU B CA 1
ATOM 2325 C C . GLU B 1 62 ? -13.055 -4.824 -7.945 1 74 62 GLU B C 1
ATOM 2327 O O . GLU B 1 62 ? -13.539 -3.703 -7.793 1 74 62 GLU B O 1
ATOM 2332 N N . HIS B 1 63 ? -12.375 -5.43 -7.051 1 71.06 63 HIS B N 1
ATOM 2333 C CA . HIS B 1 63 ? -12.109 -4.785 -5.77 1 71.06 63 HIS B CA 1
ATOM 2334 C C . HIS B 1 63 ? -11.258 -3.537 -5.945 1 71.06 63 HIS B C 1
ATOM 2336 O O . HIS B 1 63 ? -11.562 -2.484 -5.379 1 71.06 63 HIS B O 1
ATOM 2342 N N . ILE B 1 64 ? -10.258 -3.635 -6.762 1 65.31 64 ILE B N 1
ATOM 2343 C CA . ILE B 1 64 ? -9.367 -2.516 -7.027 1 65.31 64 ILE B CA 1
ATOM 2344 C C . ILE B 1 64 ? -10.133 -1.384 -7.703 1 65.31 64 ILE B C 1
ATOM 2346 O O . ILE B 1 64 ? -9.977 -0.214 -7.344 1 65.31 64 ILE B O 1
ATOM 2350 N N . ARG B 1 65 ? -10.953 -1.726 -8.594 1 69.56 65 ARG B N 1
ATOM 2351 C CA . ARG B 1 65 ? -11.766 -0.729 -9.281 1 69.56 65 ARG B CA 1
ATOM 2352 C C . ARG B 1 65 ? -12.672 0.017 -8.312 1 69.56 65 ARG B C 1
ATOM 2354 O O . ARG B 1 65 ? -12.812 1.238 -8.398 1 69.56 65 ARG B O 1
ATOM 2361 N N . SER B 1 66 ? -13.242 -0.724 -7.453 1 75.62 66 SER B N 1
ATOM 2362 C CA . SER B 1 66 ? -14.109 -0.121 -6.449 1 75.62 66 SER B CA 1
ATOM 2363 C C . SER B 1 66 ? -13.336 0.834 -5.547 1 75.62 66 SER B C 1
ATOM 2365 O O . SER B 1 66 ? -13.805 1.934 -5.246 1 75.62 66 SER B O 1
ATOM 2367 N N . LEU B 1 67 ? -12.141 0.478 -5.164 1 70.38 67 LEU B N 1
ATOM 2368 C CA . LEU B 1 67 ? -11.297 1.302 -4.305 1 70.38 67 LEU B CA 1
ATOM 2369 C C . LEU B 1 67 ? -10.852 2.568 -5.031 1 70.38 67 LEU B C 1
ATOM 2371 O O . LEU B 1 67 ? -10.828 3.65 -4.438 1 70.38 67 LEU B O 1
ATOM 2375 N N . MET B 1 68 ? -10.625 2.41 -6.254 1 70.06 68 MET B N 1
ATOM 2376 C CA . MET B 1 68 ? -10.195 3.562 -7.043 1 70.06 68 MET B CA 1
ATOM 2377 C C . MET B 1 68 ? -11.344 4.555 -7.219 1 70.06 68 MET B C 1
ATOM 2379 O O . MET B 1 68 ? -11.125 5.766 -7.199 1 70.06 68 MET B O 1
ATOM 2383 N N . LYS B 1 69 ? -12.438 3.992 -7.414 1 75.94 69 LYS B N 1
ATOM 2384 C CA . LYS B 1 69 ? -13.609 4.852 -7.492 1 75.94 69 LYS B CA 1
ATOM 2385 C C . LYS B 1 69 ? -13.82 5.621 -6.188 1 75.94 69 LYS B C 1
ATOM 2387 O O . LYS B 1 69 ? -14.102 6.82 -6.207 1 75.94 69 LYS B O 1
ATOM 2392 N N . GLU B 1 70 ? -13.648 4.977 -5.102 1 74.31 70 GLU B N 1
ATOM 2393 C CA . GLU B 1 70 ? -13.781 5.602 -3.789 1 74.31 70 GLU B CA 1
ATOM 2394 C C . GLU B 1 70 ? -12.734 6.688 -3.586 1 74.31 70 GLU B C 1
ATOM 2396 O O . GLU B 1 70 ? -13.047 7.77 -3.086 1 74.31 70 GLU B O 1
ATOM 2401 N N . LEU B 1 71 ? -11.477 6.402 -4.008 1 73.19 71 LEU B N 1
ATOM 2402 C CA . LEU B 1 71 ? -10.398 7.383 -3.879 1 73.19 71 LEU B CA 1
ATOM 2403 C C . LEU B 1 71 ? -10.688 8.609 -4.73 1 73.19 71 LEU B C 1
ATOM 2405 O O . LEU B 1 71 ? -10.43 9.742 -4.305 1 73.19 71 LEU B O 1
ATOM 2409 N N . GLY B 1 72 ? -11.219 8.336 -5.891 1 74.5 72 GLY B N 1
ATOM 2410 C CA . GLY B 1 72 ? -11.617 9.445 -6.746 1 74.5 72 GLY B CA 1
ATOM 2411 C C . GLY B 1 72 ? -12.703 10.305 -6.137 1 74.5 72 GLY B C 1
ATOM 2412 O O . GLY B 1 72 ? -12.641 11.539 -6.215 1 74.5 72 GLY B O 1
ATOM 2413 N N . GLU B 1 73 ? -13.648 9.688 -5.457 1 81.44 73 GLU B N 1
ATOM 2414 C CA . GLU B 1 73 ? -14.734 10.414 -4.801 1 81.44 73 GLU B CA 1
ATOM 2415 C C . GLU B 1 73 ? -14.211 11.234 -3.621 1 81.44 73 GLU B C 1
ATOM 2417 O O . GLU B 1 73 ? -14.656 12.367 -3.404 1 81.44 73 GLU B O 1
ATOM 2422 N N . VAL B 1 74 ? -13.305 10.664 -2.916 1 78 74 VAL B N 1
ATOM 2423 C CA . VAL B 1 74 ? -12.711 11.375 -1.794 1 78 74 VAL B CA 1
ATOM 2424 C C . VAL B 1 74 ? -11.977 12.617 -2.305 1 78 74 VAL B C 1
ATOM 2426 O O . VAL B 1 74 ? -12.102 13.703 -1.732 1 78 74 VAL B O 1
ATOM 2429 N N . ARG B 1 75 ? -11.266 12.492 -3.389 1 77.75 75 ARG B N 1
ATOM 2430 C CA . ARG B 1 75 ? -10.539 13.617 -3.963 1 77.75 75 ARG B CA 1
ATOM 2431 C C . ARG B 1 75 ? -11.492 14.727 -4.395 1 77.75 75 ARG B C 1
ATOM 2433 O O . ARG B 1 75 ? -11.219 15.906 -4.168 1 77.75 75 ARG B O 1
ATOM 2440 N N . LYS B 1 76 ? -12.578 14.266 -4.965 1 83.31 76 LYS B N 1
ATOM 2441 C CA . LYS B 1 76 ? -13.586 15.234 -5.379 1 83.31 76 LYS B CA 1
ATOM 2442 C C . LYS B 1 76 ? -14.18 15.953 -4.172 1 83.31 76 LYS B C 1
ATOM 2444 O O . LYS B 1 76 ? -14.367 17.172 -4.199 1 83.31 76 LYS B O 1
ATOM 2449 N N . THR B 1 77 ? -14.453 15.234 -3.17 1 85.12 77 THR B N 1
ATOM 2450 C CA . THR B 1 77 ? -15.016 15.797 -1.949 1 85.12 77 THR B CA 1
ATOM 2451 C C . THR B 1 77 ? -14.047 16.797 -1.314 1 85.12 77 THR B C 1
ATOM 2453 O O . THR B 1 77 ? -14.453 17.875 -0.897 1 85.12 77 THR B O 1
ATOM 2456 N N . LEU B 1 78 ? -12.75 16.469 -1.278 1 81.81 78 LEU B N 1
ATOM 2457 C CA . LEU B 1 78 ? -11.727 17.344 -0.701 1 81.81 78 LEU B CA 1
ATOM 2458 C C . LEU B 1 78 ? -11.586 18.625 -1.51 1 81.81 78 LEU B C 1
ATOM 2460 O O . LEU B 1 78 ? -11.438 19.719 -0.94 1 81.81 78 LEU B O 1
ATOM 2464 N N . THR B 1 79 ? -11.719 18.484 -2.801 1 82.81 79 THR B N 1
ATOM 2465 C CA . THR B 1 79 ? -11.648 19.656 -3.664 1 82.81 79 THR B CA 1
ATOM 2466 C C . THR B 1 79 ? -12.852 20.562 -3.436 1 82.81 79 THR B C 1
ATOM 2468 O O . THR B 1 79 ? -12.711 21.797 -3.383 1 82.81 79 THR B O 1
ATOM 2471 N N . LYS B 1 80 ? -14.008 19.969 -3.311 1 87.88 80 LYS B N 1
ATOM 2472 C CA . LYS B 1 80 ? -15.219 20.734 -3.021 1 87.88 80 LYS B CA 1
ATOM 2473 C C . LYS B 1 80 ? -15.109 21.438 -1.676 1 87.88 80 LYS B C 1
ATOM 2475 O O . LYS B 1 80 ? -15.484 22.609 -1.556 1 87.88 80 LYS B O 1
ATOM 2480 N N . GLU B 1 81 ? -14.609 20.734 -0.668 1 85.19 81 GLU B N 1
ATOM 2481 C CA . GLU B 1 81 ? -14.406 21.312 0.657 1 85.19 81 GLU B CA 1
ATOM 2482 C C . GLU B 1 81 ? -13.469 22.516 0.598 1 85.19 81 GLU B C 1
ATOM 2484 O O . GLU B 1 81 ? -13.695 23.516 1.276 1 85.19 81 GLU B O 1
ATOM 2489 N N . ARG B 1 82 ? -12.445 22.453 -0.224 1 85.31 82 ARG B N 1
ATOM 2490 C CA . ARG B 1 82 ? -11.492 23.547 -0.372 1 85.31 82 ARG B CA 1
ATOM 2491 C C . ARG B 1 82 ? -12.188 24.828 -0.812 1 85.31 82 ARG B C 1
ATOM 2493 O O . ARG B 1 82 ? -11.93 25.906 -0.257 1 85.31 82 ARG B O 1
ATOM 2500 N N . ASN B 1 83 ? -13.047 24.641 -1.746 1 88.06 83 ASN B N 1
ATOM 2501 C CA . ASN B 1 83 ? -13.734 25.797 -2.293 1 88.06 83 ASN B CA 1
ATOM 2502 C C . ASN B 1 83 ? -14.734 26.375 -1.296 1 88.06 83 ASN B C 1
ATOM 2504 O O . ASN B 1 83 ? -14.922 27.594 -1.233 1 88.06 83 ASN B O 1
ATOM 2508 N N . GLU B 1 84 ? -15.344 25.578 -0.507 1 87.31 84 GLU B N 1
ATOM 2509 C CA . GLU B 1 84 ? -16.312 26.016 0.499 1 87.31 84 GLU B CA 1
ATOM 2510 C C . GLU B 1 84 ? -15.625 26.781 1.621 1 87.31 84 GLU B C 1
ATOM 2512 O O . GLU B 1 84 ? -16.172 27.781 2.117 1 87.31 84 GLU B O 1
ATOM 2517 N N . PHE B 1 85 ? -14.391 26.391 1.871 1 90.62 85 PHE B N 1
ATOM 2518 C CA . PHE B 1 85 ? -13.719 27 3.014 1 90.62 85 PHE B CA 1
ATOM 2519 C C . PHE B 1 85 ? -13.055 28.312 2.621 1 90.62 85 PHE B C 1
ATOM 2521 O O . PHE B 1 85 ? -12.781 29.156 3.477 1 90.62 85 PHE B O 1
ATOM 2528 N N . LYS B 1 86 ? -12.914 28.578 1.336 1 87 86 LYS B N 1
ATOM 2529 C CA . LYS B 1 86 ? -12.273 29.828 0.911 1 87 86 LYS B CA 1
ATOM 2530 C C . LYS B 1 86 ? -13.016 31.047 1.457 1 87 86 LYS B C 1
ATOM 2532 O O . LYS B 1 86 ? -12.398 31.969 1.983 1 87 86 LYS B O 1
ATOM 2537 N N . GLY B 1 87 ? -14.336 31.062 1.332 1 87.5 87 GLY B N 1
ATOM 2538 C CA . GLY B 1 87 ? -15.141 32.156 1.86 1 87.5 87 GLY B CA 1
ATOM 2539 C C . GLY B 1 87 ? -15.109 32.25 3.375 1 87.5 87 GLY B C 1
ATOM 2540 O O . GLY B 1 87 ? -14.953 33.312 3.939 1 87.5 87 GLY B O 1
ATOM 2541 N N . LYS B 1 88 ? -15.195 31.094 3.994 1 91.38 88 LYS B N 1
ATOM 2542 C CA . LYS B 1 88 ? -15.188 31.031 5.453 1 91.38 88 LYS B CA 1
ATOM 2543 C C . LYS B 1 88 ? -13.852 31.5 6.02 1 91.38 88 LYS B C 1
ATOM 2545 O O . LYS B 1 88 ? -13.812 32.219 7.023 1 91.38 88 LYS B O 1
ATOM 2550 N N . ILE B 1 89 ? -12.742 31.156 5.41 1 93 89 ILE B N 1
ATOM 2551 C CA . ILE B 1 89 ? -11.406 31.531 5.848 1 93 89 ILE B CA 1
ATOM 2552 C C . ILE B 1 89 ? -11.258 33.031 5.828 1 93 89 ILE B C 1
ATOM 2554 O O . ILE B 1 89 ? -10.734 33.625 6.773 1 93 89 ILE B O 1
ATOM 2558 N N . ASN B 1 90 ? -11.789 33.688 4.75 1 91.5 90 ASN B N 1
ATOM 2559 C CA . ASN B 1 90 ? -11.734 35.125 4.66 1 91.5 90 ASN B CA 1
ATOM 2560 C C . ASN B 1 90 ? -12.492 35.781 5.809 1 91.5 90 ASN B C 1
ATOM 2562 O O . ASN B 1 90 ? -11.984 36.719 6.449 1 91.5 90 ASN B O 1
ATOM 2566 N N . GLU B 1 91 ? -13.633 35.25 6.172 1 92.62 91 GLU B N 1
ATOM 2567 C CA . GLU B 1 91 ? -14.5 35.844 7.195 1 92.62 91 GLU B CA 1
ATOM 2568 C C . GLU B 1 91 ? -13.891 35.688 8.586 1 92.62 91 GLU B C 1
ATOM 2570 O O . GLU B 1 91 ? -13.766 36.656 9.32 1 92.62 91 GLU B O 1
ATOM 2575 N N . VAL B 1 92 ? -13.469 34.469 8.922 1 91.94 92 VAL B N 1
ATOM 2576 C CA . VAL B 1 92 ? -12.984 34.219 10.273 1 91.94 92 VAL B CA 1
ATOM 2577 C C . VAL B 1 92 ? -11.633 34.906 10.477 1 91.94 92 VAL B C 1
ATOM 2579 O O . VAL B 1 92 ? -11.289 35.312 11.594 1 91.94 92 VAL B O 1
ATOM 2582 N N . SER B 1 93 ? -10.859 35.031 9.422 1 92.25 93 SER B N 1
ATOM 2583 C CA . SER B 1 93 ? -9.547 35.688 9.523 1 92.25 93 SER B CA 1
ATOM 2584 C C . SER B 1 93 ? -9.68 37.188 9.766 1 92.25 93 SER B C 1
ATOM 2586 O O . SER B 1 93 ? -8.844 37.781 10.453 1 92.25 93 SER B O 1
ATOM 2588 N N . LYS B 1 94 ? -10.734 37.812 9.203 1 91.06 94 LYS B N 1
ATOM 2589 C CA . LYS B 1 94 ? -10.969 39.219 9.445 1 91.06 94 LYS B CA 1
ATOM 2590 C C . LYS B 1 94 ? -11.188 39.5 10.93 1 91.06 94 LYS B C 1
ATOM 2592 O O . LYS B 1 94 ? -10.656 40.469 11.477 1 91.06 94 LYS B O 1
ATOM 2597 N N . ARG B 1 95 ? -11.859 38.625 11.594 1 89.56 95 ARG B N 1
ATOM 2598 C CA . ARG B 1 95 ? -12.102 38.781 13.023 1 89.56 95 ARG B CA 1
ATOM 2599 C C . ARG B 1 95 ? -10.836 38.5 13.828 1 89.56 95 ARG B C 1
ATOM 2601 O O . ARG B 1 95 ? -10.594 39.125 14.852 1 89.56 95 ARG B O 1
ATOM 2608 N N . ALA B 1 96 ? -10.055 37.562 13.352 1 91.88 96 ALA B N 1
ATOM 2609 C CA . ALA B 1 96 ? -8.828 37.188 14.039 1 91.88 96 ALA B CA 1
ATOM 2610 C C . ALA B 1 96 ? -7.77 38.281 13.93 1 91.88 96 ALA B C 1
ATOM 2612 O O . ALA B 1 96 ? -6.859 38.344 14.758 1 91.88 96 ALA B O 1
ATOM 2613 N N . ASP B 1 97 ? -7.906 39.125 12.977 1 90.31 97 ASP B N 1
ATOM 2614 C CA . ASP B 1 97 ? -6.922 40.188 12.734 1 90.31 97 ASP B CA 1
ATOM 2615 C C . ASP B 1 97 ? -6.852 41.156 13.922 1 90.31 97 ASP B C 1
ATOM 2617 O O . ASP B 1 97 ? -5.82 41.781 14.148 1 90.31 97 ASP B O 1
ATOM 2621 N N . SER B 1 98 ? -7.91 41.25 14.609 1 88.25 98 SER B N 1
ATOM 2622 C CA . SER B 1 98 ? -7.93 42.125 15.766 1 88.25 98 SER B CA 1
ATOM 2623 C C . SER B 1 98 ? -7.141 41.562 16.938 1 88.25 98 SER B C 1
ATOM 2625 O O . SER B 1 98 ? -6.738 42.281 17.844 1 88.25 98 SER B O 1
ATOM 2627 N N . TYR B 1 99 ? -6.898 40.188 16.906 1 88.5 99 TYR B N 1
ATOM 2628 C CA . TYR B 1 99 ? -6.242 39.5 18 1 88.5 99 TYR B CA 1
ATOM 2629 C C . TYR B 1 99 ? -4.805 39.156 17.656 1 88.5 99 TYR B C 1
ATOM 2631 O O . TYR B 1 99 ? -3.988 38.875 18.531 1 88.5 99 TYR B O 1
ATOM 2639 N N . CYS B 1 100 ? -4.555 39.125 16.406 1 90.88 100 CYS B N 1
ATOM 2640 C CA . CYS B 1 100 ? -3.248 38.719 15.914 1 90.88 100 CYS B CA 1
ATOM 2641 C C . CYS B 1 100 ? -2.82 39.562 14.727 1 90.88 100 CYS B C 1
ATOM 2643 O O . CYS B 1 100 ? -3.402 39.469 13.641 1 90.88 100 CYS B O 1
ATOM 2645 N N . LEU B 1 101 ? -1.781 40.312 14.945 1 87.06 101 LEU B N 1
ATOM 2646 C CA . LEU B 1 101 ? -1.292 41.219 13.906 1 87.06 101 LEU B CA 1
ATOM 2647 C C . LEU B 1 101 ? -0.429 40.469 12.898 1 87.06 101 LEU B C 1
ATOM 2649 O O . LEU B 1 101 ? -0.139 40.969 11.82 1 87.06 101 LEU B O 1
ATOM 2653 N N . GLY B 1 102 ? -0.086 39.281 13.281 1 88.62 102 GLY B N 1
ATOM 2654 C CA . GLY B 1 102 ? 0.785 38.469 12.445 1 88.62 102 GLY B CA 1
ATOM 2655 C C . GLY B 1 102 ? 1.807 37.656 13.242 1 88.62 102 GLY B C 1
ATOM 2656 O O . GLY B 1 102 ? 2.043 37.938 14.414 1 88.62 102 GLY B O 1
ATOM 2657 N N . LEU B 1 103 ? 2.279 36.656 12.594 1 90.81 103 LEU B N 1
ATOM 2658 C CA . LEU B 1 103 ? 3.295 35.812 13.211 1 90.81 103 LEU B CA 1
ATOM 2659 C C . LEU B 1 103 ? 4.668 36.094 12.609 1 90.81 103 LEU B C 1
ATOM 2661 O O . LEU B 1 103 ? 4.812 36.156 11.391 1 90.81 103 LEU B O 1
ATOM 2665 N N . PRO B 1 104 ? 5.68 36.281 13.453 1 87.94 104 PRO B N 1
ATOM 2666 C CA . PRO B 1 104 ? 7.012 36.656 12.969 1 87.94 104 PRO B CA 1
ATOM 2667 C C . PRO B 1 104 ? 7.703 35.531 12.203 1 87.94 104 PRO B C 1
ATOM 2669 O O . PRO B 1 104 ? 7.316 34.375 12.32 1 87.94 104 PRO B O 1
ATOM 2672 N N . SER B 1 105 ? 8.773 35.844 11.531 1 86 105 SER B N 1
ATOM 2673 C CA . SER B 1 105 ? 9.484 34.969 10.609 1 86 105 SER B CA 1
ATOM 2674 C C . SER B 1 105 ? 10.07 33.75 11.344 1 86 105 SER B C 1
ATOM 2676 O O . SER B 1 105 ? 10.078 32.656 10.805 1 86 105 SER B O 1
ATOM 2678 N N . GLU B 1 106 ? 10.555 33.938 12.508 1 88.62 106 GLU B N 1
ATOM 2679 C CA . GLU B 1 106 ? 11.141 32.812 13.25 1 88.62 106 GLU B CA 1
ATOM 2680 C C . GLU B 1 106 ? 10.078 31.766 13.602 1 88.62 106 GLU B C 1
ATOM 2682 O O . GLU B 1 106 ? 10.344 30.562 13.562 1 88.62 106 GLU B O 1
ATOM 2687 N N . TRP B 1 107 ? 8.914 32.281 14.055 1 92.19 107 TRP B N 1
ATOM 2688 C CA . TRP B 1 107 ? 7.793 31.375 14.328 1 92.19 107 TRP B CA 1
ATOM 2689 C C . TRP B 1 107 ? 7.398 30.609 13.078 1 92.19 107 TRP B C 1
ATOM 2691 O O . TRP B 1 107 ? 7.211 29.391 13.133 1 92.19 107 TRP B O 1
ATOM 2701 N N . VAL B 1 108 ? 7.363 31.281 11.969 1 90.62 108 VAL B N 1
ATOM 2702 C CA . VAL B 1 108 ? 6.973 30.672 10.695 1 90.62 108 VAL B CA 1
ATOM 2703 C C . VAL B 1 108 ? 8.039 29.672 10.258 1 90.62 108 VAL B C 1
ATOM 2705 O O . VAL B 1 108 ? 7.711 28.594 9.734 1 90.62 108 VAL B O 1
ATOM 2708 N N . SER B 1 109 ? 9.258 30 10.414 1 88.25 109 SER B N 1
ATOM 2709 C CA . SER B 1 109 ? 10.344 29.078 10.102 1 88.25 109 SER B CA 1
ATOM 2710 C C . SER B 1 109 ? 10.219 27.781 10.898 1 88.25 109 SER B C 1
ATOM 2712 O O . SER B 1 109 ? 10.359 26.688 10.336 1 88.25 109 SER B O 1
ATOM 2714 N N . THR B 1 110 ? 9.961 27.906 12.18 1 89.81 110 THR B N 1
ATOM 2715 C CA . THR B 1 110 ? 9.766 26.734 13.023 1 89.81 110 THR B CA 1
ATOM 2716 C C . THR B 1 110 ? 8.539 25.938 12.578 1 89.81 110 THR B C 1
ATOM 2718 O O . THR B 1 110 ? 8.562 24.703 12.547 1 89.81 110 THR B O 1
ATOM 2721 N N . TYR B 1 111 ? 7.426 26.719 12.273 1 91.94 111 TYR B N 1
ATOM 2722 C CA . TYR B 1 111 ? 6.207 26.125 11.727 1 91.94 111 TYR B CA 1
ATOM 2723 C C . TYR B 1 111 ? 6.523 25.266 10.516 1 91.94 111 TYR B C 1
ATOM 2725 O O . TYR B 1 111 ? 6.09 24.109 10.445 1 91.94 111 TYR B O 1
ATOM 2733 N N . ASN B 1 112 ? 7.309 25.719 9.617 1 89.38 112 ASN B N 1
ATOM 2734 C CA . ASN B 1 112 ? 7.688 24.969 8.422 1 89.38 112 ASN B CA 1
ATOM 2735 C C . ASN B 1 112 ? 8.586 23.781 8.758 1 89.38 112 ASN B C 1
ATOM 2737 O O . ASN B 1 112 ? 8.453 22.719 8.164 1 89.38 112 ASN B O 1
ATOM 2741 N N . GLN B 1 113 ? 9.445 23.969 9.656 1 87.88 113 GLN B N 1
ATOM 2742 C CA . GLN B 1 113 ? 10.367 22.906 10.047 1 87.88 113 GLN B CA 1
ATOM 2743 C C . GLN B 1 113 ? 9.617 21.719 10.648 1 87.88 113 GLN B C 1
ATOM 2745 O O . GLN B 1 113 ? 9.891 20.578 10.305 1 87.88 113 GLN B O 1
ATOM 2750 N N . VAL B 1 114 ? 8.672 22.047 11.523 1 89.38 114 VAL B N 1
ATOM 2751 C CA . VAL B 1 114 ? 8 20.953 12.227 1 89.38 114 VAL B CA 1
ATOM 2752 C C . VAL B 1 114 ? 7.074 20.219 11.258 1 89.38 114 VAL B C 1
ATOM 2754 O O . VAL B 1 114 ? 6.742 19.047 11.477 1 89.38 114 VAL B O 1
ATOM 2757 N N . LEU B 1 115 ? 6.676 20.875 10.172 1 89.19 115 LEU B N 1
ATOM 2758 C CA . LEU B 1 115 ? 5.887 20.234 9.125 1 89.19 115 LEU B CA 1
ATOM 2759 C C . LEU B 1 115 ? 6.781 19.469 8.156 1 89.19 115 LEU B C 1
ATOM 2761 O O . LEU B 1 115 ? 6.289 18.766 7.27 1 89.19 115 LEU B O 1
ATOM 2765 N N . GLY B 1 116 ? 8.078 19.625 8.352 1 85.25 116 GLY B N 1
ATOM 2766 C CA . GLY B 1 116 ? 9.016 18.953 7.461 1 85.25 116 GLY B CA 1
ATOM 2767 C C . GLY B 1 116 ? 9.141 19.625 6.109 1 85.25 116 GLY B C 1
ATOM 2768 O O . GLY B 1 116 ? 9.422 18.969 5.105 1 85.25 116 GLY B O 1
ATOM 2769 N N . LEU B 1 117 ? 8.82 20.875 5.98 1 84.75 117 LEU B N 1
ATOM 2770 C CA . LEU B 1 117 ? 8.797 21.578 4.703 1 84.75 117 LEU B CA 1
ATOM 2771 C C . LEU B 1 117 ? 10.109 22.328 4.469 1 84.75 117 LEU B C 1
ATOM 2773 O O . LEU B 1 117 ? 10.133 23.375 3.818 1 84.75 117 LEU B O 1
ATOM 2777 N N . THR B 1 118 ? 11.109 21.938 5.074 1 77.31 118 THR B N 1
ATOM 2778 C CA . THR B 1 118 ? 12.422 22.531 4.852 1 77.31 118 THR B CA 1
ATOM 2779 C C . THR B 1 118 ? 13.25 21.688 3.889 1 77.31 118 THR B C 1
ATOM 2781 O O . THR B 1 118 ? 12.977 20.5 3.713 1 77.31 118 THR B O 1
ATOM 2784 N N . SER B 1 119 ? 13.945 22.344 2.949 1 58.28 119 SER B N 1
ATOM 2785 C CA . SER B 1 119 ? 14.734 21.688 1.912 1 58.28 119 SER B CA 1
ATOM 2786 C C . SER B 1 119 ? 15.438 20.453 2.453 1 58.28 119 SER B C 1
ATOM 2788 O O . SER B 1 119 ? 15.656 19.484 1.722 1 58.28 119 SER B O 1
ATOM 2790 N N . SER B 1 120 ? 15.914 20.453 3.572 1 50.81 120 SER B N 1
ATOM 2791 C CA . SER B 1 120 ? 16.672 19.312 4.066 1 50.81 120 SER B CA 1
ATOM 2792 C C . SER B 1 120 ? 15.773 18.109 4.285 1 50.81 120 SER B C 1
ATOM 2794 O O . SER B 1 120 ? 16.266 16.984 4.492 1 50.81 120 SER B O 1
ATOM 2796 N N . SER B 1 121 ? 14.609 18.422 4.469 1 48 121 SER B N 1
ATOM 2797 C CA . SER B 1 121 ? 13.703 17.344 4.855 1 48 121 SER B CA 1
ATOM 2798 C C . SER B 1 121 ? 13.438 16.406 3.691 1 48 121 SER B C 1
ATOM 2800 O O . SER B 1 121 ? 12.922 15.297 3.887 1 48 121 SER B O 1
ATOM 2802 N N . ASN B 1 122 ? 13.555 16.938 2.414 1 42.28 122 ASN B N 1
ATOM 2803 C CA . ASN B 1 122 ? 13.312 16.109 1.231 1 42.28 122 ASN B CA 1
ATOM 2804 C C . ASN B 1 122 ? 14.258 14.922 1.177 1 42.28 122 ASN B C 1
ATOM 2806 O O . ASN B 1 122 ? 14.141 14.07 0.294 1 42.28 122 ASN B O 1
ATOM 2810 N N . ASN B 1 123 ? 15.516 15.188 1.565 1 39 123 ASN B N 1
ATOM 2811 C CA . ASN B 1 123 ? 16.562 14.273 1.105 1 39 123 ASN B CA 1
ATOM 2812 C C . ASN B 1 123 ? 16.219 12.828 1.452 1 39 123 ASN B C 1
ATOM 2814 O O . ASN B 1 123 ? 17.016 11.922 1.178 1 39 123 ASN B O 1
ATOM 2818 N N . THR B 1 124 ? 15.609 12.75 2.445 1 35.16 124 THR B N 1
ATOM 2819 C CA . THR B 1 124 ? 15.867 11.32 2.633 1 35.16 124 THR B CA 1
ATOM 2820 C C . THR B 1 124 ? 15.305 10.516 1.463 1 35.16 124 THR B C 1
ATOM 2822 O O . THR B 1 124 ? 16 9.664 0.903 1 35.16 124 THR B O 1
ATOM 2825 N N . ARG B 1 125 ? 14.086 9.93 1.534 1 40.62 125 ARG B N 1
ATOM 2826 C CA . ARG B 1 125 ? 13.828 8.742 0.717 1 40.62 125 ARG B CA 1
ATOM 2827 C C . ARG B 1 125 ? 13.273 9.133 -0.647 1 40.62 125 ARG B C 1
ATOM 2829 O O . ARG B 1 125 ? 12.969 8.266 -1.471 1 40.62 125 ARG B O 1
ATOM 2836 N N . GLY B 1 126 ? 12.922 10.344 -1.068 1 33.91 126 GLY B N 1
ATOM 2837 C CA . GLY B 1 126 ? 12.398 10.5 -2.414 1 33.91 126 GLY B CA 1
ATOM 2838 C C . GLY B 1 126 ? 13.391 10.117 -3.492 1 33.91 126 GLY B C 1
ATOM 2839 O O . GLY B 1 126 ? 13.039 10.047 -4.672 1 33.91 126 GLY B O 1
ATOM 2840 N N . LYS B 1 127 ? 14.648 10.648 -3.34 1 31.11 127 LYS B N 1
ATOM 2841 C CA . LYS B 1 127 ? 15.523 10.43 -4.488 1 31.11 127 LYS B CA 1
ATOM 2842 C C . LYS B 1 127 ? 15.641 8.945 -4.82 1 31.11 127 LYS B C 1
ATOM 2844 O O . LYS B 1 127 ? 16.031 8.586 -5.934 1 31.11 127 LYS B O 1
ATOM 2849 N N . ASN B 1 128 ? 15.828 8.086 -3.891 1 28.12 128 ASN B N 1
ATOM 2850 C CA . ASN B 1 128 ? 16.297 6.777 -4.34 1 28.12 128 ASN B CA 1
ATOM 2851 C C . ASN B 1 128 ? 15.172 5.977 -4.996 1 28.12 128 ASN B C 1
ATOM 2853 O O . ASN B 1 128 ? 15.328 4.781 -5.25 1 28.12 128 ASN B O 1
ATOM 2857 N N . ALA B 1 129 ? 14.031 6.477 -4.773 1 30.41 129 ALA B N 1
ATOM 2858 C CA . ALA B 1 129 ? 13.094 5.613 -5.48 1 30.41 129 ALA B CA 1
ATOM 2859 C C . ALA B 1 129 ? 13.266 5.734 -6.992 1 30.41 129 ALA B C 1
ATOM 2861 O O . ALA B 1 129 ? 12.586 5.047 -7.758 1 30.41 129 ALA B O 1
ATOM 2862 N N . HIS B 1 130 ? 13.867 6.863 -7.531 1 27.47 130 HIS B N 1
ATOM 2863 C CA . HIS B 1 130 ? 13.953 6.867 -8.992 1 27.47 130 HIS B CA 1
ATOM 2864 C C . HIS B 1 130 ? 14.633 5.605 -9.508 1 27.47 130 HIS B C 1
ATOM 2866 O O . HIS B 1 130 ? 14.328 5.129 -10.602 1 27.47 130 HIS B O 1
ATOM 2872 N N . THR B 1 131 ? 16 5.484 -9.078 1 25.67 131 THR B N 1
ATOM 2873 C CA . THR B 1 131 ? 16.891 4.742 -9.977 1 25.67 131 THR B CA 1
ATOM 2874 C C . THR B 1 131 ? 16.625 3.242 -9.867 1 25.67 131 THR B C 1
ATOM 2876 O O . THR B 1 131 ? 17.406 2.438 -10.367 1 25.67 131 THR B O 1
ATOM 2879 N N . ARG B 1 132 ? 16.078 2.895 -8.766 1 25.59 132 ARG B N 1
ATOM 2880 C CA . ARG B 1 132 ? 16.312 1.469 -8.984 1 25.59 132 ARG B CA 1
ATOM 2881 C C . ARG B 1 132 ? 15.594 0.982 -10.234 1 25.59 132 ARG B C 1
ATOM 2883 O O . ARG B 1 132 ? 14.406 1.264 -10.422 1 25.59 132 ARG B O 1
ATOM 2890 N N . GLY B 1 133 ? 16.297 0.603 -11.227 1 22.95 133 GLY B N 1
ATOM 2891 C CA . GLY B 1 133 ? 16.094 0.093 -12.578 1 22.95 133 GLY B CA 1
ATOM 2892 C C . GLY B 1 133 ? 14.93 -0.877 -12.672 1 22.95 133 GLY B C 1
ATOM 2893 O O . GLY B 1 133 ? 14.625 -1.589 -11.719 1 22.95 133 GLY B O 1
ATOM 2894 N N . SER B 1 134 ? 14.047 -0.547 -13.555 1 23.95 134 SER B N 1
ATOM 2895 C CA . SER B 1 134 ? 13.117 -1.454 -14.227 1 23.95 134 SER B CA 1
ATOM 2896 C C . SER B 1 134 ? 13.703 -2.859 -14.336 1 23.95 134 SER B C 1
ATOM 2898 O O . SER B 1 134 ? 14.711 -3.066 -15.016 1 23.95 134 SER B O 1
ATOM 2900 N N . ALA B 1 135 ? 13.82 -3.529 -13.211 1 24.31 135 ALA B N 1
ATOM 2901 C CA . ALA B 1 135 ? 14.141 -4.879 -13.664 1 24.31 135 ALA B CA 1
ATOM 2902 C C . ALA B 1 135 ? 13.43 -5.191 -14.984 1 24.31 135 ALA B C 1
ATOM 2904 O O . ALA B 1 135 ? 12.273 -4.824 -15.18 1 24.31 135 ALA B O 1
ATOM 2905 N N . SER B 1 136 ? 14.148 -5.402 -16.016 1 22.89 136 SER B N 1
ATOM 2906 C CA . SER B 1 136 ? 13.836 -5.863 -17.359 1 22.89 136 SER B CA 1
ATOM 2907 C C . SER B 1 136 ? 12.734 -6.918 -17.344 1 22.89 136 SER B C 1
ATOM 2909 O O . SER B 1 136 ? 12.711 -7.781 -16.469 1 22.89 136 SER B O 1
ATOM 2911 N N . ASP B 1 137 ? 11.555 -6.555 -17.844 1 25.73 137 ASP B N 1
ATOM 2912 C CA . ASP B 1 137 ? 10.523 -7.43 -18.391 1 25.73 137 ASP B CA 1
ATOM 2913 C C . ASP B 1 137 ? 11.141 -8.641 -19.078 1 25.73 137 ASP B C 1
ATOM 2915 O O . ASP B 1 137 ? 11.547 -8.555 -20.25 1 25.73 137 ASP B O 1
ATOM 2919 N N . THR B 1 138 ? 12.211 -9.234 -18.609 1 25.11 138 THR B N 1
ATOM 2920 C CA . THR B 1 138 ? 12.438 -10.328 -19.547 1 25.11 138 THR B CA 1
ATOM 2921 C C . THR B 1 138 ? 11.148 -11.094 -19.812 1 25.11 138 THR B C 1
ATOM 2923 O O . THR B 1 138 ? 10.445 -11.484 -18.891 1 25.11 138 THR B O 1
ATOM 2926 N N . GLY B 1 139 ? 10.43 -10.883 -20.969 1 24.2 139 GLY B N 1
ATOM 2927 C CA . GLY B 1 139 ? 9.406 -11.414 -21.844 1 24.2 139 GLY B CA 1
ATOM 2928 C C . GLY B 1 139 ? 9.148 -12.891 -21.641 1 24.2 139 GLY B C 1
ATOM 2929 O O . GLY B 1 139 ? 8.047 -13.383 -21.906 1 24.2 139 GLY B O 1
ATOM 2930 N N . THR B 1 140 ? 10.156 -13.75 -22 1 23.72 140 THR B N 1
ATOM 2931 C CA . THR B 1 140 ? 9.867 -15.039 -22.609 1 23.72 140 THR B CA 1
ATOM 2932 C C . THR B 1 140 ? 9.25 -15.992 -21.594 1 23.72 140 THR B C 1
ATOM 2934 O O . THR B 1 140 ? 9.109 -17.188 -21.859 1 23.72 140 THR B O 1
ATOM 2937 N N . ALA B 1 141 ? 9.609 -15.875 -20.25 1 26.36 141 ALA B N 1
ATOM 2938 C CA . ALA B 1 141 ? 9.625 -17.188 -19.625 1 26.36 141 ALA B CA 1
ATOM 2939 C C . ALA B 1 141 ? 8.203 -17.734 -19.453 1 26.36 141 ALA B C 1
ATOM 2941 O O . ALA B 1 141 ? 7.301 -17 -19.031 1 26.36 141 ALA B O 1
ATOM 2942 N N . GLY B 1 142 ? 7.824 -18.875 -20.016 1 25.38 142 GLY B N 1
ATOM 2943 C CA . GLY B 1 142 ? 6.672 -19.75 -20.172 1 25.38 142 GLY B CA 1
ATOM 2944 C C . GLY B 1 142 ? 5.828 -19.859 -18.922 1 25.38 142 GLY B C 1
ATOM 2945 O O . GLY B 1 142 ? 6.117 -19.203 -17.906 1 25.38 142 GLY B O 1
ATOM 2946 N N . THR B 1 143 ? 4.961 -20.906 -18.875 1 31.22 143 THR B N 1
ATOM 2947 C CA . THR B 1 143 ? 3.891 -21.375 -18.016 1 31.22 143 THR B CA 1
ATOM 2948 C C . THR B 1 143 ? 4.352 -21.391 -16.547 1 31.22 143 THR B C 1
ATOM 2950 O O . THR B 1 143 ? 3.553 -21.156 -15.641 1 31.22 143 THR B O 1
ATOM 2953 N N . THR B 1 144 ? 5.566 -21.797 -16.375 1 34.84 144 THR B N 1
ATOM 2954 C CA . THR B 1 144 ? 6.086 -22 -15.023 1 34.84 144 THR B CA 1
ATOM 2955 C C . THR B 1 144 ? 6.301 -20.656 -14.32 1 34.84 144 THR B C 1
ATOM 2957 O O . THR B 1 144 ? 6.219 -20.578 -13.094 1 34.84 144 THR B O 1
ATOM 2960 N N . ASN B 1 145 ? 6.594 -19.641 -15.172 1 39.06 145 ASN B N 1
ATOM 2961 C CA . ASN B 1 145 ? 7 -18.328 -14.688 1 39.06 145 ASN B CA 1
ATOM 2962 C C . ASN B 1 145 ? 5.848 -17.609 -14 1 39.06 145 ASN B C 1
ATOM 2964 O O . ASN B 1 145 ? 6.059 -16.859 -13.039 1 39.06 145 ASN B O 1
ATOM 2968 N N . ALA B 1 146 ? 4.785 -17.938 -14.547 1 39.56 146 ALA B N 1
ATOM 2969 C CA . ALA B 1 146 ? 3.619 -17.281 -13.969 1 39.56 146 ALA B CA 1
ATOM 2970 C C . ALA B 1 146 ? 3.43 -17.688 -12.508 1 39.56 146 ALA B C 1
ATOM 2972 O O . ALA B 1 146 ? 3.086 -16.844 -11.664 1 39.56 146 ALA B O 1
ATOM 2973 N N . ARG B 1 147 ? 3.781 -19 -12.242 1 42.81 147 ARG B N 1
ATOM 2974 C CA . ARG B 1 147 ? 3.611 -19.5 -10.883 1 42.81 147 ARG B CA 1
ATOM 2975 C C . ARG B 1 147 ? 4.578 -18.828 -9.922 1 42.81 147 ARG B C 1
ATOM 2977 O O . ARG B 1 147 ? 4.207 -18.484 -8.797 1 42.81 147 ARG B O 1
ATOM 2984 N N . ILE B 1 148 ? 5.676 -18.719 -10.477 1 45.19 148 ILE B N 1
ATOM 2985 C CA . ILE B 1 148 ? 6.715 -18.141 -9.641 1 45.19 148 ILE B CA 1
ATOM 2986 C C . ILE B 1 148 ? 6.375 -16.688 -9.328 1 45.19 148 ILE B C 1
ATOM 2988 O O . ILE B 1 148 ? 6.496 -16.234 -8.18 1 45.19 148 ILE B O 1
ATOM 2992 N N . GLN B 1 149 ? 6 -16.141 -10.289 1 46.75 149 GLN B N 1
ATOM 2993 C CA . GLN B 1 149 ? 5.684 -14.727 -10.125 1 46.75 149 GLN B CA 1
ATOM 2994 C C . GLN B 1 149 ? 4.523 -14.539 -9.156 1 46.75 149 GLN B C 1
ATOM 2996 O O . GLN B 1 149 ? 4.547 -13.625 -8.32 1 46.75 149 GLN B O 1
ATOM 3001 N N . GLN B 1 150 ? 3.66 -15.523 -9.25 1 44.94 150 GLN B N 1
ATOM 3002 C CA . GLN B 1 150 ? 2.479 -15.461 -8.398 1 44.94 150 GLN B CA 1
ATOM 3003 C C . GLN B 1 150 ? 2.848 -15.68 -6.93 1 44.94 150 GLN B C 1
ATOM 3005 O O . GLN B 1 150 ? 2.342 -14.984 -6.047 1 44.94 150 GLN B O 1
ATOM 3010 N N . ASN B 1 151 ? 3.699 -16.641 -6.742 1 45.97 151 ASN B N 1
ATOM 3011 C CA . ASN B 1 151 ? 4.145 -16.938 -5.387 1 45.97 151 ASN B CA 1
ATOM 3012 C C . ASN B 1 151 ? 4.879 -15.75 -4.766 1 45.97 151 ASN B C 1
ATOM 3014 O O . ASN B 1 151 ? 4.711 -15.461 -3.578 1 45.97 151 ASN B O 1
ATOM 3018 N N . GLN B 1 152 ? 5.414 -15.133 -5.582 1 48.34 152 GLN B N 1
ATOM 3019 C CA . GLN B 1 152 ? 6.219 -14.016 -5.098 1 48.34 152 GLN B CA 1
ATOM 3020 C C . GLN B 1 152 ? 5.336 -12.852 -4.645 1 48.34 152 GLN B C 1
ATOM 3022 O O . GLN B 1 152 ? 5.594 -12.242 -3.609 1 48.34 152 GLN B O 1
ATOM 3027 N N . LEU B 1 153 ? 4.43 -12.656 -5.379 1 47.12 153 LEU B N 1
ATOM 3028 C CA . LEU B 1 153 ? 3.553 -11.531 -5.078 1 47.12 153 LEU B CA 1
ATOM 3029 C C . LEU B 1 153 ? 2.729 -11.805 -3.824 1 47.12 153 LEU B C 1
ATOM 3031 O O . LEU B 1 153 ? 2.529 -10.906 -3 1 47.12 153 LEU B O 1
ATOM 3035 N N . ALA B 1 154 ? 2.225 -13.07 -3.748 1 47.53 154 ALA B N 1
ATOM 3036 C CA . ALA B 1 154 ? 1.48 -13.438 -2.547 1 47.53 154 ALA B CA 1
ATOM 3037 C C . ALA B 1 154 ? 2.336 -13.258 -1.295 1 47.53 154 ALA B C 1
ATOM 3039 O O . ALA B 1 154 ? 1.85 -12.781 -0.265 1 47.53 154 ALA B O 1
ATOM 3040 N N . TYR B 1 155 ? 3.402 -13.672 -1.474 1 48.06 155 TYR B N 1
ATOM 3041 C CA . TYR B 1 155 ? 4.312 -13.555 -0.338 1 48.06 155 TYR B CA 1
ATOM 3042 C C . TYR B 1 155 ? 4.559 -12.094 0.018 1 48.06 155 TYR B C 1
ATOM 3044 O O . TYR B 1 155 ? 4.531 -11.727 1.193 1 48.06 155 TYR B O 1
ATOM 3052 N N . SER B 1 156 ? 4.66 -11.391 -1.021 1 49.75 156 SER B N 1
ATOM 3053 C CA . SER B 1 156 ? 4.902 -9.977 -0.786 1 49.75 156 SER B CA 1
ATOM 3054 C C . SER B 1 156 ? 3.713 -9.32 -0.095 1 49.75 156 SER B C 1
ATOM 3056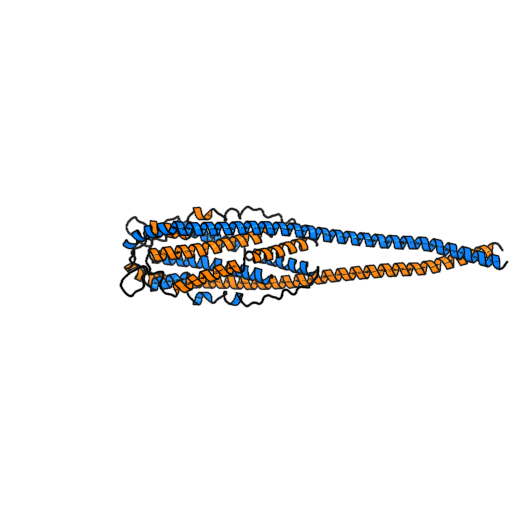 O O . SER B 1 156 ? 3.887 -8.531 0.839 1 49.75 156 SER B O 1
ATOM 3058 N N . SER B 1 157 ? 2.592 -9.672 -0.578 1 49.91 157 SER B N 1
ATOM 3059 C CA . SER B 1 157 ? 1.392 -9.102 0.026 1 49.91 157 SER B CA 1
ATOM 3060 C C . SER B 1 157 ? 1.272 -9.5 1.495 1 49.91 157 SER B C 1
ATOM 3062 O O . SER B 1 157 ? 0.913 -8.672 2.338 1 49.91 157 SER B O 1
ATOM 3064 N N . SER B 1 158 ? 1.569 -10.773 1.674 1 50.62 158 SER B N 1
ATOM 3065 C CA . SER B 1 158 ? 1.521 -11.25 3.053 1 50.62 158 SER B CA 1
ATOM 3066 C C . SER B 1 158 ? 2.516 -10.5 3.932 1 50.62 158 SER B C 1
ATOM 3068 O O . SER B 1 158 ? 2.213 -10.172 5.082 1 50.62 158 SER B O 1
ATOM 3070 N N . LEU B 1 159 ? 3.521 -10.281 3.289 1 49.5 159 LEU B N 1
ATOM 3071 C CA . LEU B 1 159 ? 4.57 -9.602 4.043 1 49.5 159 LEU B CA 1
ATOM 3072 C C . LEU B 1 159 ? 4.207 -8.141 4.285 1 49.5 159 LEU B C 1
ATOM 3074 O O . LEU B 1 159 ? 4.434 -7.613 5.375 1 49.5 159 LEU B O 1
ATOM 3078 N N . ILE B 1 160 ? 3.719 -7.645 3.236 1 53.03 160 ILE B N 1
ATOM 3079 C CA . ILE B 1 160 ? 3.291 -6.258 3.367 1 53.03 160 ILE B CA 1
ATOM 3080 C C . ILE B 1 160 ? 2.209 -6.148 4.438 1 53.03 160 ILE B C 1
ATOM 3082 O O . ILE B 1 160 ? 2.227 -5.223 5.254 1 53.03 160 ILE B O 1
ATOM 3086 N N . GLN B 1 161 ? 1.365 -7.059 4.359 1 52.28 161 GLN B N 1
ATOM 3087 C CA . GLN B 1 161 ? 0.295 -7.082 5.348 1 52.28 161 GLN B CA 1
ATOM 3088 C C . GLN B 1 161 ? 0.858 -7.168 6.766 1 52.28 161 GLN B C 1
ATOM 3090 O O . GLN B 1 161 ? 0.367 -6.5 7.676 1 52.28 161 GLN B O 1
ATOM 3095 N N . GLN B 1 162 ? 1.675 -8.086 6.812 1 46.78 162 GLN B N 1
ATOM 3096 C CA . GLN B 1 162 ? 2.266 -8.297 8.125 1 46.78 162 GLN B CA 1
ATOM 3097 C C . GLN B 1 162 ? 2.936 -7.027 8.641 1 46.78 162 GLN B C 1
ATOM 3099 O O . GLN B 1 162 ? 2.918 -6.75 9.844 1 46.78 162 GLN B O 1
ATOM 3104 N N . HIS B 1 163 ? 3.447 -6.41 7.734 1 43.09 163 HIS B N 1
ATOM 3105 C CA . HIS B 1 163 ? 4.285 -5.293 8.164 1 43.09 163 HIS B CA 1
ATOM 3106 C C . HIS B 1 163 ? 3.533 -3.971 8.047 1 43.09 163 HIS B C 1
ATOM 3108 O O . HIS B 1 163 ? 3.957 -2.963 8.617 1 43.09 163 HIS B O 1
ATOM 3114 N N . THR B 1 164 ? 2.754 -3.855 6.988 1 47.28 164 THR B N 1
ATOM 3115 C CA . THR B 1 164 ? 1.791 -2.768 7.102 1 47.28 164 THR B CA 1
ATOM 3116 C C . THR B 1 164 ? 0.748 -3.08 8.172 1 47.28 164 THR B C 1
ATOM 3118 O O . THR B 1 164 ? -0.268 -3.719 7.887 1 47.28 164 THR B O 1
ATOM 3121 N N . SER B 1 165 ? 1.365 -3.57 9.164 1 48.69 165 SER B N 1
ATOM 3122 C CA . SER B 1 165 ? 0.645 -4.207 10.258 1 48.69 165 SER B CA 1
ATOM 3123 C C . SER B 1 165 ? -0.662 -3.48 10.555 1 48.69 165 SER B C 1
ATOM 3125 O O . SER B 1 165 ? -0.76 -2.268 10.367 1 48.69 165 SER B O 1
ATOM 3127 N N . LYS B 1 166 ? -1.708 -4.266 10.539 1 54.97 166 LYS B N 1
ATOM 3128 C CA . LYS B 1 166 ? -2.932 -3.859 11.227 1 54.97 166 LYS B CA 1
ATOM 3129 C C . LYS B 1 166 ? -2.625 -2.908 12.375 1 54.97 166 LYS B C 1
ATOM 3131 O O . LYS B 1 166 ? -3.354 -1.939 12.602 1 54.97 166 LYS B O 1
ATOM 3136 N N . GLN B 1 167 ? -1.438 -3.225 12.711 1 55.66 167 GLN B N 1
ATOM 3137 C CA . GLN B 1 167 ? -1.069 -2.467 13.898 1 55.66 167 GLN B CA 1
ATOM 3138 C C . GLN B 1 167 ? -0.715 -1.024 13.547 1 55.66 167 GLN B C 1
ATOM 3140 O O . GLN B 1 167 ? -1.108 -0.092 14.25 1 55.66 167 GLN B O 1
ATOM 3145 N N . ASN B 1 168 ? 0.028 -0.878 12.398 1 58.56 168 ASN B N 1
ATOM 3146 C CA . ASN B 1 168 ? 0.416 0.48 12.039 1 58.56 168 ASN B CA 1
ATOM 3147 C C . ASN B 1 168 ? -0.786 1.305 11.586 1 58.56 168 ASN B C 1
ATOM 3149 O O . ASN B 1 168 ? -0.911 2.477 11.945 1 58.56 168 ASN B O 1
ATOM 3153 N N . ASN B 1 169 ? -1.603 0.675 10.844 1 64.12 169 ASN B N 1
ATOM 3154 C CA . ASN B 1 169 ? -2.828 1.357 10.445 1 64.12 169 ASN B CA 1
ATOM 3155 C C . ASN B 1 169 ? -3.697 1.704 11.648 1 64.12 169 ASN B C 1
ATOM 3157 O O . ASN B 1 169 ? -4.277 2.789 11.711 1 64.12 169 ASN B O 1
ATOM 3161 N N . GLN B 1 170 ? -3.627 0.766 12.531 1 69.62 170 GLN B N 1
ATOM 3162 C CA . GLN B 1 170 ? -4.406 1.01 13.742 1 69.62 170 GLN B CA 1
ATOM 3163 C C . GLN B 1 170 ? -3.826 2.172 14.539 1 69.62 170 GLN B C 1
ATOM 3165 O O . GLN B 1 170 ? -4.57 2.977 15.109 1 69.62 170 GLN B O 1
ATOM 3170 N N . SER B 1 171 ? -2.529 2.242 14.555 1 74.88 171 SER B N 1
ATOM 3171 C CA . SER B 1 171 ? -1.879 3.332 15.273 1 74.88 171 SER B CA 1
ATOM 3172 C C . SER B 1 171 ? -2.201 4.684 14.633 1 74.88 171 SER B C 1
ATOM 3174 O O . SER B 1 171 ? -2.457 5.66 15.344 1 74.88 171 SER B O 1
ATOM 3176 N N . ASN B 1 172 ? -2.219 4.746 13.312 1 75.94 172 ASN B N 1
ATOM 3177 C CA . ASN B 1 172 ? -2.559 5.984 12.609 1 75.94 172 ASN B CA 1
ATOM 3178 C C . ASN B 1 172 ? -3.996 6.41 12.898 1 75.94 172 ASN B C 1
ATOM 3180 O O . ASN B 1 172 ? -4.266 7.594 13.117 1 75.94 172 ASN B O 1
ATOM 3184 N N . VAL B 1 173 ? -4.84 5.426 12.984 1 76.19 173 VAL B N 1
ATOM 3185 C CA . VAL B 1 173 ? -6.25 5.707 13.242 1 76.19 173 VAL B CA 1
ATOM 3186 C C . VAL B 1 173 ? -6.422 6.238 14.664 1 76.19 173 VAL B C 1
ATOM 3188 O O . VAL B 1 173 ? -7.145 7.215 14.883 1 76.19 173 VAL B O 1
ATOM 3191 N N . LEU B 1 174 ? -5.766 5.625 15.531 1 79.62 174 LEU B N 1
ATOM 3192 C CA . LEU B 1 174 ? -5.852 6.043 16.922 1 79.62 174 LEU B CA 1
ATOM 3193 C C . LEU B 1 174 ? -5.289 7.445 17.109 1 79.62 174 LEU B C 1
ATOM 3195 O O . LEU B 1 174 ? -5.832 8.242 17.875 1 79.62 174 LEU B O 1
ATOM 3199 N N . GLU B 1 175 ? -4.258 7.66 16.5 1 83.62 175 GLU B N 1
ATOM 3200 C CA . GLU B 1 175 ? -3.66 8.984 16.594 1 83.62 175 GLU B CA 1
ATOM 3201 C C . GLU B 1 175 ? -4.578 10.055 16 1 83.62 175 GLU B C 1
ATOM 3203 O O . GLU B 1 175 ? -4.738 11.133 16.578 1 83.62 175 GLU B O 1
ATOM 3208 N N . LYS B 1 176 ? -5.152 9.797 14.898 1 84 176 LYS B N 1
ATOM 3209 C CA . LYS B 1 176 ? -6.113 10.727 14.32 1 84 176 LYS B CA 1
ATOM 3210 C C . LYS B 1 176 ? -7.293 10.961 15.266 1 84 176 LYS B C 1
ATOM 3212 O O . LYS B 1 176 ? -7.742 12.094 15.43 1 84 176 LYS B O 1
ATOM 3217 N N . GLU B 1 177 ? -7.691 9.914 15.82 1 81.81 177 GLU B N 1
ATOM 3218 C CA . GLU B 1 177 ? -8.781 10.016 16.797 1 81.81 177 GLU B CA 1
ATOM 3219 C C . GLU B 1 177 ? -8.398 10.906 17.969 1 81.81 177 GLU B C 1
ATOM 3221 O O . GLU B 1 177 ? -9.227 11.648 18.484 1 81.81 177 GLU B O 1
ATOM 3226 N N . SER B 1 178 ? -7.172 10.797 18.359 1 84.44 178 SER B N 1
ATOM 3227 C CA . SER B 1 178 ? -6.691 11.656 19.422 1 84.44 178 SER B CA 1
ATOM 3228 C C . SER B 1 178 ? -6.738 13.125 19.031 1 84.44 178 SER B C 1
ATOM 3230 O O . SER B 1 178 ? -7.074 13.992 19.844 1 84.44 178 SER B O 1
ATOM 3232 N N . PHE B 1 179 ? -6.445 13.414 17.766 1 83.5 179 PHE B N 1
ATOM 3233 C CA . PHE B 1 179 ? -6.539 14.781 17.25 1 83.5 179 PHE B CA 1
ATOM 3234 C C . PHE B 1 179 ? -7.988 15.258 17.25 1 83.5 179 PHE B C 1
ATOM 3236 O O . PHE B 1 179 ? -8.273 16.406 17.609 1 83.5 179 PHE B O 1
ATOM 3243 N N . ILE B 1 180 ? -8.828 14.383 16.906 1 79.25 180 ILE B N 1
ATOM 3244 C CA . ILE B 1 180 ? -10.25 14.719 16.844 1 79.25 180 ILE B CA 1
ATOM 3245 C C . ILE B 1 180 ? -10.766 15.016 18.25 1 79.25 180 ILE B C 1
ATOM 3247 O O . ILE B 1 180 ? -11.477 16 18.469 1 79.25 180 ILE B O 1
ATOM 3251 N N . LYS B 1 181 ? -10.398 14.156 19.156 1 81.44 181 LYS B N 1
ATOM 3252 C CA . LYS B 1 181 ? -10.812 14.352 20.547 1 81.44 181 LYS B CA 1
ATOM 3253 C C . LYS B 1 181 ? -10.297 15.68 21.094 1 81.44 181 LYS B C 1
ATOM 3255 O O . LYS B 1 181 ? -11.016 16.391 21.797 1 81.44 181 LYS B O 1
ATOM 3260 N N . GLN B 1 182 ? -9.039 15.938 20.719 1 77.19 182 GLN B N 1
ATOM 3261 C CA . GLN B 1 182 ? -8.445 17.203 21.172 1 77.19 182 GLN B CA 1
ATOM 3262 C C . GLN B 1 182 ? -9.156 18.391 20.547 1 77.19 182 GLN B C 1
ATOM 3264 O O . GLN B 1 182 ? -9.328 19.422 21.188 1 77.19 182 GLN B O 1
ATOM 3269 N N . SER B 1 183 ? -9.516 18.266 19.266 1 75.12 183 SER B N 1
ATOM 3270 C CA . SER B 1 183 ? -10.188 19.344 18.547 1 75.12 183 SER B CA 1
ATOM 3271 C C . SER B 1 183 ? -11.602 19.578 19.062 1 75.12 183 SER B C 1
ATOM 3273 O O . SER B 1 183 ? -12.102 20.703 19.031 1 75.12 183 SER B O 1
ATOM 3275 N N . SER B 1 184 ? -12.289 18.422 19.328 1 64.88 184 SER B N 1
ATOM 3276 C CA . SER B 1 184 ? -13.648 18.531 19.859 1 64.88 184 SER B CA 1
ATOM 3277 C C . SER B 1 184 ? -13.664 19.266 21.203 1 64.88 184 SER B C 1
ATOM 3279 O O . SER B 1 184 ? -14.648 19.922 21.547 1 64.88 184 SER B O 1
ATOM 3281 N N . ASN B 1 185 ? -12.617 18.828 22.031 1 54.16 185 ASN B N 1
ATOM 3282 C CA . ASN B 1 185 ? -12.586 19.562 23.281 1 54.16 185 ASN B CA 1
ATOM 3283 C C . ASN B 1 185 ? -12.117 21.016 23.078 1 54.16 185 ASN B C 1
ATOM 3285 O O . ASN B 1 185 ? -12 21.766 24.047 1 54.16 185 ASN B O 1
ATOM 3289 N N . ASN B 1 186 ? -12.57 21.781 22.219 1 48.38 186 ASN B N 1
ATOM 3290 C CA . ASN B 1 186 ? -12.297 23.172 21.891 1 48.38 186 ASN B CA 1
ATOM 3291 C C . ASN B 1 186 ? -10.914 23.609 22.375 1 48.38 186 ASN B C 1
ATOM 3293 O O . ASN B 1 186 ? -10.602 24.797 22.375 1 48.38 186 ASN B O 1
ATOM 3297 N N . THR B 1 187 ? -10.227 22.828 23.438 1 42.34 187 THR B N 1
ATOM 3298 C CA . THR B 1 187 ? -9.031 23.297 24.141 1 42.34 187 THR B CA 1
ATOM 3299 C C . THR B 1 187 ? -7.773 23 23.328 1 42.34 187 THR B C 1
ATOM 3301 O O . THR B 1 187 ? -7.328 21.844 23.266 1 42.34 187 THR B O 1
ATOM 3304 N N . LEU B 1 188 ? -7.469 23.297 22.172 1 48.28 188 LEU B N 1
ATOM 3305 C CA . LEU B 1 188 ? -6.012 23.281 22.062 1 48.28 188 LEU B CA 1
ATOM 3306 C C . LEU B 1 188 ? -5.363 23.547 23.422 1 48.28 188 LEU B C 1
ATOM 3308 O O . LEU B 1 188 ? -5.918 24.266 24.25 1 48.28 188 LEU B O 1
ATOM 3312 N N . PRO B 1 189 ? -4.43 22.703 24.016 1 36.31 189 PRO B N 1
ATOM 3313 C CA . PRO B 1 189 ? -4.02 22.953 25.406 1 36.31 189 PRO B CA 1
ATOM 3314 C C . PRO B 1 189 ? -3.932 24.438 25.734 1 36.31 189 PRO B C 1
ATOM 3316 O O . PRO B 1 189 ? -3.244 25.188 25.031 1 36.31 189 PRO B O 1
ATOM 3319 N N . ALA B 1 190 ? -4.926 25.109 26.312 1 32.97 190 ALA B N 1
ATOM 3320 C CA . ALA B 1 190 ? -5.031 26.422 26.953 1 32.97 190 ALA B CA 1
ATOM 3321 C C . ALA B 1 190 ? -3.875 26.641 27.922 1 32.97 190 ALA B C 1
ATOM 3323 O O . ALA B 1 190 ? -3.703 25.891 28.875 1 32.97 190 ALA B O 1
ATOM 3324 N N . SER B 1 191 ? -2.564 26.938 27.672 1 33.31 191 SER B N 1
ATOM 3325 C CA . SER B 1 191 ? -1.956 27.453 28.891 1 33.31 191 SER B CA 1
ATOM 3326 C C . SER B 1 191 ? -2.994 28.125 29.781 1 33.31 191 SER B C 1
ATOM 3328 O O . SER B 1 191 ? -4.102 28.438 29.344 1 33.31 191 SER B O 1
ATOM 3330 N N . SER B 1 192 ? -2.418 29.172 30.797 1 31.69 192 SER B N 1
ATOM 3331 C CA . SER B 1 192 ? -2.902 29.719 32.062 1 31.69 192 SER B CA 1
ATOM 3332 C C . SER B 1 192 ? -4.301 30.312 31.906 1 31.69 192 SER B C 1
ATOM 3334 O O . SER B 1 192 ? -5.215 29.953 32.656 1 31.69 192 SER B O 1
ATOM 3336 N N . SER B 1 193 ? -4.379 31.781 32.312 1 31.97 193 SER B N 1
ATOM 3337 C CA . SER B 1 193 ? -5.211 32.594 33.219 1 31.97 193 SER B CA 1
ATOM 3338 C C . SER B 1 193 ? -6.621 32.75 32.656 1 31.97 193 SER B C 1
ATOM 3340 O O . SER B 1 193 ? -7.602 32.469 33.344 1 31.97 193 SER B O 1
ATOM 3342 N N . GLN B 1 194 ? -7.125 34.156 32.406 1 34.84 194 GLN B N 1
ATOM 3343 C CA . GLN B 1 194 ? -8.305 34.906 32.781 1 34.84 194 GLN B C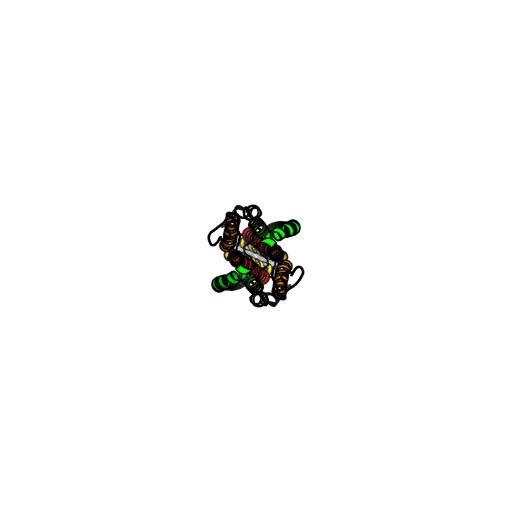A 1
ATOM 3344 C C . GLN B 1 194 ? -9.5 34.531 31.906 1 34.84 194 GLN B C 1
ATOM 3346 O O . GLN B 1 194 ? -10.547 34.125 32.406 1 34.84 194 GLN B O 1
ATOM 3351 N N . THR B 1 195 ? -10.047 35.531 30.906 1 40.84 195 THR B N 1
ATOM 3352 C CA . THR B 1 195 ? -11.398 35.75 30.422 1 40.84 195 THR B CA 1
ATOM 3353 C C . THR B 1 195 ? -11.844 34.594 29.531 1 40.84 195 THR B C 1
ATOM 3355 O O . THR B 1 195 ? -11.008 33.938 28.922 1 40.84 195 THR B O 1
ATOM 3358 N N . ASN B 1 196 ? -13.195 34.094 29.422 1 41.38 196 ASN B N 1
ATOM 3359 C CA . ASN B 1 196 ? -14.094 33.031 28.953 1 41.38 196 ASN B CA 1
ATOM 3360 C C . ASN B 1 196 ? -13.719 32.562 27.547 1 41.38 196 ASN B C 1
ATOM 3362 O O . ASN B 1 196 ? -14.32 31.641 27.016 1 41.38 196 ASN B O 1
ATOM 3366 N N . GLU B 1 197 ? -13.391 33.438 26.516 1 51.94 197 GLU B N 1
ATOM 3367 C CA . GLU B 1 197 ? -13.336 33.094 25.109 1 51.94 197 GLU B CA 1
ATOM 3368 C C . GLU B 1 197 ? -12.062 32.344 24.766 1 51.94 197 GLU B C 1
ATOM 3370 O O . GLU B 1 197 ? -10.961 32.781 25.047 1 51.94 197 GLU B O 1
ATOM 3375 N N . SER B 1 198 ? -12.055 31 24.75 1 58.41 198 SER B N 1
ATOM 3376 C CA . SER B 1 198 ? -10.977 30.031 24.547 1 58.41 198 SER B CA 1
ATOM 3377 C C . SER B 1 198 ? -10.039 30.484 23.422 1 58.41 198 SER B C 1
ATOM 3379 O O . SER B 1 198 ? -10.477 30.719 22.297 1 58.41 198 SER B O 1
ATOM 3381 N N . ILE B 1 199 ? -8.953 31.281 23.641 1 74.81 199 ILE B N 1
ATOM 3382 C CA . ILE B 1 199 ? -7.973 31.797 22.703 1 74.81 199 ILE B CA 1
ATOM 3383 C C . ILE B 1 199 ? -6.832 30.797 22.547 1 74.81 199 ILE B C 1
ATOM 3385 O O . ILE B 1 199 ? -6.383 30.188 23.516 1 74.81 199 ILE B O 1
ATOM 3389 N N . VAL B 1 200 ? -6.5 30.375 21.359 1 86.38 200 VAL B N 1
ATOM 3390 C CA . VAL B 1 200 ? -5.359 29.531 21.016 1 86.38 200 VAL B CA 1
ATOM 3391 C C . VAL B 1 200 ? -4.129 30.406 20.781 1 86.38 200 VAL B C 1
ATOM 3393 O O . VAL B 1 200 ? -4.156 31.312 19.938 1 86.38 200 VAL B O 1
ATOM 3396 N N . THR B 1 201 ? -3.098 30.141 21.594 1 89.31 201 THR B N 1
ATOM 3397 C CA . THR B 1 201 ? -1.879 30.938 21.516 1 89.31 201 THR B CA 1
ATOM 3398 C C . THR B 1 201 ? -0.977 30.438 20.391 1 89.31 201 THR B C 1
ATOM 3400 O O . THR B 1 201 ? -1.182 29.344 19.859 1 89.31 201 THR B O 1
ATOM 3403 N N . PRO B 1 202 ? -0.041 31.266 20.016 1 91.12 202 PRO B N 1
ATOM 3404 C CA . PRO B 1 202 ? 0.942 30.797 19.031 1 91.12 202 PRO B CA 1
ATOM 3405 C C . PRO B 1 202 ? 1.676 29.531 19.484 1 91.12 202 PRO B C 1
ATOM 3407 O O . PRO B 1 202 ? 1.999 28.688 18.656 1 91.12 202 PRO B O 1
ATOM 3410 N N . LYS B 1 203 ? 1.913 29.422 20.766 1 91.31 203 LYS B N 1
ATOM 3411 C CA . LYS B 1 203 ? 2.572 28.219 21.281 1 91.31 203 LYS B CA 1
ATOM 3412 C C . LYS B 1 203 ? 1.697 26.984 21.094 1 91.31 203 LYS B C 1
ATOM 3414 O O . LYS B 1 203 ? 2.178 25.938 20.641 1 91.31 203 LYS B O 1
ATOM 3419 N N . ASP B 1 204 ? 0.436 27.078 21.406 1 90.75 204 ASP B N 1
ATOM 3420 C CA . ASP B 1 204 ? -0.507 25.969 21.234 1 90.75 204 ASP B CA 1
ATOM 3421 C C . ASP B 1 204 ? -0.578 25.531 19.781 1 90.75 204 ASP B C 1
ATOM 3423 O O . ASP B 1 204 ? -0.596 24.344 19.484 1 90.75 204 ASP B O 1
ATOM 3427 N N . LEU B 1 205 ? -0.66 26.516 18.953 1 91.75 205 LEU B N 1
ATOM 3428 C CA . LEU B 1 205 ? -0.762 26.25 17.531 1 91.75 205 LEU B CA 1
ATOM 3429 C C . LEU B 1 205 ? 0.475 25.5 17.016 1 91.75 205 LEU B C 1
ATOM 3431 O O . LEU B 1 205 ? 0.359 24.5 16.328 1 91.75 205 LEU B O 1
ATOM 3435 N N . LEU B 1 206 ? 1.653 26 17.391 1 92.31 206 LEU B N 1
ATOM 3436 C CA . LEU B 1 206 ? 2.895 25.375 16.938 1 92.31 206 LEU B CA 1
ATOM 3437 C C . LEU B 1 206 ? 3.031 23.969 17.5 1 92.31 206 LEU B C 1
ATOM 3439 O O . LEU B 1 2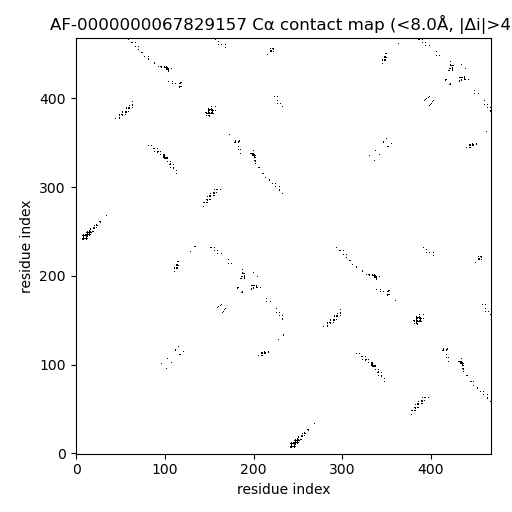06 ? 3.49 23.047 16.812 1 92.31 206 LEU B O 1
ATOM 3443 N N . SER B 1 207 ? 2.652 23.75 18.734 1 91.06 207 SER B N 1
ATOM 3444 C CA . SER B 1 207 ? 2.693 22.422 19.344 1 91.06 207 SER B CA 1
ATOM 3445 C C . SER B 1 207 ? 1.756 21.453 18.609 1 91.06 207 SER B C 1
ATOM 3447 O O . SER B 1 207 ? 2.119 20.312 18.359 1 91.06 207 SER B O 1
ATOM 3449 N N . HIS B 1 208 ? 0.599 21.922 18.312 1 91 208 HIS B N 1
ATOM 3450 C CA . HIS B 1 208 ? -0.351 21.078 17.578 1 91 208 HIS B CA 1
ATOM 3451 C C . HIS B 1 208 ? 0.174 20.734 16.188 1 91 208 HIS B C 1
ATOM 3453 O O . HIS B 1 208 ? 0.079 19.578 15.766 1 91 208 HIS B O 1
ATOM 3459 N N . ILE B 1 209 ? 0.701 21.75 15.562 1 92.06 209 ILE B N 1
ATOM 3460 C CA . ILE B 1 209 ? 1.189 21.547 14.203 1 92.06 209 ILE B CA 1
ATOM 3461 C C . ILE B 1 209 ? 2.373 20.594 14.211 1 92.06 209 ILE B C 1
ATOM 3463 O O . ILE B 1 209 ? 2.541 19.781 13.289 1 92.06 209 ILE B O 1
ATOM 3467 N N . GLN B 1 210 ? 3.211 20.688 15.227 1 91.25 210 GLN B N 1
ATOM 3468 C CA . GLN B 1 210 ? 4.309 19.734 15.352 1 91.25 210 GLN B CA 1
ATOM 3469 C C . GLN B 1 210 ? 3.791 18.297 15.383 1 91.25 210 GLN B C 1
ATOM 3471 O O . GLN B 1 210 ? 4.277 17.438 14.648 1 91.25 210 GLN B O 1
ATOM 3476 N N . ASP B 1 211 ? 2.789 17.984 16.188 1 89.62 211 ASP B N 1
ATOM 3477 C CA . ASP B 1 211 ? 2.232 16.641 16.297 1 89.62 211 ASP B CA 1
ATOM 3478 C C . ASP B 1 211 ? 1.522 16.219 15.016 1 89.62 211 ASP B C 1
ATOM 3480 O O . ASP B 1 211 ? 1.68 15.094 14.547 1 89.62 211 ASP B O 1
ATOM 3484 N N . TYR B 1 212 ? 0.77 17.125 14.516 1 90.44 212 TYR B N 1
ATOM 3485 C CA . TYR B 1 212 ? 0.046 16.828 13.281 1 90.44 212 TYR B CA 1
ATOM 3486 C C . TYR B 1 212 ? 1.01 16.609 12.125 1 90.44 212 TYR B C 1
ATOM 3488 O O . TYR B 1 212 ? 0.79 15.734 11.281 1 90.44 212 TYR B O 1
ATOM 3496 N N . GLY B 1 213 ? 2.029 17.531 12.07 1 91.31 213 GLY B N 1
ATOM 3497 C CA . GLY B 1 213 ? 3.055 17.344 11.055 1 91.31 213 GLY B CA 1
ATOM 3498 C C . GLY B 1 213 ? 3.754 16 11.148 1 91.31 213 GLY B C 1
ATOM 3499 O O . GLY B 1 213 ? 4 15.344 10.133 1 91.31 213 GLY B O 1
ATOM 3500 N N . LEU B 1 214 ? 4.078 15.594 12.344 1 88.88 214 LEU B N 1
ATOM 3501 C CA . LEU B 1 214 ? 4.691 14.289 12.555 1 88.88 214 LEU B CA 1
ATOM 3502 C C . LEU B 1 214 ? 3.768 13.172 12.086 1 88.88 214 LEU B C 1
ATOM 3504 O O . LEU B 1 214 ? 4.219 12.195 11.469 1 88.88 214 LEU B O 1
ATOM 3508 N N . TYR B 1 215 ? 2.58 13.32 12.453 1 87.88 215 TYR B N 1
ATOM 3509 C CA . TYR B 1 215 ? 1.567 12.367 12.016 1 87.88 215 TYR B CA 1
ATOM 3510 C C . TYR B 1 215 ? 1.529 12.266 10.492 1 87.88 215 TYR B C 1
ATOM 3512 O O . TYR B 1 215 ? 1.598 11.164 9.938 1 87.88 215 TYR B O 1
ATOM 3520 N N . CYS B 1 216 ? 1.466 13.352 9.781 1 90.12 216 CYS B N 1
ATOM 3521 C CA . CYS B 1 216 ? 1.401 13.391 8.32 1 90.12 216 CYS B CA 1
ATOM 3522 C C . CYS B 1 216 ? 2.668 12.805 7.707 1 90.12 216 CYS B C 1
ATOM 3524 O O . CYS B 1 216 ? 2.598 12.008 6.773 1 90.12 216 CYS B O 1
ATOM 3526 N N . ARG B 1 217 ? 3.768 13.133 8.227 1 86.81 217 ARG B N 1
ATOM 3527 C CA . ARG B 1 217 ? 5.043 12.664 7.691 1 86.81 217 ARG B CA 1
ATOM 3528 C C . ARG B 1 217 ? 5.188 11.156 7.871 1 86.81 217 ARG B C 1
ATOM 3530 O O . ARG B 1 217 ? 5.758 10.477 7.016 1 86.81 217 ARG B O 1
ATOM 3537 N N . ARG B 1 218 ? 4.691 10.641 8.953 1 84 218 ARG B N 1
ATOM 3538 C CA . ARG B 1 218 ? 4.719 9.195 9.164 1 84 218 ARG B CA 1
ATOM 3539 C C . ARG B 1 218 ? 3.861 8.477 8.133 1 84 218 ARG B C 1
ATOM 3541 O O . ARG B 1 218 ? 4.285 7.469 7.562 1 84 218 ARG B O 1
ATOM 3548 N N . ILE B 1 219 ? 2.686 8.977 7.914 1 83.69 219 ILE B N 1
ATOM 3549 C CA . ILE B 1 219 ? 1.78 8.375 6.945 1 83.69 219 ILE B CA 1
ATOM 3550 C C . ILE B 1 219 ? 2.393 8.453 5.547 1 83.69 219 ILE B C 1
ATOM 3552 O O . ILE B 1 219 ? 2.309 7.496 4.773 1 83.69 219 ILE B O 1
ATOM 3556 N N . GLU B 1 220 ? 3.02 9.547 5.254 1 83.69 220 GLU B N 1
ATOM 3557 C CA . GLU B 1 220 ? 3.695 9.727 3.973 1 83.69 220 GLU B CA 1
ATOM 3558 C C . GLU B 1 220 ? 4.793 8.688 3.775 1 83.69 220 GLU B C 1
ATOM 3560 O O . GLU B 1 220 ? 4.898 8.078 2.707 1 83.69 220 GLU B O 1
ATOM 3565 N N . THR B 1 221 ? 5.566 8.531 4.766 1 81.06 221 THR B N 1
ATOM 3566 C CA . THR B 1 221 ? 6.668 7.582 4.703 1 81.06 221 THR B CA 1
ATOM 3567 C C . THR B 1 221 ? 6.148 6.16 4.508 1 81.06 221 THR B C 1
ATOM 3569 O O . THR B 1 221 ? 6.707 5.391 3.727 1 81.06 221 THR B O 1
ATOM 3572 N N . GLN B 1 222 ? 5.074 5.844 5.203 1 78.06 222 GLN B N 1
ATOM 3573 C CA . GLN B 1 222 ? 4.453 4.531 5.062 1 78.06 222 GLN B CA 1
ATOM 3574 C C . GLN B 1 222 ? 3.953 4.309 3.637 1 78.06 222 GLN B C 1
ATOM 3576 O O . GLN B 1 222 ? 4.16 3.236 3.061 1 78.06 222 GLN B O 1
ATOM 3581 N N . LEU B 1 223 ? 3.301 5.254 3.131 1 78.81 223 LEU B N 1
ATOM 3582 C CA . LEU B 1 223 ? 2.777 5.152 1.773 1 78.81 223 LEU B CA 1
ATOM 3583 C C . LEU B 1 223 ? 3.906 4.957 0.769 1 78.81 223 LEU B C 1
ATOM 3585 O O . LEU B 1 223 ? 3.799 4.129 -0.139 1 78.81 223 LEU B O 1
ATOM 3589 N N . HIS B 1 224 ? 5.008 5.691 0.98 1 74.81 224 HIS B N 1
ATOM 3590 C CA . HIS B 1 224 ? 6.16 5.559 0.098 1 74.81 224 HIS B CA 1
ATOM 3591 C C . HIS B 1 224 ? 6.77 4.16 0.192 1 74.81 224 HIS B C 1
ATOM 3593 O O . HIS B 1 224 ? 7.125 3.564 -0.827 1 74.81 224 HIS B O 1
ATOM 3599 N N . ALA B 1 225 ? 6.887 3.701 1.392 1 72.69 225 ALA B N 1
ATOM 3600 C CA . ALA B 1 225 ? 7.449 2.367 1.597 1 72.69 225 ALA B CA 1
ATOM 3601 C C . ALA B 1 225 ? 6.598 1.304 0.911 1 72.69 225 ALA B C 1
ATOM 3603 O O . ALA B 1 225 ? 7.125 0.389 0.276 1 72.69 225 ALA B O 1
ATOM 3604 N N . ILE B 1 226 ? 5.293 1.426 1.043 1 71.19 226 ILE B N 1
ATOM 3605 C CA . ILE B 1 226 ? 4.379 0.481 0.409 1 71.19 226 ILE B CA 1
ATOM 3606 C C . ILE B 1 226 ? 4.5 0.586 -1.109 1 71.19 226 ILE B C 1
ATOM 3608 O O . ILE B 1 226 ? 4.488 -0.428 -1.811 1 71.19 226 ILE B O 1
ATOM 3612 N N . GLY B 1 227 ? 4.637 1.799 -1.557 1 67.38 227 GLY B N 1
ATOM 3613 C CA . GLY B 1 227 ? 4.844 2.002 -2.982 1 67.38 227 GLY B CA 1
ATOM 3614 C C . GLY B 1 227 ? 6.102 1.329 -3.502 1 67.38 227 GLY B C 1
ATOM 3615 O O . GLY B 1 227 ? 6.082 0.704 -4.566 1 67.38 227 GLY B O 1
ATOM 3616 N N . GLU B 1 228 ? 7.215 1.407 -2.76 1 68.25 228 GLU B N 1
ATOM 3617 C CA . GLU B 1 228 ? 8.469 0.77 -3.143 1 68.25 228 GLU B CA 1
ATOM 3618 C C . GLU B 1 228 ? 8.336 -0.75 -3.168 1 68.25 228 GLU B C 1
ATOM 3620 O O . GLU B 1 228 ? 8.875 -1.413 -4.055 1 68.25 228 GLU B O 1
ATOM 3625 N N . LEU B 1 229 ? 7.605 -1.202 -2.221 1 65.56 229 LEU B N 1
ATOM 3626 C CA . LEU B 1 229 ? 7.41 -2.645 -2.141 1 65.56 229 LEU B CA 1
ATOM 3627 C C . LEU B 1 229 ? 6.598 -3.15 -3.33 1 65.56 229 LEU B C 1
ATOM 3629 O O . LEU B 1 229 ? 6.898 -4.207 -3.887 1 65.56 229 LEU B O 1
ATOM 3633 N N . LEU B 1 230 ? 5.684 -2.447 -3.654 1 64.56 230 LEU B N 1
ATOM 3634 C CA . LEU B 1 230 ? 4.828 -2.838 -4.77 1 64.56 230 LEU B CA 1
ATOM 3635 C C . LEU B 1 230 ? 5.586 -2.742 -6.094 1 64.56 230 LEU B C 1
ATOM 3637 O O . LEU B 1 230 ? 5.383 -3.564 -6.988 1 64.56 230 LEU B O 1
ATOM 3641 N N . GLU B 1 231 ? 6.531 -1.732 -6.156 1 61.16 231 GLU B N 1
ATOM 3642 C CA . GLU B 1 231 ? 7.336 -1.569 -7.363 1 61.16 231 GLU B CA 1
ATOM 3643 C C . GLU B 1 231 ? 8.375 -2.68 -7.488 1 61.16 231 GLU B C 1
ATOM 3645 O O . GLU B 1 231 ? 8.688 -3.121 -8.594 1 61.16 231 GLU B O 1
ATOM 3650 N N . ALA B 1 232 ? 8.906 -3.014 -6.379 1 57.56 232 ALA B N 1
ATOM 3651 C CA . ALA B 1 232 ? 9.922 -4.059 -6.383 1 57.56 232 ALA B CA 1
ATOM 3652 C C . ALA B 1 232 ? 9.336 -5.398 -6.812 1 57.56 232 ALA B C 1
ATOM 3654 O O . ALA B 1 232 ? 10.07 -6.301 -7.23 1 57.56 232 ALA B O 1
ATOM 3655 N N . GLN B 1 233 ? 8.062 -5.508 -6.746 1 55.34 233 GLN B N 1
ATOM 3656 C CA . GLN B 1 233 ? 7.418 -6.746 -7.164 1 55.34 233 GLN B CA 1
ATOM 3657 C C . GLN B 1 233 ? 7.211 -6.777 -8.68 1 55.34 233 GLN B C 1
ATOM 3659 O O . GLN B 1 233 ? 6.879 -7.82 -9.242 1 55.34 233 GLN B O 1
ATOM 3664 N N . GLN B 1 234 ? 7.441 -5.621 -9.273 1 46.53 234 GLN B N 1
ATOM 3665 C CA . GLN B 1 234 ? 7.359 -5.637 -10.727 1 46.53 234 GLN B CA 1
ATOM 3666 C C . GLN B 1 234 ? 8.633 -6.203 -11.344 1 46.53 234 GLN B C 1
ATOM 3668 O O . GLN B 1 234 ? 9.719 -6.078 -10.766 1 46.53 234 GLN B O 1
#

Radius of gyration: 37.77 Å; Cα contacts (8 Å, |Δi|>4): 472; chains: 2; bounding box: 35×140×79 Å

=== Feature glossary ===
Key to the feature types in this record:

Secondary structure (8-state, DSSP). Secondary structure is the local, repeating backbone conformation. DSSP classifies it into eight states by reading the hydrogen-bond network: three helix types (H, G, I), two β types (E, B), two non-regular types (T, S), and unstructured coil (-).

Backbone torsions (φ/ψ). Backbone dihedral angles. Every residue except chain termini has a φ (preceding-C → N → Cα → C) and a ψ (N → Cα → C → next-N). They are reported in degrees following the IUPAC sign convention. Secondary structure is essentially a statement about which (φ, ψ) basin each residue occupies.

Predicted aligned error. Predicted Aligned Error (PAE) is an AlphaFold confidence matrix: entry (i, j) is the expected error in the position of residue j, in ångströms, when the prediction is superimposed on the true structure at residue i. Low PAE within a block of residues means that block is internally rigid and well-predicted; high PAE between two blocks means their relative placement is uncertain even if each block individually is confident.

B-factor. B-factor (Debye–Waller factor) reflects atomic displacement in the crystal lattice. It is an experimental observable (units Å²), not a prediction; low values mean the atom is pinned down, high values mean it moves or is heterogeneous across the crystal.

Secondary structure (3-state, P-SEA). Three-state secondary structure (P-SEA) collapses the eight DSSP classes into helix (a), strand (b), and coil (c). P-SEA assigns these from Cα geometry alone — distances and angles — without requiring backbone oxygens, so it works on any Cα trace.

Sequence. Primary structure: the covalent order of the twenty standard amino acids along the backbone. Two proteins with the same sequence will (almost always) fold to the same structure; two with 30% identity often share a fold but not the details.

pLDDT. pLDDT is the predicted lDDT-Cα score: AlphaFold's confidence that the local environment of each residue (all inter-atomic distances within 15 Å) is correctly placed. It is a per-residue number between 0 and 100, with higher meaning more reliable.

InterPro / GO / CATH / organism. Functional annotations link the protein to curated databases. InterPro entries identify conserved domains and families by matching the sequence against member-database signatures (Pfam, PROSITE, CDD, …). Gene Ontology (GO) terms describe molecular function, biological process, and cellular component in a controlled vocabulary. CATH places the structure in a hierarchical fold classification (Class/Architecture/Topology/Homologous-superfamily). The organism is the source species.

Contact-map, Ramachandran, and PAE plots. Three diagnostic plots accompany the record. The Cα contact map visualizes the tertiary structure as a 2D adjacency matrix (8 Å cutoff, sequence-local contacts suppressed). The Ramachandran plot shows the distribution of backbone (φ, ψ) torsions, with points in the α and β basins reflecting secondary structure content. The PAE plot shows AlphaFold's inter-residue confidence as a color matrix.

mmCIF coordinates. The mmCIF table is the protein's shape written out atom by atom. For each backbone N, Cα, C, and carbonyl O, it records an (x, y, z) coordinate triple in Å plus the residue type, chain letter, and residue number.

Radius of gyration, Cα contacts, bounding box. Three whole-structure scalars: the radius of gyration (RMS distance of Cα from centroid, in Å), the count of Cα–Cα contacts (pairs closer than 8 Å and separated by more than four residues in sequence — i.e. tertiary, not local, contacts), and the bounding-box dimensions. Together they distinguish compact globular folds from extended fibres or disordered chains.

Foldseek 3Di. The Foldseek 3Di string encodes local tertiary geometry as a 20-letter alphabet — one character per residue — derived from the relative positions of nearby Cα atoms. Unlike the amino-acid sequence, 3Di is a direct function of the 3D structure, so two proteins with the same fold have similar 3Di strings even at low sequence identity.

Rendered structure images. Six rendered views show the 3D structure from the faces of a cube — i.e. along ±x, ±y, ±z. Rendering representation is drawn randomly per protein from cartoon (secondary-structure ribbons), sticks (backbone bonds), or molecular surface; coloring is either N→C rainbow (blue at the N-terminus through red at the C-terminus) or one color per chain.

Nearest PDB structures. The Foldseek neighbor list gives the closest experimentally determined structures in the PDB, ranked by structural alignment. TM-score near 1 means near-identical fold; near 0.3 means only rough topology match. This is how one finds what a novel AlphaFold prediction most resembles in the solved-structure universe.

Solvent-accessible surface area. SASA measures how much of the protein is reachable by solvent. It is computed by rolling a water-sized probe over the atomic surface and summing the exposed area (Å²). Per-residue SASA distinguishes core (buried, low SASA) from surface (exposed, high SASA) residues; total SASA is a whole-molecule size measure.